Protein AF-A0A9J6FFM5-F1 (afdb_monomer_lite)

Sequence (428 aa):
MLPLVSTHPLPSAEQLFGNKISQKQHVCSNLVGYGDLDLEPSVFLKSATNEAAPAGGNTRPYESDSAIRGPRAVSLYRHLKLDRCLWRFSATIALRDAVGVCGGILLEDFKEPLSHRRFVTIRLPLYVTLAFPAANIFVDQAAPRWTSVERRSQLELSFAYGPALWADRPLGTQSVPRANVSVTRVSLGSDGRLTVHLLSKAFFHGALVLSHAAKKHVRGRLHKAGAGEAGHYSLALVWAEPSFDAPSQLWKAVSVHSLQDYSGHHELELVPCVAAPAQEYRAPPEDFCSPLAPLRFDVSVSAPQPIVTPVATVYSMGTEFQLLSRSEDFLADPRDPSYTFRDLDERRIFFKGEKLFGRVFWNPLEELSARLRIDQVYLCTGKAGFTPSFDPTGRELARGPSFGCVQPSPDLEHRFLILADKSILEEL

Organism: Haemaphysalis longicornis (NCBI:txid44386)

Secondary structure (DSSP, 8-state):
-EEEEESS--S-HHHHHH-HHHHHH--SBSSSPTTSSS-GGG-SS--TTSS---TT----GGGS-HHHH-HHHHHHHTTEETTTTEE-------HHHHHHTS--EEEPPPBPTTT--EEEEEEEEEEEEEEEEPTT--STTPPPPEEEEEEEEEEEEEEEE-GGGS-S----S-----EEEEEEEEEE-TTS-EEEEEEEEESSBEEEESEETTEEEEE-EEEETT-GGGGEEEEEEEEE-S-SBS-EEEEEEEESS--S---EEEEEEEEEEEEPTTPPP-SSGGGSEEE-PPEEEEEEE-----------SS----EEEEEES-HHHHHS-TTSTT--GGGS-S-PPPPTT---EEEEEE-TTS---S-----EEEEEEEGGG----EETTS-SSSSS-EETTTS--TTEEEEEEEEE--------

InterPro domains:
  IPR051561 FRAS1-related extracellular matrix [PTHR45739] (1-278)

Foldseek 3Di:
DAKKKALDDDPFPQVCVVDPVNLVLRQQIQSDEQPNDPPRQRHQQDDPPPDDQPPDAPDPPVLCDCVNQNDSSNSQCSQARPVVRDGDTDGHDDPCCQVPRSVKAWDAWDQDPPPQKIKIKIKGKMKIKDKDFDPDPPDPDDDTDIGIDIDIDIDMDMDIDHPVVDPDDDPDDDPPWDKDKAWDDWDQDPVLKIKTKIKMWTSAQADWDQDAPVCPPGGKWKADPPPPPQGTWDKDWPDWDQGSNGIMTMMMTIRPHRDQDPFDKMKIKIWTWHADPPDHGDPPRRVRTHTDGIDIDIYGDPPPDPPPPVPPPDDPFPKDKDKDQDPVLVPDDCPPPVNDPVVRPPDDDDDPPGDIDMDMDTDVVPDDPDDDDDAWDKDWDFPPPDQFDQACQCPPVVNHGGHGLPDDDPRTPDMDTPDHPDDDDDDD

pLDDT: mean 72.4, std 14.31, range [25.5, 92.31]

Structure (mmCIF, N/CA/C/O backbone):
data_AF-A0A9J6FFM5-F1
#
_entry.id   AF-A0A9J6FFM5-F1
#
loop_
_atom_site.group_PDB
_atom_site.id
_atom_site.type_symbol
_atom_site.label_atom_id
_atom_site.label_alt_id
_atom_site.label_comp_id
_atom_site.label_asym_id
_atom_site.label_entity_id
_atom_site.label_seq_id
_atom_site.pdbx_PDB_ins_code
_atom_site.Cartn_x
_atom_site.Cartn_y
_atom_site.Cartn_z
_atom_site.occupancy
_atom_site.B_iso_or_equiv
_atom_site.auth_seq_id
_atom_site.auth_comp_id
_atom_site.auth_asym_id
_atom_site.auth_atom_id
_atom_site.pdbx_PDB_model_num
ATOM 1 N N . MET A 1 1 ? -1.971 23.321 -20.578 1.00 74.62 1 MET A N 1
ATOM 2 C CA . MET A 1 1 ? -1.782 21.878 -20.317 1.00 74.62 1 MET A CA 1
ATOM 3 C C . MET A 1 1 ? -0.485 21.715 -19.550 1.00 74.62 1 MET A C 1
ATOM 5 O O . MET A 1 1 ? 0.502 22.336 -19.926 1.00 74.62 1 MET A O 1
ATOM 9 N N . LEU A 1 2 ? -0.509 20.947 -18.470 1.00 83.50 2 LEU A N 1
ATOM 10 C CA . LEU A 1 2 ? 0.593 20.738 -17.544 1.00 83.50 2 LEU A CA 1
ATOM 11 C C . LEU A 1 2 ? 1.016 19.260 -17.606 1.00 83.50 2 LEU A C 1
ATOM 13 O O . LEU A 1 2 ? 0.219 18.405 -17.222 1.00 83.50 2 LEU A O 1
ATOM 17 N N . PRO A 1 3 ? 2.223 18.934 -18.101 1.00 87.50 3 PRO A N 1
ATOM 18 C CA . PRO A 1 3 ? 2.706 17.561 -18.096 1.00 87.50 3 PRO A CA 1
ATOM 19 C C . PRO A 1 3 ? 3.244 17.178 -16.718 1.00 87.50 3 PRO A C 1
ATOM 21 O O . PRO A 1 3 ? 4.171 17.796 -16.197 1.00 87.50 3 PRO A O 1
ATOM 24 N N . LEU A 1 4 ? 2.682 16.119 -16.160 1.00 87.94 4 LEU A N 1
ATOM 25 C CA . LEU A 1 4 ? 3.132 15.457 -14.949 1.00 87.94 4 LEU A CA 1
ATOM 26 C C . LEU A 1 4 ? 3.821 14.159 -15.355 1.00 87.94 4 LEU A C 1
ATOM 28 O O . LEU A 1 4 ? 3.283 13.387 -16.144 1.00 87.94 4 LEU A O 1
ATOM 32 N N . VAL A 1 5 ? 5.020 13.931 -14.844 1.00 88.44 5 VAL A N 1
ATOM 33 C CA . VAL A 1 5 ? 5.830 12.754 -15.142 1.00 88.44 5 VAL A CA 1
ATOM 34 C C . VAL A 1 5 ? 6.200 12.105 -13.820 1.00 88.44 5 VAL A C 1
ATOM 36 O O . VAL A 1 5 ? 6.794 12.761 -12.968 1.00 88.44 5 VAL A O 1
ATOM 39 N N . SER A 1 6 ? 5.857 10.830 -13.647 1.00 89.19 6 SER A N 1
ATOM 40 C CA . SER A 1 6 ? 6.183 10.055 -12.448 1.00 89.19 6 SER A CA 1
ATOM 41 C C . SER A 1 6 ? 6.499 8.607 -12.800 1.00 89.19 6 SER A C 1
ATOM 43 O O . SER A 1 6 ? 6.008 8.087 -13.797 1.00 89.19 6 SER A O 1
ATOM 45 N N . THR A 1 7 ? 7.292 7.928 -11.974 1.00 88.12 7 THR A N 1
ATOM 46 C CA . THR A 1 7 ? 7.466 6.472 -12.086 1.00 88.12 7 THR A CA 1
ATOM 47 C C . THR A 1 7 ? 6.331 5.666 -11.445 1.00 88.12 7 THR A C 1
ATOM 49 O O . THR A 1 7 ? 6.269 4.448 -11.600 1.00 88.12 7 THR A O 1
ATOM 52 N N . HIS A 1 8 ? 5.386 6.340 -10.784 1.00 86.19 8 HIS A N 1
ATOM 53 C CA . HIS A 1 8 ? 4.171 5.749 -10.228 1.00 86.19 8 HIS A CA 1
ATOM 54 C C . HIS A 1 8 ? 2.918 6.258 -10.955 1.00 86.19 8 HIS A C 1
ATOM 56 O O . HIS A 1 8 ? 2.908 7.412 -11.391 1.00 86.19 8 HIS A O 1
ATOM 62 N N . PRO A 1 9 ? 1.869 5.423 -11.075 1.00 84.38 9 PRO A N 1
ATOM 63 C CA . PRO A 1 9 ? 0.615 5.823 -11.708 1.00 84.38 9 PRO A CA 1
ATOM 64 C C . PRO A 1 9 ? -0.069 6.930 -10.905 1.00 84.38 9 PRO A C 1
ATOM 66 O O . PRO A 1 9 ? -0.025 6.925 -9.672 1.00 84.38 9 PRO A O 1
ATOM 69 N N . LEU A 1 10 ? -0.704 7.871 -11.604 1.00 78.75 10 LEU A N 1
ATOM 70 C CA . LEU A 1 10 ? -1.377 9.015 -10.987 1.00 78.75 10 LEU A CA 1
ATOM 71 C C . LEU A 1 10 ? -2.900 8.799 -11.018 1.00 78.75 10 LEU A C 1
ATOM 73 O O . LEU A 1 10 ? -3.487 8.855 -12.092 1.00 78.75 10 LEU A O 1
ATOM 77 N N . PRO A 1 11 ? -3.571 8.584 -9.869 1.00 70.75 11 PRO A N 1
ATOM 78 C CA . PRO A 1 11 ? -4.991 8.222 -9.854 1.00 70.75 11 PRO A CA 1
ATOM 79 C C . PRO A 1 11 ? -5.921 9.354 -10.323 1.00 70.75 11 PRO A C 1
ATOM 81 O O . PRO A 1 11 ? -6.912 9.096 -10.998 1.00 70.75 11 PRO A O 1
ATOM 84 N N . SER A 1 12 ? -5.622 10.611 -9.972 1.00 78.12 12 SER A N 1
ATOM 85 C CA . SER A 1 12 ? -6.346 11.797 -10.451 1.00 78.12 12 SER A CA 1
ATOM 86 C C . SER A 1 12 ? -5.513 13.061 -10.241 1.00 78.12 12 SER A C 1
ATOM 88 O O . SER A 1 12 ? -4.961 13.268 -9.158 1.00 78.12 12 SER A O 1
ATOM 90 N N . ALA A 1 13 ? -5.459 13.939 -11.250 1.00 75.56 13 ALA A N 1
ATOM 91 C CA . ALA A 1 13 ? -4.816 15.248 -11.125 1.00 75.56 13 ALA A CA 1
ATOM 92 C C . ALA A 1 13 ? -5.499 16.131 -10.062 1.00 75.56 13 ALA A C 1
ATOM 94 O O . ALA A 1 13 ? -4.821 16.838 -9.321 1.00 75.56 13 ALA A O 1
ATOM 95 N N . GLU A 1 14 ? -6.826 16.049 -9.932 1.00 76.69 14 GLU A N 1
ATOM 96 C CA . GLU A 1 14 ? -7.596 16.815 -8.943 1.00 76.69 14 GLU A CA 1
ATOM 97 C C . GLU A 1 14 ? -7.241 16.402 -7.507 1.00 76.69 14 GLU A C 1
ATOM 99 O O . GLU A 1 14 ? -6.918 17.246 -6.668 1.00 76.69 14 GLU A O 1
ATOM 104 N N . GLN A 1 15 ? -7.201 15.094 -7.245 1.00 75.12 15 GLN A N 1
ATOM 105 C CA . GLN A 1 15 ? -6.824 14.556 -5.936 1.00 75.12 15 GLN A CA 1
ATOM 106 C C . GLN A 1 15 ? -5.370 14.891 -5.586 1.00 75.12 15 GLN A C 1
ATOM 108 O O . GLN A 1 15 ? -5.054 15.228 -4.443 1.00 75.12 15 GLN A O 1
ATOM 113 N N . LEU A 1 16 ? -4.486 14.826 -6.580 1.00 77.12 16 LEU A N 1
ATOM 114 C CA . LEU A 1 16 ? -3.073 15.114 -6.413 1.00 77.12 16 LEU A CA 1
ATOM 115 C C . LEU A 1 16 ? -2.825 16.587 -6.062 1.00 77.12 16 LEU A C 1
ATOM 117 O O . LEU A 1 16 ? -2.032 16.870 -5.167 1.00 77.12 16 LEU A O 1
ATOM 121 N N . PHE A 1 17 ? -3.498 17.534 -6.723 1.00 77.00 17 PHE A N 1
ATOM 122 C CA . PHE A 1 17 ? -3.328 18.959 -6.422 1.00 77.00 17 PHE A CA 1
ATOM 123 C C . PHE A 1 17 ? -3.937 19.359 -5.071 1.00 77.00 17 PHE A C 1
ATOM 125 O O . PHE A 1 17 ? -3.406 20.259 -4.421 1.00 77.00 17 PHE A O 1
ATOM 132 N N . GLY A 1 18 ? -4.985 18.663 -4.615 1.00 72.94 18 GLY A N 1
ATOM 133 C CA . GLY A 1 18 ? -5.593 18.883 -3.299 1.00 72.94 18 GLY A CA 1
ATOM 134 C C . GLY A 1 18 ? -4.830 18.261 -2.122 1.00 72.94 18 GLY A C 1
ATOM 135 O O . GLY A 1 18 ? -4.945 18.751 -0.999 1.00 72.94 18 GLY A O 1
ATOM 136 N N . ASN A 1 19 ? -4.032 17.208 -2.347 1.00 78.00 19 ASN A N 1
ATOM 137 C CA . ASN A 1 19 ? -3.398 16.437 -1.273 1.00 78.00 19 ASN A CA 1
ATOM 138 C C . ASN A 1 19 ? -1.858 16.469 -1.318 1.00 78.00 19 ASN A C 1
ATOM 140 O O . ASN A 1 19 ? -1.208 15.732 -2.063 1.00 78.00 19 ASN A O 1
ATOM 144 N N . LYS A 1 20 ? -1.255 17.264 -0.422 1.00 74.38 20 LYS A N 1
ATOM 145 C CA . LYS A 1 20 ? 0.210 17.369 -0.271 1.00 74.38 20 LYS A CA 1
ATOM 146 C C . LYS A 1 20 ? 0.888 16.058 0.149 1.00 74.38 20 LYS A C 1
ATOM 148 O O . LYS A 1 20 ? 2.063 15.870 -0.150 1.00 74.38 20 LYS A O 1
ATOM 153 N N . ILE A 1 21 ? 0.185 15.156 0.839 1.00 74.75 21 ILE A N 1
ATOM 154 C CA . ILE A 1 21 ? 0.744 13.861 1.264 1.00 74.75 21 ILE A CA 1
ATOM 155 C C . ILE A 1 21 ? 0.899 12.945 0.051 1.00 74.75 21 ILE A C 1
ATOM 157 O O . ILE A 1 21 ? 1.951 12.334 -0.123 1.00 74.75 21 ILE A O 1
ATOM 161 N N . SER A 1 22 ? -0.105 12.914 -0.829 1.00 74.31 22 SER A N 1
ATOM 162 C CA . SER A 1 22 ? -0.041 12.159 -2.082 1.00 74.31 22 SER A CA 1
ATOM 163 C C . SER A 1 22 ? 1.101 12.652 -2.968 1.00 74.31 22 SER A C 1
ATOM 165 O O . SER A 1 22 ? 1.853 11.836 -3.484 1.00 74.31 22 SER A O 1
ATOM 167 N N . GLN A 1 23 ? 1.322 13.969 -3.066 1.00 76.38 23 GLN A N 1
ATOM 168 C CA . GLN A 1 23 ? 2.460 14.523 -3.818 1.00 76.38 23 GLN A CA 1
ATOM 169 C C . GLN A 1 23 ? 3.812 13.985 -3.320 1.00 76.38 23 GLN A C 1
ATOM 171 O O . GLN A 1 23 ? 4.658 13.622 -4.133 1.00 76.38 23 GLN A O 1
ATOM 176 N N . LYS A 1 24 ? 3.998 13.857 -1.998 1.00 77.19 24 LYS A N 1
ATOM 177 C CA . LYS A 1 24 ? 5.244 13.344 -1.398 1.00 77.19 24 LYS A CA 1
ATOM 178 C C . LYS A 1 24 ? 5.507 11.859 -1.666 1.00 77.19 24 LYS A C 1
ATOM 180 O O . LYS A 1 24 ? 6.652 11.433 -1.565 1.00 77.19 24 LYS A O 1
ATOM 185 N N . GLN A 1 25 ? 4.487 11.076 -2.019 1.00 78.69 25 GLN A N 1
ATOM 186 C CA . GLN A 1 25 ? 4.658 9.664 -2.386 1.00 78.69 25 GLN A CA 1
ATOM 187 C C . GLN A 1 25 ? 5.278 9.500 -3.783 1.00 78.69 25 GLN A C 1
ATOM 189 O O . GLN A 1 25 ? 5.897 8.479 -4.071 1.00 78.69 25 GLN A O 1
ATOM 194 N N . HIS A 1 26 ? 5.185 10.521 -4.638 1.00 83.00 26 HIS A N 1
ATOM 195 C CA . HIS A 1 26 ? 5.771 10.522 -5.977 1.00 83.00 26 HIS A CA 1
ATOM 196 C C . HIS A 1 26 ? 7.200 11.085 -5.966 1.00 83.00 26 HIS A C 1
ATOM 198 O O . HIS A 1 26 ? 7.481 12.100 -6.600 1.00 83.00 26 HIS A O 1
ATOM 204 N N . VAL A 1 27 ? 8.122 10.421 -5.263 1.00 82.69 27 VAL A N 1
ATOM 205 C CA . VAL A 1 27 ? 9.521 10.879 -5.111 1.00 82.69 27 VAL A CA 1
ATOM 206 C C . VAL A 1 27 ? 10.229 11.019 -6.465 1.00 82.69 27 VAL A C 1
ATOM 208 O O . VAL A 1 27 ? 10.860 12.037 -6.736 1.00 82.69 27 VAL A O 1
ATOM 211 N N . CYS A 1 28 ? 10.074 10.029 -7.349 1.00 86.69 28 CYS A N 1
ATOM 212 C CA . CYS A 1 28 ? 10.652 10.043 -8.693 1.00 86.69 28 CYS A CA 1
ATOM 213 C C . CYS A 1 28 ? 9.665 10.677 -9.683 1.00 86.69 28 CYS A C 1
ATOM 215 O O . CYS A 1 28 ? 9.021 9.992 -10.485 1.00 86.69 28 CYS A O 1
ATOM 217 N N . SER A 1 29 ? 9.456 11.989 -9.549 1.00 87.56 29 SER A N 1
ATOM 218 C CA . SER A 1 29 ? 8.523 12.753 -10.383 1.00 87.56 29 SER A CA 1
ATOM 219 C C . SER A 1 29 ? 8.907 14.226 -10.529 1.00 87.56 29 SER A C 1
ATOM 221 O O . SER A 1 29 ? 9.834 14.717 -9.883 1.00 87.56 29 SER A O 1
ATOM 223 N N . ASN A 1 30 ? 8.162 14.947 -11.372 1.00 86.38 30 ASN A N 1
ATOM 224 C CA . ASN A 1 30 ? 8.213 16.408 -11.475 1.00 86.38 30 ASN A CA 1
ATOM 225 C C . ASN A 1 30 ? 7.145 17.123 -10.614 1.00 86.38 30 ASN A C 1
ATOM 227 O O . ASN A 1 30 ? 6.832 18.283 -10.871 1.00 86.38 30 ASN A O 1
ATOM 231 N N . LEU A 1 31 ? 6.561 16.429 -9.631 1.00 81.06 31 LEU A N 1
ATOM 232 C CA . LEU A 1 31 ? 5.556 16.976 -8.708 1.00 81.06 31 LEU A CA 1
ATOM 233 C C . LEU A 1 31 ? 6.173 17.552 -7.442 1.00 81.06 31 LEU A C 1
ATOM 235 O O . LEU A 1 31 ? 5.647 18.501 -6.864 1.00 81.06 31 LEU A O 1
ATOM 239 N N . VAL A 1 32 ? 7.277 16.952 -7.013 1.00 77.12 32 VAL A N 1
ATOM 240 C CA . VAL A 1 32 ? 8.029 17.384 -5.844 1.00 77.12 32 VAL A CA 1
ATOM 241 C C . VAL A 1 32 ? 9.095 18.375 -6.300 1.00 77.12 32 VAL A C 1
ATOM 243 O O . VAL A 1 32 ? 9.745 18.165 -7.323 1.00 77.12 32 VAL A O 1
ATOM 246 N N . GLY A 1 33 ? 9.232 19.488 -5.580 1.00 67.44 33 GLY A N 1
ATOM 247 C CA . GLY A 1 33 ? 10.256 20.491 -5.850 1.00 67.44 33 GLY A CA 1
ATOM 248 C C . GLY A 1 33 ? 11.593 20.159 -5.190 1.00 67.44 33 GLY A C 1
ATOM 249 O O . GLY A 1 33 ? 11.667 19.408 -4.218 1.00 67.44 33 GLY A O 1
ATOM 250 N N . TYR A 1 34 ? 12.654 20.779 -5.700 1.00 59.25 34 TYR A N 1
ATOM 251 C CA . TYR A 1 34 ? 13.958 20.826 -5.041 1.00 59.25 34 TYR A CA 1
ATOM 252 C C . TYR A 1 34 ? 13.825 21.409 -3.618 1.00 59.25 34 TYR A C 1
ATOM 254 O O . TYR A 1 34 ? 13.220 22.472 -3.459 1.00 59.25 34 TYR A O 1
ATOM 262 N N . GLY A 1 35 ? 14.355 20.723 -2.597 1.00 58.84 35 GLY A N 1
ATOM 263 C CA . GLY A 1 35 ? 14.252 21.122 -1.185 1.00 58.84 35 GLY A CA 1
ATOM 264 C C . GLY A 1 35 ? 12.963 20.732 -0.436 1.00 58.84 35 GLY A C 1
ATOM 265 O O . GLY A 1 35 ? 12.855 21.036 0.749 1.00 58.84 35 GLY A O 1
ATOM 266 N N . ASP A 1 36 ? 11.989 20.058 -1.068 1.00 61.66 36 ASP A N 1
ATOM 267 C CA . ASP A 1 36 ? 10.779 19.555 -0.376 1.00 61.66 36 ASP A CA 1
ATOM 268 C C . ASP A 1 36 ? 10.992 18.166 0.291 1.00 61.66 36 ASP A C 1
ATOM 270 O O . ASP A 1 36 ? 10.139 17.714 1.066 1.00 61.66 36 ASP A O 1
ATOM 274 N N . LEU A 1 37 ? 12.109 17.480 -0.000 1.00 59.88 37 LEU A N 1
ATOM 275 C CA . LEU A 1 37 ? 12.504 16.167 0.540 1.00 59.88 37 LEU A CA 1
ATOM 276 C C . LEU A 1 37 ? 14.028 16.104 0.762 1.00 59.88 37 LEU A C 1
ATOM 278 O O . LEU A 1 37 ? 14.775 16.629 -0.055 1.00 59.88 37 LEU A O 1
ATOM 282 N N . ASP A 1 38 ? 14.489 15.349 1.769 1.00 56.16 38 ASP A N 1
ATOM 283 C CA . ASP A 1 38 ? 15.923 15.063 2.017 1.00 56.16 38 ASP A CA 1
ATOM 284 C C . ASP A 1 38 ? 16.589 14.207 0.906 1.00 56.16 38 ASP A C 1
ATOM 286 O O . ASP A 1 38 ? 17.792 13.944 0.931 1.00 56.16 38 ASP A O 1
ATOM 290 N N . LEU A 1 39 ? 15.812 13.751 -0.086 1.00 54.84 39 LEU A N 1
ATOM 291 C CA . LEU A 1 39 ? 16.247 12.923 -1.217 1.00 54.84 39 LEU A CA 1
ATOM 292 C C . LEU A 1 39 ? 16.439 13.774 -2.483 1.00 54.84 39 LEU A C 1
ATOM 294 O O . LEU A 1 39 ? 15.718 13.644 -3.471 1.00 54.84 39 LEU A O 1
ATOM 298 N N . GLU A 1 40 ? 17.468 14.614 -2.457 1.00 56.44 40 GLU A N 1
ATOM 299 C CA . GLU A 1 40 ? 17.865 15.534 -3.534 1.00 56.44 40 GLU A CA 1
ATOM 300 C C . GLU A 1 40 ? 18.088 14.916 -4.946 1.00 56.44 40 GLU A C 1
ATOM 302 O O . GLU A 1 40 ? 17.774 15.591 -5.928 1.00 56.44 40 GLU A O 1
ATOM 307 N N . PRO A 1 41 ? 18.592 13.672 -5.141 1.00 56.88 41 PRO A N 1
ATOM 308 C CA . PRO A 1 41 ? 18.968 13.209 -6.488 1.00 56.88 41 PRO A CA 1
ATOM 309 C C . PRO A 1 41 ? 17.811 12.663 -7.348 1.00 56.88 41 PRO A C 1
ATOM 311 O O . PRO A 1 41 ? 17.936 12.584 -8.570 1.00 56.88 41 PRO A O 1
ATOM 314 N N . SER A 1 42 ? 16.669 12.299 -6.755 1.00 61.09 42 SER A N 1
ATOM 315 C CA . SER A 1 42 ? 15.606 11.568 -7.479 1.00 61.09 42 SER A CA 1
ATOM 316 C C . SER A 1 42 ? 14.502 12.454 -8.072 1.00 61.09 42 SER A C 1
ATOM 318 O O . SER A 1 42 ? 13.598 11.950 -8.737 1.00 61.09 42 SER A O 1
ATOM 320 N N . VAL A 1 43 ? 14.582 13.769 -7.862 1.00 71.56 43 VAL A N 1
ATOM 321 C CA . VAL A 1 43 ? 13.565 14.746 -8.272 1.00 71.56 43 VAL A CA 1
ATOM 322 C C . VAL A 1 43 ? 13.794 15.207 -9.716 1.00 71.56 43 VAL A C 1
ATOM 324 O O . VAL A 1 43 ? 14.923 15.461 -10.134 1.00 71.56 43 VAL A O 1
ATOM 327 N N . PHE A 1 44 ? 12.720 15.321 -10.506 1.00 75.88 44 PHE A N 1
ATOM 328 C CA . PHE A 1 44 ? 12.816 15.643 -11.942 1.00 75.88 44 PHE A CA 1
ATOM 329 C C . PHE A 1 44 ? 12.860 17.155 -12.215 1.00 75.88 44 PHE A C 1
ATOM 331 O O . PHE A 1 44 ? 13.093 17.577 -13.352 1.00 75.88 44 PHE A O 1
ATOM 338 N N . LEU A 1 45 ? 12.626 17.961 -11.176 1.00 72.75 45 LEU A N 1
ATOM 339 C CA . LEU A 1 45 ? 12.777 19.412 -11.161 1.00 72.75 45 LEU A CA 1
ATOM 340 C C . LEU A 1 45 ? 14.086 19.779 -10.455 1.00 72.75 45 LEU A C 1
ATOM 342 O O . LEU A 1 45 ? 14.208 19.633 -9.240 1.00 72.75 45 LEU A O 1
ATOM 346 N N . LYS A 1 46 ? 15.068 20.276 -11.209 1.00 66.06 46 LYS A N 1
ATOM 347 C CA . LYS A 1 46 ? 16.352 20.719 -10.646 1.00 66.06 46 LYS A CA 1
ATOM 348 C C . LYS A 1 46 ? 16.284 22.159 -10.127 1.00 66.06 46 LYS A C 1
ATOM 350 O O . LYS A 1 46 ? 15.536 22.990 -10.644 1.00 66.06 46 LYS A O 1
ATOM 355 N N . SER A 1 47 ? 17.119 22.451 -9.126 1.00 57.97 47 SER A N 1
ATOM 356 C CA . SER A 1 47 ? 17.389 23.807 -8.633 1.00 57.97 47 SER A CA 1
ATOM 357 C C . SER A 1 47 ? 17.893 24.739 -9.738 1.00 57.97 47 SER A C 1
ATOM 359 O O . SER A 1 47 ? 18.669 24.348 -10.611 1.00 57.97 47 SER A O 1
ATOM 361 N N . ALA A 1 48 ? 17.504 26.010 -9.625 1.00 52.72 48 ALA A N 1
ATOM 362 C CA . ALA A 1 48 ? 17.868 27.121 -10.498 1.00 52.72 48 ALA A CA 1
ATOM 363 C C . ALA A 1 48 ? 19.377 27.410 -10.620 1.00 52.72 48 ALA A C 1
ATOM 365 O O . ALA A 1 48 ? 19.753 28.225 -11.457 1.00 52.72 48 ALA A O 1
ATOM 366 N N . THR A 1 49 ? 20.232 26.810 -9.792 1.00 50.69 49 THR A N 1
ATOM 367 C CA . THR A 1 49 ? 21.666 27.135 -9.746 1.00 50.69 49 THR A CA 1
ATOM 368 C C . THR A 1 49 ? 22.512 26.386 -10.776 1.00 50.69 49 THR A C 1
ATOM 370 O O . THR A 1 49 ? 23.608 26.842 -11.084 1.00 50.69 49 THR A O 1
ATOM 373 N N . ASN A 1 50 ? 22.032 25.260 -11.321 1.00 46.22 50 ASN A N 1
ATOM 374 C CA . ASN A 1 50 ? 22.909 24.298 -12.011 1.00 46.22 50 ASN A CA 1
ATOM 375 C C . ASN A 1 50 ? 22.764 24.245 -13.539 1.00 46.22 50 ASN A C 1
ATOM 377 O O . ASN A 1 50 ? 23.574 23.594 -14.194 1.00 46.22 50 ASN A O 1
ATOM 381 N N . GLU A 1 51 ? 21.789 24.936 -14.128 1.00 48.03 51 GLU A N 1
ATOM 382 C CA . GLU A 1 51 ? 21.732 25.125 -15.580 1.00 48.03 51 GLU A CA 1
ATOM 383 C C . GLU A 1 51 ? 21.659 26.622 -15.873 1.00 48.03 51 GLU A C 1
ATOM 385 O O . GLU A 1 51 ? 20.670 27.287 -15.560 1.00 48.03 51 GLU A O 1
ATOM 390 N N . ALA A 1 52 ? 22.740 27.157 -16.449 1.00 42.91 52 ALA A N 1
ATOM 391 C CA . ALA A 1 52 ? 22.746 28.497 -17.016 1.00 42.91 52 ALA A CA 1
ATOM 392 C C . ALA A 1 52 ? 21.526 28.643 -17.933 1.00 42.91 52 ALA A C 1
ATOM 394 O O . ALA A 1 52 ? 21.258 27.758 -18.752 1.00 42.91 52 ALA A O 1
ATOM 395 N N . ALA A 1 53 ? 20.781 29.743 -17.774 1.00 44.97 53 ALA A N 1
ATOM 396 C CA . ALA A 1 53 ? 19.657 30.064 -18.644 1.00 44.97 53 ALA A CA 1
ATOM 397 C C . ALA A 1 53 ? 20.091 29.859 -20.106 1.00 44.97 53 ALA A C 1
ATOM 399 O O . ALA A 1 53 ? 21.175 30.325 -20.469 1.00 44.97 53 ALA A O 1
ATOM 400 N N . PRO A 1 54 ? 19.317 29.132 -20.932 1.00 44.81 54 PRO A N 1
ATOM 401 C CA . PRO A 1 54 ? 19.732 28.837 -22.291 1.00 44.81 54 PRO A CA 1
ATOM 402 C C . PRO A 1 54 ? 19.901 30.158 -23.041 1.00 44.81 54 PRO A C 1
ATOM 404 O O . PRO A 1 54 ? 18.924 30.823 -23.383 1.00 44.81 54 PRO A O 1
ATOM 407 N N . ALA A 1 55 ? 21.155 30.538 -23.275 1.00 42.00 55 ALA A N 1
ATOM 408 C CA . ALA A 1 55 ? 21.522 31.644 -24.137 1.00 42.00 55 ALA A CA 1
ATOM 409 C C . ALA A 1 55 ? 21.038 31.304 -25.555 1.00 42.00 55 ALA A C 1
ATOM 411 O O . ALA A 1 55 ? 21.697 30.559 -26.276 1.00 42.00 55 ALA A O 1
ATOM 412 N N . GLY A 1 56 ? 19.840 31.767 -25.924 1.00 47.00 56 GLY A N 1
ATOM 413 C CA . GLY A 1 56 ? 19.311 31.626 -27.285 1.00 47.00 56 GLY A CA 1
ATOM 414 C C . GLY A 1 56 ? 17.856 31.171 -27.433 1.00 47.00 56 GLY A C 1
ATOM 415 O O . GLY A 1 56 ? 17.431 30.937 -28.559 1.00 47.00 56 GLY A O 1
ATOM 416 N N . GLY A 1 57 ? 17.075 31.032 -26.357 1.00 49.66 57 GLY A N 1
ATOM 417 C CA . GLY A 1 57 ? 15.628 30.800 -26.468 1.00 49.66 57 GLY A CA 1
ATOM 418 C C . GLY A 1 57 ? 14.840 32.109 -26.418 1.00 49.66 57 GLY A C 1
ATOM 419 O O . GLY A 1 57 ? 15.114 32.937 -25.558 1.00 49.66 57 GLY A O 1
ATOM 420 N N . ASN A 1 58 ? 13.836 32.283 -27.284 1.00 51.31 58 ASN A N 1
ATOM 421 C CA . ASN A 1 58 ? 12.869 33.394 -27.251 1.00 51.31 58 ASN A CA 1
ATOM 422 C C . ASN A 1 58 ? 11.951 33.328 -26.004 1.00 51.31 58 ASN A C 1
ATOM 424 O O . ASN A 1 58 ? 10.731 33.252 -26.128 1.00 51.31 58 ASN A O 1
ATOM 428 N N . THR A 1 59 ? 12.513 33.303 -24.795 1.00 56.31 59 THR A N 1
ATOM 429 C CA . THR A 1 59 ? 11.762 33.409 -23.539 1.00 56.31 59 THR A CA 1
ATOM 430 C C . THR A 1 59 ? 11.306 34.845 -23.371 1.00 56.31 59 THR A C 1
ATOM 432 O O . THR A 1 59 ? 12.133 35.762 -23.349 1.00 56.31 59 THR A O 1
ATOM 435 N N . ARG A 1 60 ? 9.993 35.066 -23.282 1.00 64.25 60 ARG A N 1
ATOM 436 C CA . ARG A 1 60 ? 9.483 36.428 -23.104 1.00 64.25 60 ARG A CA 1
ATOM 437 C C . ARG A 1 60 ? 9.751 36.877 -21.655 1.00 64.25 60 ARG A C 1
ATOM 439 O O . ARG A 1 60 ? 9.630 36.054 -20.749 1.00 64.25 60 ARG A O 1
ATOM 446 N N . PRO A 1 61 ? 10.065 38.161 -21.391 1.00 61.31 61 PRO A N 1
ATOM 447 C CA . PRO A 1 61 ? 10.499 38.630 -20.064 1.00 61.31 61 PRO A CA 1
ATOM 448 C C . PRO A 1 61 ? 9.536 38.279 -18.917 1.00 61.31 61 PRO A C 1
ATOM 450 O O . PRO A 1 61 ? 9.963 37.954 -17.813 1.00 61.31 61 PRO A O 1
ATOM 453 N N . TYR A 1 62 ? 8.231 38.274 -19.205 1.00 67.06 62 TYR A N 1
ATOM 454 C CA . TYR A 1 62 ? 7.161 37.983 -18.246 1.00 67.06 62 TYR A CA 1
ATOM 455 C C . TYR A 1 62 ? 7.026 36.490 -17.874 1.00 67.06 62 TYR A C 1
ATOM 457 O O . TYR A 1 62 ? 6.242 36.138 -16.994 1.00 67.06 62 TYR A O 1
ATOM 465 N N . GLU A 1 63 ? 7.717 35.578 -18.564 1.00 64.25 63 GLU A N 1
ATOM 466 C CA . GLU A 1 63 ? 7.627 34.127 -18.321 1.00 64.25 63 GLU A CA 1
ATOM 467 C C . GLU A 1 63 ? 8.556 33.679 -17.192 1.00 64.25 63 GLU A C 1
ATOM 469 O O . GLU A 1 63 ? 8.237 32.749 -16.452 1.00 64.25 63 GLU A O 1
ATOM 474 N N . SER A 1 64 ? 9.673 34.386 -17.031 1.00 67.62 64 SER A N 1
ATOM 475 C CA . SER A 1 64 ? 10.626 34.231 -15.932 1.00 67.62 64 SER A CA 1
ATOM 476 C C . SER A 1 64 ? 10.357 35.167 -14.752 1.00 67.62 64 SER A C 1
ATOM 478 O O . SER A 1 64 ? 11.070 35.089 -13.751 1.00 67.62 64 SER A O 1
ATOM 480 N N . ASP A 1 65 ? 9.356 36.042 -14.863 1.00 74.00 65 ASP A N 1
ATOM 481 C CA . ASP A 1 65 ? 9.017 37.010 -13.826 1.00 74.00 65 ASP A CA 1
ATOM 482 C C . ASP A 1 65 ? 8.251 36.342 -12.672 1.00 74.00 65 ASP A C 1
ATOM 484 O O . ASP A 1 65 ? 7.092 35.922 -12.791 1.00 74.00 65 ASP A O 1
ATOM 488 N N . SER A 1 66 ? 8.919 36.250 -11.522 1.00 77.44 66 SER A N 1
ATOM 489 C CA . SER A 1 66 ? 8.348 35.703 -10.294 1.00 77.44 66 SER A CA 1
ATOM 490 C C . SER A 1 66 ? 7.217 36.553 -9.719 1.00 77.44 66 SER A C 1
ATOM 492 O O . SER A 1 66 ? 6.391 35.997 -8.996 1.00 77.44 66 SER A O 1
ATOM 494 N N . ALA A 1 67 ? 7.148 37.850 -10.042 1.00 77.62 67 ALA A N 1
ATOM 495 C CA . ALA A 1 67 ? 6.082 38.735 -9.579 1.00 77.62 67 ALA A CA 1
ATOM 496 C C . ALA A 1 67 ? 4.728 38.406 -10.230 1.00 77.62 67 ALA A C 1
ATOM 498 O O . ALA A 1 67 ? 3.688 38.610 -9.612 1.00 77.62 67 ALA A O 1
ATOM 499 N N . ILE A 1 68 ? 4.734 37.847 -11.447 1.00 77.12 68 ILE A N 1
ATOM 500 C CA . ILE A 1 68 ? 3.510 37.532 -12.201 1.00 77.12 68 ILE A CA 1
ATOM 501 C C . ILE A 1 68 ? 3.063 36.078 -11.983 1.00 77.12 68 ILE A C 1
ATOM 503 O O . ILE A 1 68 ? 1.870 35.809 -11.866 1.00 77.12 68 ILE A O 1
ATOM 507 N N . ARG A 1 69 ? 3.997 35.114 -11.957 1.00 72.25 69 ARG A N 1
ATOM 508 C CA . ARG A 1 69 ? 3.673 33.667 -11.980 1.00 72.25 69 ARG A CA 1
ATOM 509 C C . ARG A 1 69 ? 3.963 32.929 -10.670 1.00 72.25 69 ARG A C 1
ATOM 511 O O . ARG A 1 69 ? 3.544 31.785 -10.513 1.00 72.25 69 ARG A O 1
ATOM 518 N N . GLY A 1 70 ? 4.644 33.564 -9.720 1.00 76.25 70 GLY A N 1
ATOM 519 C CA . GLY A 1 70 ? 5.108 32.926 -8.491 1.00 76.25 70 GLY A CA 1
ATOM 520 C C . GLY A 1 70 ? 6.331 32.014 -8.707 1.00 76.25 70 GLY A C 1
ATOM 521 O O . GLY A 1 70 ? 6.538 31.463 -9.793 1.00 76.25 70 GLY A O 1
ATOM 522 N N . PRO A 1 71 ? 7.166 31.812 -7.673 1.00 76.44 71 PRO A N 1
ATOM 523 C CA . PRO A 1 71 ? 8.494 31.204 -7.817 1.00 76.44 71 PRO A CA 1
ATOM 524 C C . PRO A 1 71 ? 8.460 29.736 -8.277 1.00 76.44 71 PRO A C 1
ATOM 526 O O . PRO A 1 71 ? 9.280 29.321 -9.096 1.00 76.44 71 PRO A O 1
ATOM 529 N N . ARG A 1 72 ? 7.481 28.948 -7.809 1.00 75.69 72 ARG A N 1
ATOM 530 C CA . ARG A 1 72 ? 7.324 27.533 -8.197 1.00 75.69 72 ARG A CA 1
ATOM 531 C C . ARG A 1 72 ? 6.893 27.366 -9.653 1.00 75.69 72 ARG A C 1
ATOM 533 O O . ARG A 1 72 ? 7.411 26.494 -10.344 1.00 75.69 72 ARG A O 1
ATOM 540 N N . ALA A 1 73 ? 5.994 28.220 -10.144 1.00 78.06 73 ALA A N 1
ATOM 541 C CA . ALA A 1 73 ? 5.584 28.168 -11.543 1.00 78.06 73 ALA A CA 1
ATOM 542 C C . ALA A 1 73 ? 6.742 28.572 -12.462 1.00 78.06 73 ALA A C 1
ATOM 544 O O . ALA A 1 73 ? 6.981 27.902 -13.462 1.00 78.06 73 ALA A O 1
ATOM 545 N N . VAL A 1 74 ? 7.504 29.611 -12.100 1.00 79.19 74 VAL A N 1
ATOM 546 C CA . VAL A 1 74 ? 8.704 30.013 -12.852 1.00 79.19 74 VAL A CA 1
ATOM 547 C C . VAL A 1 74 ? 9.726 28.872 -12.917 1.00 79.19 74 VAL A C 1
ATOM 549 O O . VAL A 1 74 ? 10.260 28.597 -13.988 1.00 79.19 74 VAL A O 1
ATOM 552 N N . SER A 1 75 ? 9.968 28.159 -11.811 1.00 78.00 75 SER A N 1
ATOM 553 C CA . SER A 1 75 ? 10.857 26.983 -11.788 1.00 78.00 75 SER A CA 1
ATOM 554 C C . SER A 1 75 ? 10.391 25.874 -12.742 1.00 78.00 75 SER A C 1
ATOM 556 O O . SER A 1 75 ? 11.194 25.318 -13.493 1.00 78.00 75 SER A O 1
ATOM 558 N N . LEU A 1 76 ? 9.087 25.601 -12.781 1.00 79.56 76 LEU A N 1
ATOM 559 C CA . LEU A 1 76 ? 8.504 24.612 -13.680 1.00 79.56 76 LEU A CA 1
ATOM 560 C C . LEU A 1 76 ? 8.628 25.029 -15.153 1.00 79.56 76 LEU A C 1
ATOM 562 O O . LEU A 1 76 ? 9.179 24.277 -15.954 1.00 79.56 76 LEU A O 1
ATOM 566 N N . TYR A 1 77 ? 8.177 26.237 -15.509 1.00 79.62 77 TYR A N 1
ATOM 567 C CA . TYR A 1 77 ? 8.145 26.719 -16.896 1.00 79.62 77 TYR A CA 1
ATOM 568 C C . TYR A 1 77 ? 9.531 26.908 -17.527 1.00 79.62 77 TYR A C 1
ATOM 570 O O . TYR A 1 77 ? 9.632 26.910 -18.749 1.00 79.62 77 TYR A O 1
ATOM 578 N N . ARG A 1 78 ? 10.617 26.963 -16.746 1.00 78.88 78 ARG A N 1
ATOM 579 C CA . ARG A 1 78 ? 11.992 26.918 -17.288 1.00 78.88 78 ARG A CA 1
ATOM 580 C C . ARG A 1 78 ? 12.307 25.638 -18.061 1.00 78.88 78 ARG A C 1
ATOM 582 O O . ARG A 1 78 ? 13.175 25.644 -18.926 1.00 78.88 78 ARG A O 1
ATOM 589 N N . HIS A 1 79 ? 11.590 24.556 -17.774 1.00 80.06 79 HIS A N 1
ATOM 590 C CA . HIS A 1 79 ? 11.740 23.282 -18.469 1.00 80.06 79 HIS A CA 1
ATOM 591 C C . HIS A 1 79 ? 10.948 23.234 -19.792 1.00 80.06 79 HIS A C 1
ATOM 593 O O . HIS A 1 79 ? 11.041 22.242 -20.517 1.00 80.06 79 HIS A O 1
ATOM 599 N N . LEU A 1 80 ? 10.184 24.284 -20.131 1.00 83.31 80 LEU A N 1
ATOM 600 C CA . LEU A 1 80 ? 9.443 24.411 -21.386 1.00 83.31 80 LEU A CA 1
ATOM 601 C C . LEU A 1 80 ? 10.250 25.203 -22.420 1.00 83.31 80 LEU A C 1
ATOM 603 O O . LEU A 1 80 ? 10.551 26.381 -22.243 1.00 83.31 80 LEU A O 1
ATOM 607 N N . LYS A 1 81 ? 10.533 24.565 -23.554 1.00 80.00 81 LYS A N 1
ATOM 608 C CA . LYS A 1 81 ? 11.090 25.201 -24.748 1.00 80.00 81 LYS A CA 1
ATOM 609 C C . LYS A 1 81 ? 9.962 25.592 -25.698 1.00 80.00 81 LYS A C 1
ATOM 611 O O . LYS A 1 81 ? 9.397 24.734 -26.376 1.00 80.00 81 LYS A O 1
ATOM 616 N N . LEU A 1 82 ? 9.617 26.880 -25.715 1.00 76.19 82 LEU A N 1
ATOM 617 C CA . LEU A 1 82 ? 8.495 27.421 -26.496 1.00 76.19 82 LEU A CA 1
ATOM 618 C C . LEU A 1 82 ? 8.734 27.410 -28.008 1.00 76.19 82 LEU A C 1
ATOM 620 O O . LEU A 1 82 ? 7.783 27.259 -28.764 1.00 76.19 82 LEU A O 1
ATOM 624 N N . ASP A 1 83 ? 9.987 27.516 -28.448 1.00 78.62 83 ASP A N 1
ATOM 625 C CA . ASP A 1 83 ? 10.379 27.435 -29.861 1.00 78.62 83 ASP A CA 1
ATOM 626 C C . ASP A 1 83 ? 10.020 26.082 -30.492 1.00 78.62 83 ASP A C 1
ATOM 628 O O . ASP A 1 83 ? 9.751 26.002 -31.688 1.00 78.62 83 ASP A O 1
ATOM 632 N N . ARG A 1 84 ? 9.999 25.017 -29.681 1.00 80.00 84 ARG A N 1
ATOM 633 C CA . ARG A 1 84 ? 9.716 23.643 -30.124 1.00 80.00 84 ARG A CA 1
ATOM 634 C C . ARG A 1 84 ? 8.477 23.031 -29.477 1.00 80.00 84 ARG A C 1
ATOM 636 O O . ARG A 1 84 ? 8.169 21.880 -29.764 1.00 80.00 84 ARG A O 1
ATOM 643 N N . CYS A 1 85 ? 7.792 23.758 -28.595 1.00 81.56 85 CYS A N 1
ATOM 644 C CA . CYS A 1 85 ? 6.696 23.246 -27.764 1.00 81.56 85 CYS A CA 1
ATOM 645 C C . CYS A 1 85 ? 7.063 21.958 -26.994 1.00 81.56 85 CYS A C 1
ATOM 647 O O . CYS A 1 85 ? 6.236 21.058 -26.842 1.00 81.56 85 CYS A O 1
ATOM 649 N N . LEU A 1 86 ? 8.308 21.854 -26.512 1.00 83.69 86 LEU A N 1
ATOM 650 C CA . LEU A 1 86 ? 8.830 20.653 -25.849 1.00 83.69 86 LEU A CA 1
ATOM 651 C C . LEU A 1 86 ? 9.143 20.909 -24.377 1.00 83.69 86 LEU A C 1
ATOM 653 O O . LEU A 1 86 ? 9.827 21.871 -24.033 1.00 83.69 86 LEU A O 1
ATOM 657 N N . TRP A 1 87 ? 8.711 19.987 -23.519 1.00 84.94 87 TRP A N 1
ATOM 658 C CA . TRP A 1 87 ? 9.120 19.936 -22.118 1.00 84.94 87 TRP A CA 1
ATOM 659 C C . TRP A 1 87 ? 10.348 19.040 -21.957 1.00 84.94 87 TRP A C 1
ATOM 661 O O . TRP A 1 87 ? 10.381 17.927 -22.484 1.00 84.94 87 TRP A O 1
ATOM 671 N N . ARG A 1 88 ? 11.357 19.508 -21.217 1.00 84.56 88 ARG A N 1
ATOM 672 C CA . ARG A 1 88 ? 12.577 18.753 -20.914 1.00 84.56 88 ARG A CA 1
ATOM 673 C C . ARG A 1 88 ? 12.759 18.649 -19.407 1.00 84.56 88 ARG A C 1
ATOM 675 O O . ARG A 1 88 ? 13.180 19.607 -18.776 1.00 84.56 88 ARG A O 1
ATOM 682 N N . PHE A 1 89 ? 12.511 17.467 -18.860 1.00 84.06 89 PHE A N 1
ATOM 683 C CA . PHE A 1 89 ? 12.821 17.139 -17.469 1.00 84.06 89 PHE A CA 1
ATOM 684 C C . PHE A 1 89 ? 14.132 16.354 -17.405 1.00 84.06 89 PHE A C 1
ATOM 686 O O . PHE A 1 89 ? 14.414 15.554 -18.299 1.00 84.06 89 PHE A O 1
ATOM 693 N N . SER A 1 90 ? 14.947 16.590 -16.378 1.00 78.12 90 SER A N 1
ATOM 694 C CA . SER A 1 90 ? 16.195 15.847 -16.184 1.00 78.12 90 SER A CA 1
ATOM 695 C C . SER A 1 90 ? 16.390 15.503 -14.712 1.00 78.12 90 SER A C 1
ATOM 697 O O . SER A 1 90 ? 16.224 16.358 -13.849 1.00 78.12 90 SER A O 1
ATOM 699 N N . ALA A 1 91 ? 16.765 14.257 -14.437 1.00 78.88 91 ALA A N 1
ATOM 700 C CA . ALA A 1 91 ? 16.998 13.737 -13.093 1.00 78.88 91 ALA A CA 1
ATOM 701 C C . ALA A 1 91 ? 18.267 12.880 -13.084 1.00 78.88 91 ALA A C 1
ATOM 703 O O . ALA A 1 91 ? 18.622 12.294 -14.111 1.00 78.88 91 ALA A O 1
ATOM 704 N N . THR A 1 92 ? 18.934 12.799 -11.933 1.00 79.56 92 THR A N 1
ATOM 705 C CA . THR A 1 92 ? 20.141 11.983 -11.753 1.00 79.56 92 THR A CA 1
ATOM 706 C C . THR A 1 92 ? 19.868 10.930 -10.691 1.00 79.56 92 THR A C 1
ATOM 708 O O . THR A 1 92 ? 20.132 11.137 -9.515 1.00 79.56 92 THR A O 1
ATOM 711 N N . ILE A 1 93 ? 19.338 9.784 -11.106 1.00 78.25 93 ILE A N 1
ATOM 712 C CA . ILE A 1 93 ? 18.909 8.735 -10.179 1.00 78.25 93 ILE A CA 1
ATOM 713 C C . ILE A 1 93 ? 20.032 7.705 -10.019 1.00 78.25 93 ILE A C 1
ATOM 715 O O . ILE A 1 93 ? 20.554 7.187 -11.008 1.00 78.25 93 ILE A O 1
ATOM 719 N N . ALA A 1 94 ? 20.396 7.381 -8.776 1.00 80.75 94 ALA A N 1
ATOM 720 C CA . ALA A 1 94 ? 21.329 6.292 -8.504 1.00 80.75 94 ALA A CA 1
ATOM 721 C C . ALA A 1 94 ? 20.681 4.937 -8.825 1.00 80.75 94 ALA A C 1
ATOM 723 O O . ALA A 1 94 ? 19.499 4.729 -8.561 1.00 80.75 94 ALA A O 1
ATOM 724 N N . LEU A 1 95 ? 21.464 3.976 -9.324 1.00 77.81 95 LEU A N 1
ATOM 725 C CA . LEU A 1 95 ? 20.961 2.655 -9.736 1.00 77.81 95 LEU A CA 1
ATOM 726 C C . LEU A 1 95 ? 20.158 1.941 -8.635 1.00 77.81 95 LEU A C 1
ATOM 728 O O . LEU A 1 95 ? 19.113 1.347 -8.887 1.00 77.81 95 LEU A O 1
ATOM 732 N N . ARG A 1 96 ? 20.646 2.041 -7.395 1.00 79.19 96 ARG A N 1
ATOM 733 C CA . ARG A 1 96 ? 19.990 1.500 -6.200 1.00 79.19 96 ARG A CA 1
ATOM 734 C C . ARG A 1 96 ? 18.607 2.113 -5.991 1.00 79.19 96 ARG A C 1
ATOM 736 O O . ARG A 1 96 ? 17.660 1.389 -5.702 1.00 79.19 96 ARG A O 1
ATOM 743 N N . ASP A 1 97 ? 18.499 3.426 -6.147 1.00 80.69 97 ASP A N 1
ATOM 744 C CA . ASP A 1 97 ? 17.278 4.176 -5.866 1.00 80.69 97 ASP A CA 1
ATOM 745 C C . ASP A 1 97 ? 16.274 4.014 -7.024 1.00 80.69 97 ASP A C 1
ATOM 747 O O . ASP A 1 97 ? 15.069 3.921 -6.795 1.00 80.69 97 ASP A O 1
ATOM 751 N N . ALA A 1 98 ? 16.767 3.834 -8.256 1.00 80.75 98 ALA A N 1
ATOM 752 C CA . ALA A 1 98 ? 15.951 3.479 -9.415 1.00 80.75 98 ALA A CA 1
ATOM 753 C C . ALA A 1 98 ? 15.169 2.173 -9.193 1.00 80.75 98 ALA A C 1
ATOM 755 O O . ALA A 1 98 ? 13.982 2.112 -9.509 1.00 80.75 98 ALA A O 1
ATOM 756 N N . VAL A 1 99 ? 15.808 1.150 -8.615 1.00 81.50 99 VAL A N 1
ATOM 757 C CA . VAL A 1 99 ? 15.167 -0.143 -8.321 1.00 81.50 99 VAL A CA 1
ATOM 758 C C . VAL A 1 99 ? 14.379 -0.097 -7.008 1.00 81.50 99 VAL A C 1
ATOM 760 O O . VAL A 1 99 ? 13.225 -0.515 -6.962 1.00 81.50 99 VAL A O 1
ATOM 763 N N . GLY A 1 100 ? 14.983 0.417 -5.934 1.00 77.38 100 GLY A N 1
ATOM 764 C CA . GLY A 1 100 ? 14.410 0.358 -4.587 1.00 77.38 100 GLY A CA 1
ATOM 765 C C . GLY A 1 100 ? 13.295 1.368 -4.310 1.00 77.38 100 GLY A C 1
ATOM 766 O O . GLY A 1 100 ? 12.395 1.065 -3.533 1.00 77.38 100 GLY A O 1
ATOM 767 N N . VAL A 1 101 ? 13.342 2.551 -4.933 1.00 80.25 101 VAL A N 1
ATOM 768 C CA . VAL A 1 101 ? 12.421 3.668 -4.652 1.00 80.25 101 VAL A CA 1
ATOM 769 C C . VAL A 1 101 ? 11.535 3.969 -5.856 1.00 80.25 101 VAL A C 1
ATOM 771 O O . VAL A 1 101 ? 10.326 4.090 -5.707 1.00 80.25 101 VAL A O 1
ATOM 774 N N . CYS A 1 102 ? 12.109 4.045 -7.060 1.00 83.12 102 CYS A N 1
ATOM 775 C CA . CYS A 1 102 ? 11.362 4.435 -8.258 1.00 83.12 102 CYS A CA 1
ATOM 776 C C . CYS A 1 102 ? 10.607 3.279 -8.942 1.00 83.12 102 CYS A C 1
ATOM 778 O O . CYS A 1 102 ? 9.924 3.513 -9.939 1.00 83.12 102 CYS A O 1
ATOM 780 N N . GLY A 1 103 ? 10.725 2.042 -8.446 1.00 81.88 103 GLY A N 1
ATOM 781 C CA . GLY A 1 103 ? 10.015 0.878 -8.987 1.00 81.88 103 GLY A CA 1
ATOM 782 C C . GLY A 1 103 ? 10.579 0.326 -10.301 1.00 81.88 103 GLY A C 1
ATOM 783 O O . GLY A 1 103 ? 9.847 -0.323 -11.049 1.00 81.88 103 GLY A O 1
ATOM 784 N N . GLY A 1 104 ? 11.852 0.597 -10.601 1.00 83.75 104 GLY A N 1
ATOM 785 C CA . GLY A 1 104 ? 12.561 0.038 -11.747 1.00 83.75 104 GLY A CA 1
ATOM 786 C C . GLY A 1 104 ? 12.855 -1.456 -11.592 1.00 83.75 104 GLY A C 1
ATOM 787 O O . GLY A 1 104 ? 13.104 -1.950 -10.494 1.00 83.75 104 GLY A O 1
ATOM 788 N N . ILE A 1 105 ? 12.844 -2.170 -12.713 1.00 78.75 105 ILE A N 1
ATOM 789 C CA . ILE A 1 105 ? 13.110 -3.608 -12.793 1.00 78.75 105 ILE A CA 1
ATOM 790 C C . ILE A 1 105 ? 14.479 -3.809 -13.439 1.00 78.75 105 ILE A C 1
ATOM 792 O O . ILE A 1 105 ? 14.777 -3.205 -14.470 1.00 78.75 105 ILE A O 1
ATOM 796 N N . LEU A 1 106 ? 15.311 -4.653 -12.832 1.00 80.00 106 LEU A N 1
ATOM 797 C CA . LEU A 1 106 ? 16.594 -5.064 -13.394 1.00 80.00 106 LEU A CA 1
ATOM 798 C C . LEU A 1 106 ? 16.362 -6.227 -14.369 1.00 80.00 106 LEU A C 1
ATOM 800 O O . LEU A 1 106 ? 15.821 -7.256 -13.972 1.00 80.00 106 LEU A O 1
ATOM 804 N N . LEU A 1 107 ? 16.758 -6.060 -15.627 1.00 72.06 107 LEU A N 1
ATOM 805 C CA . LEU A 1 107 ? 16.742 -7.097 -16.657 1.00 72.06 107 LEU A CA 1
ATOM 806 C C . LEU A 1 107 ? 18.172 -7.642 -16.817 1.00 72.06 107 LEU A C 1
ATOM 808 O O . LEU A 1 107 ? 19.122 -6.860 -16.886 1.00 72.06 107 LEU A O 1
ATOM 812 N N . GLU A 1 108 ? 18.323 -8.970 -16.812 1.00 64.88 108 GLU A N 1
ATOM 813 C CA . GLU A 1 108 ? 19.630 -9.640 -16.727 1.00 64.88 108 GLU A CA 1
ATOM 814 C C . GLU A 1 108 ? 20.560 -9.413 -17.934 1.00 64.88 108 GLU A C 1
ATOM 816 O O . GLU A 1 108 ? 20.146 -9.121 -19.059 1.00 64.88 108 GLU A O 1
ATOM 821 N N . ASP A 1 109 ? 21.850 -9.577 -17.626 1.00 56.75 109 ASP A N 1
ATOM 822 C CA . ASP A 1 109 ? 23.021 -9.222 -18.413 1.00 56.75 109 ASP A CA 1
ATOM 823 C C . ASP A 1 109 ? 23.253 -10.125 -19.635 1.00 56.75 109 ASP A C 1
ATOM 825 O O . ASP A 1 109 ? 23.404 -11.341 -19.501 1.00 56.75 109 ASP A O 1
ATOM 829 N N . PHE A 1 110 ? 23.436 -9.539 -20.824 1.00 57.12 110 PHE A N 1
ATOM 830 C CA . PHE A 1 110 ? 24.068 -10.253 -21.937 1.00 57.12 110 PHE A CA 1
ATOM 831 C C . PHE A 1 110 ? 25.562 -9.925 -22.000 1.00 57.12 110 PHE A C 1
ATOM 833 O O . PHE A 1 110 ? 26.001 -8.791 -21.788 1.00 57.12 110 PHE A O 1
ATOM 840 N N . LYS A 1 111 ? 26.370 -10.950 -22.281 1.00 52.81 111 LYS A N 1
ATOM 841 C CA . LYS A 1 111 ? 27.806 -10.811 -22.517 1.00 52.81 111 LYS A CA 1
ATOM 842 C C . LYS A 1 111 ? 28.029 -10.703 -24.016 1.00 52.81 111 LYS A C 1
ATOM 844 O O . LYS A 1 111 ? 27.756 -11.651 -24.748 1.00 52.81 111 LYS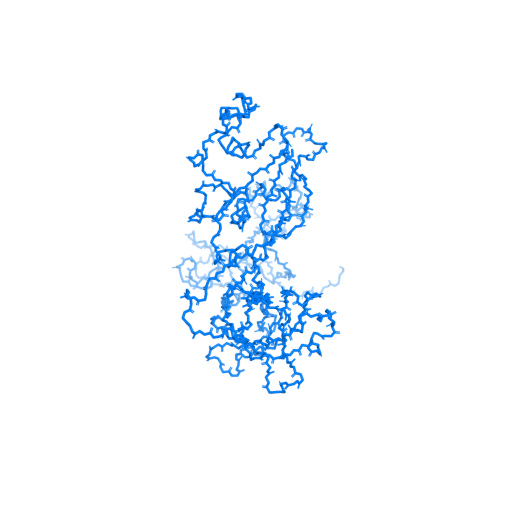 A O 1
ATOM 849 N N . GLU A 1 112 ? 28.551 -9.570 -24.468 1.00 58.62 112 GLU A N 1
ATOM 850 C CA . GLU A 1 112 ? 28.942 -9.431 -25.866 1.00 58.62 112 GLU A CA 1
ATOM 851 C C . GLU A 1 112 ? 30.194 -10.296 -26.129 1.00 58.62 112 GLU A C 1
ATOM 853 O O . GLU A 1 112 ? 31.205 -10.120 -25.435 1.00 58.62 112 GLU A O 1
ATOM 858 N N . PRO A 1 113 ? 30.159 -11.238 -27.094 1.00 53.34 113 PRO A N 1
ATOM 859 C CA . PRO A 1 113 ? 31.208 -12.248 -27.271 1.00 53.34 113 PRO A CA 1
ATOM 860 C C . PRO A 1 113 ? 32.607 -11.672 -27.516 1.00 53.34 113 PRO A C 1
ATOM 862 O O . PRO A 1 113 ? 33.599 -12.292 -27.148 1.00 53.34 113 PRO A O 1
ATOM 865 N N . LEU A 1 114 ? 32.682 -10.485 -28.122 1.00 56.03 114 LEU A N 1
ATOM 866 C CA . LEU A 1 114 ? 33.922 -9.881 -28.617 1.00 56.03 114 LEU A CA 1
ATOM 867 C C . LEU A 1 114 ? 34.549 -8.864 -27.649 1.00 56.03 114 LEU A C 1
ATOM 869 O O . LEU A 1 114 ? 35.726 -8.549 -27.774 1.00 56.03 114 LEU A O 1
ATOM 873 N N . SER A 1 115 ? 33.781 -8.339 -26.690 1.00 57.16 115 SER A N 1
ATOM 874 C CA . SER A 1 115 ? 34.151 -7.115 -25.960 1.00 57.16 115 SER A CA 1
ATOM 875 C C . SER A 1 115 ? 34.536 -7.356 -24.494 1.00 57.16 115 SER A C 1
ATOM 877 O O . SER A 1 115 ? 35.030 -6.451 -23.827 1.00 57.16 115 SER A O 1
ATOM 879 N N . HIS A 1 116 ? 34.310 -8.561 -23.945 1.00 61.94 116 HIS A N 1
ATOM 880 C CA . HIS A 1 116 ? 34.436 -8.867 -22.502 1.00 61.94 116 HIS A CA 1
ATOM 881 C C . HIS A 1 116 ? 33.654 -7.915 -21.565 1.00 61.94 116 HIS A C 1
ATOM 883 O O . HIS A 1 116 ? 33.759 -8.034 -20.343 1.00 61.94 116 HIS A O 1
ATOM 889 N N . ARG A 1 117 ? 32.846 -6.998 -22.110 1.00 61.47 117 ARG A N 1
ATOM 890 C CA . ARG A 1 117 ? 31.969 -6.085 -21.380 1.00 61.47 117 ARG A CA 1
ATOM 891 C C . ARG A 1 117 ? 30.674 -6.802 -21.025 1.00 61.47 117 ARG A C 1
ATOM 893 O O . ARG A 1 117 ? 30.144 -7.586 -21.814 1.00 61.47 117 ARG A O 1
ATOM 900 N N . ARG A 1 118 ? 30.185 -6.537 -19.820 1.00 66.62 118 ARG A N 1
ATOM 901 C CA . ARG A 1 118 ? 28.862 -6.965 -19.363 1.00 66.62 118 ARG A CA 1
ATOM 902 C C . ARG A 1 118 ? 27.913 -5.780 -19.447 1.00 66.62 118 ARG A C 1
ATOM 904 O O . ARG A 1 118 ? 28.348 -4.647 -19.256 1.00 66.62 118 ARG A O 1
ATOM 911 N N . PHE A 1 119 ? 26.647 -6.040 -19.737 1.00 72.75 119 PHE A N 1
ATOM 912 C CA . PHE A 1 119 ? 25.620 -5.009 -19.830 1.00 72.75 119 PHE A CA 1
ATOM 913 C C . PHE A 1 119 ? 24.576 -5.238 -18.754 1.00 72.75 119 PHE A C 1
ATOM 915 O O . PHE A 1 119 ? 24.075 -6.343 -18.677 1.00 72.75 119 PHE A O 1
ATOM 922 N N . VAL A 1 120 ? 24.228 -4.216 -17.977 1.00 76.88 120 VAL A N 1
ATOM 923 C CA . VAL A 1 120 ? 23.061 -4.234 -17.083 1.00 76.88 120 VAL A CA 1
ATOM 924 C C . VAL A 1 120 ? 21.953 -3.433 -17.737 1.00 76.88 120 VAL A C 1
ATOM 926 O O . VAL A 1 120 ? 22.188 -2.273 -18.075 1.00 76.88 120 VAL A O 1
ATOM 929 N N . THR A 1 121 ? 20.752 -3.995 -17.868 1.00 79.62 121 THR A N 1
ATOM 930 C CA . THR A 1 121 ? 19.593 -3.254 -18.383 1.00 79.62 121 THR A CA 1
ATOM 931 C C . THR A 1 121 ? 18.588 -2.994 -17.267 1.00 79.62 121 THR A C 1
ATOM 933 O O . THR A 1 121 ? 18.285 -3.871 -16.466 1.00 79.62 121 THR A O 1
ATOM 936 N N . ILE A 1 122 ? 18.059 -1.776 -17.190 1.00 83.69 122 ILE A N 1
ATOM 937 C CA . ILE A 1 122 ? 17.012 -1.392 -16.242 1.00 83.69 122 ILE A CA 1
ATOM 938 C C . ILE A 1 122 ? 15.811 -0.879 -17.004 1.00 83.69 122 ILE A C 1
ATOM 940 O O . ILE A 1 122 ? 15.934 -0.001 -17.854 1.00 83.69 122 ILE A O 1
ATOM 944 N N . ARG A 1 123 ? 14.638 -1.382 -16.628 1.00 85.44 123 ARG A N 1
ATOM 945 C CA . ARG A 1 123 ? 13.344 -0.936 -17.126 1.00 85.44 123 ARG A CA 1
ATOM 946 C C . ARG A 1 123 ? 12.621 -0.141 -16.044 1.00 85.44 123 ARG A C 1
ATOM 948 O O . ARG A 1 123 ? 12.163 -0.695 -15.049 1.00 85.44 123 ARG A O 1
ATOM 955 N N . LEU A 1 124 ? 12.517 1.168 -16.242 1.00 87.81 124 LEU A N 1
ATOM 956 C CA . LEU A 1 124 ? 11.816 2.100 -15.362 1.00 87.81 124 LEU A CA 1
ATOM 957 C C . LEU A 1 124 ? 10.417 2.404 -15.919 1.00 87.81 124 LEU A C 1
ATOM 959 O O . LEU A 1 124 ? 10.306 2.857 -17.061 1.00 87.81 124 LEU A O 1
ATOM 963 N N . PRO A 1 125 ? 9.335 2.186 -15.153 1.00 89.38 125 PRO A N 1
ATOM 964 C CA . PRO A 1 125 ? 8.012 2.637 -15.563 1.00 89.38 125 PRO A CA 1
ATOM 965 C C . PRO A 1 125 ? 7.967 4.169 -15.570 1.00 89.38 125 PRO A C 1
ATOM 967 O O . PRO A 1 125 ? 8.490 4.813 -14.665 1.00 89.38 125 PRO A O 1
ATOM 970 N N . LEU A 1 126 ? 7.338 4.753 -16.588 1.00 87.94 126 LEU A N 1
ATOM 971 C CA . LEU A 1 126 ? 7.163 6.197 -16.705 1.00 87.94 126 LEU A CA 1
ATOM 972 C C . LEU A 1 126 ? 5.718 6.514 -17.092 1.00 87.94 126 LEU A C 1
ATOM 974 O O . LEU A 1 126 ? 5.268 6.184 -18.187 1.00 87.94 126 LEU A O 1
ATOM 978 N N . TYR A 1 127 ? 5.001 7.176 -16.198 1.00 88.69 127 TYR A N 1
ATOM 979 C CA . TYR A 1 127 ? 3.634 7.641 -16.387 1.00 88.69 127 TYR A CA 1
ATOM 980 C C . TYR A 1 127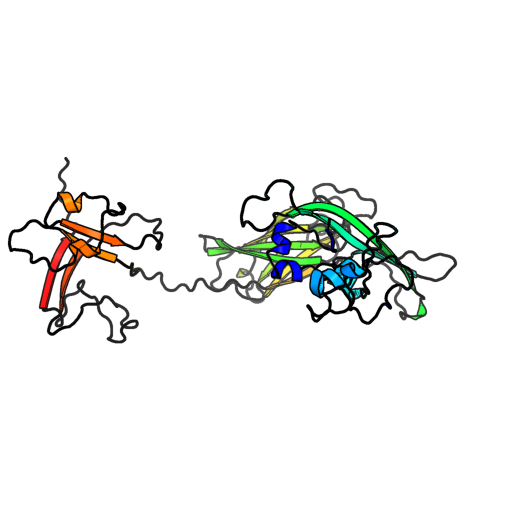 ? 3.664 9.126 -16.723 1.00 88.69 127 TYR A C 1
ATOM 982 O O . TYR A 1 127 ? 4.182 9.940 -15.957 1.00 88.69 127 TYR A O 1
ATOM 990 N N . VAL A 1 128 ? 3.129 9.474 -17.891 1.00 88.88 128 VAL A N 1
ATOM 991 C CA . VAL A 1 128 ? 3.006 10.852 -18.365 1.00 88.88 128 VAL A CA 1
ATOM 992 C C . VAL A 1 128 ? 1.536 11.235 -18.325 1.00 88.88 128 VAL A C 1
ATOM 994 O O . VAL A 1 128 ? 0.743 10.758 -19.131 1.00 88.88 128 VAL A O 1
ATOM 997 N N . THR A 1 129 ? 1.175 12.102 -17.388 1.00 88.06 129 THR A N 1
ATOM 998 C CA . THR A 1 129 ? -0.184 12.605 -17.196 1.00 88.06 129 THR A CA 1
ATOM 999 C C . THR A 1 129 ? -0.265 14.056 -17.648 1.00 88.06 129 THR A C 1
ATOM 1001 O O . THR A 1 129 ? 0.370 14.936 -17.078 1.00 88.06 129 THR A O 1
ATOM 1004 N N . LEU A 1 130 ? -1.048 14.334 -18.684 1.00 87.12 130 LEU A N 1
ATOM 1005 C CA . LEU A 1 130 ? -1.308 15.686 -19.167 1.00 87.12 130 LEU A CA 1
ATOM 1006 C C . LEU A 1 130 ? -2.528 16.246 -18.441 1.00 87.12 130 LEU A C 1
ATOM 1008 O O . LEU A 1 130 ? -3.652 15.873 -18.764 1.00 87.12 130 LEU A O 1
ATOM 1012 N N . ALA A 1 131 ? -2.311 17.142 -17.479 1.00 87.44 131 ALA A N 1
ATOM 1013 C CA . ALA A 1 131 ? -3.370 17.813 -16.736 1.00 87.44 131 ALA A CA 1
ATOM 1014 C C . ALA A 1 131 ? -3.807 19.114 -17.430 1.00 87.44 131 ALA A C 1
ATOM 1016 O O . ALA A 1 131 ? -2.989 19.906 -17.911 1.00 87.44 131 ALA A O 1
ATOM 1017 N N . PHE A 1 132 ? -5.105 19.373 -17.483 1.00 83.88 132 PHE A N 1
ATOM 1018 C CA . PHE A 1 132 ? -5.665 20.615 -18.006 1.00 83.88 132 PHE A CA 1
ATOM 1019 C C . PHE A 1 132 ? -6.948 20.978 -17.254 1.00 83.88 132 PHE A C 1
ATOM 1021 O O . PHE A 1 132 ? -7.595 20.098 -16.688 1.00 83.88 132 PHE A O 1
ATOM 1028 N N . PRO A 1 133 ? -7.305 22.271 -17.184 1.00 79.00 133 PRO A N 1
ATOM 1029 C CA . PRO A 1 133 ? -8.564 22.669 -16.572 1.00 79.00 133 PRO A CA 1
ATOM 1030 C C . PRO A 1 133 ? -9.724 22.074 -17.374 1.00 79.00 133 PRO A C 1
ATOM 1032 O O . PRO A 1 133 ? -9.724 22.135 -18.607 1.00 79.00 133 PRO A O 1
ATOM 1035 N N . ALA A 1 134 ? -10.698 21.486 -16.683 1.00 72.69 134 ALA A N 1
ATOM 1036 C CA . ALA A 1 134 ? -11.918 21.020 -17.321 1.00 72.69 134 ALA A CA 1
ATOM 1037 C C . ALA A 1 134 ? -12.675 22.238 -17.871 1.00 72.69 134 ALA A C 1
ATOM 1039 O O . ALA A 1 134 ? -12.970 23.182 -17.135 1.00 72.69 134 ALA A O 1
ATOM 1040 N N . ALA A 1 135 ? -12.956 22.247 -19.173 1.00 61.38 135 ALA A N 1
ATOM 1041 C CA . ALA A 1 135 ? -13.779 23.293 -19.759 1.00 61.38 135 ALA A CA 1
ATOM 1042 C C . ALA A 1 135 ? -15.203 23.193 -19.182 1.00 61.38 135 ALA A C 1
ATOM 1044 O O . ALA A 1 135 ? -15.742 22.090 -19.092 1.00 61.38 135 ALA A O 1
ATOM 1045 N N . ASN A 1 136 ? -15.788 24.350 -18.838 1.00 52.38 136 ASN A N 1
ATOM 1046 C CA . ASN A 1 136 ? -17.212 24.590 -18.518 1.00 52.38 136 ASN A CA 1
ATOM 1047 C C . ASN A 1 136 ? -17.608 24.825 -17.048 1.00 52.38 136 ASN A C 1
ATOM 1049 O O . ASN A 1 136 ? -18.781 24.673 -16.724 1.00 52.38 136 ASN A O 1
ATOM 1053 N N . ILE A 1 137 ? -16.713 25.272 -16.161 1.00 51.12 137 ILE A N 1
ATOM 1054 C CA . ILE A 1 137 ? -17.141 25.841 -14.865 1.00 51.12 137 ILE A CA 1
ATOM 1055 C C . ILE A 1 137 ? -16.313 27.094 -14.554 1.00 51.12 137 ILE A C 1
ATOM 1057 O O . ILE A 1 137 ? -15.475 27.110 -13.662 1.00 51.12 137 ILE A O 1
ATOM 1061 N N . PHE A 1 138 ? -16.547 28.160 -15.320 1.00 48.75 138 PHE A N 1
ATOM 1062 C CA . PHE A 1 138 ? -16.372 29.526 -14.815 1.00 48.75 138 PHE A CA 1
ATOM 1063 C C . PHE A 1 138 ? -17.727 29.978 -14.259 1.00 48.75 138 PHE A C 1
ATOM 1065 O O . PHE A 1 138 ? -18.364 30.876 -14.796 1.00 48.75 138 PHE A O 1
ATOM 1072 N N . VAL A 1 139 ? -18.216 29.268 -13.243 1.00 46.03 139 VAL A N 1
ATOM 1073 C CA . VAL A 1 139 ? -19.334 29.722 -12.414 1.00 46.03 139 VAL A CA 1
ATOM 1074 C C . VAL A 1 139 ? -18.746 29.953 -11.031 1.00 46.03 139 VAL A C 1
ATOM 1076 O O . VAL A 1 139 ? -17.989 29.118 -10.540 1.00 46.03 139 VAL A O 1
ATOM 1079 N N . ASP A 1 140 ? -19.025 31.139 -10.506 1.00 48.41 140 ASP A N 1
ATOM 1080 C CA . ASP A 1 140 ? -18.540 31.750 -9.272 1.00 48.41 140 ASP A CA 1
ATOM 1081 C C . ASP A 1 140 ? -17.841 30.842 -8.242 1.00 48.41 140 ASP A C 1
ATOM 1083 O O . ASP A 1 140 ? -18.381 29.857 -7.745 1.00 48.41 140 ASP A O 1
ATOM 1087 N N . GLN A 1 141 ? -16.638 31.273 -7.852 1.00 51.38 141 GLN A N 1
ATOM 1088 C CA . GLN A 1 141 ? -15.948 30.954 -6.591 1.00 51.38 141 GLN A CA 1
ATOM 1089 C C . GLN A 1 141 ? -15.557 29.488 -6.298 1.00 51.38 141 GLN A C 1
ATOM 1091 O O . GLN A 1 141 ? -14.897 29.244 -5.287 1.00 51.38 141 GLN A O 1
ATOM 1096 N N . ALA A 1 142 ? -15.848 28.516 -7.165 1.00 53.62 142 ALA A N 1
ATOM 1097 C CA . ALA A 1 142 ? -15.343 27.148 -7.010 1.00 53.62 142 ALA A CA 1
ATOM 1098 C C . ALA A 1 142 ? -13.927 26.988 -7.601 1.00 53.62 142 ALA A C 1
ATOM 1100 O O . ALA A 1 142 ? -13.645 27.439 -8.712 1.00 53.62 142 ALA A O 1
ATOM 1101 N N . ALA A 1 143 ? -13.026 26.327 -6.864 1.00 57.31 143 ALA A N 1
ATOM 1102 C CA . ALA A 1 143 ? -11.672 26.019 -7.327 1.00 57.31 143 ALA A CA 1
ATOM 1103 C C . ALA A 1 143 ? -11.695 25.307 -8.702 1.00 57.31 143 ALA A C 1
ATOM 1105 O O . ALA A 1 143 ? -12.566 24.463 -8.936 1.00 57.31 143 ALA A O 1
ATOM 1106 N N . PRO A 1 144 ? -10.753 25.617 -9.615 1.00 60.00 144 PRO A N 1
ATOM 1107 C CA . PRO A 1 144 ? -10.745 25.047 -10.958 1.00 60.00 144 PRO A CA 1
ATOM 1108 C C . PRO A 1 144 ? -10.639 23.520 -10.895 1.00 60.00 144 PRO A C 1
ATOM 1110 O O . PRO A 1 144 ? -9.671 22.983 -10.351 1.00 60.00 144 PRO A O 1
ATOM 1113 N N . ARG A 1 145 ? -11.625 22.821 -11.471 1.00 71.12 145 ARG A N 1
ATOM 1114 C CA . ARG A 1 145 ? -11.597 21.358 -11.599 1.00 71.12 145 ARG A CA 1
ATOM 1115 C C . ARG A 1 145 ? -10.581 20.947 -12.657 1.00 71.12 145 ARG A C 1
ATOM 1117 O O . ARG A 1 145 ? -10.556 21.491 -13.764 1.00 71.12 145 ARG A O 1
ATOM 1124 N N . TRP A 1 146 ? -9.749 19.972 -12.315 1.00 77.56 146 TRP A N 1
ATOM 1125 C CA . TRP A 1 146 ? -8.704 19.458 -13.191 1.00 77.56 146 TRP A CA 1
ATOM 1126 C C . TRP A 1 146 ? -9.155 18.165 -13.849 1.00 77.56 146 TRP A C 1
ATOM 1128 O O . TRP A 1 146 ? -9.715 17.286 -13.205 1.00 77.56 146 TRP A O 1
ATOM 1138 N N . THR A 1 147 ? -8.863 18.031 -15.134 1.00 80.50 147 THR A N 1
ATOM 1139 C CA . THR A 1 147 ? -8.972 16.768 -15.858 1.00 80.50 147 THR A CA 1
ATOM 1140 C C . THR A 1 147 ? -7.597 16.379 -16.392 1.00 80.50 147 THR A C 1
ATOM 1142 O O . THR A 1 147 ? -6.691 17.216 -16.480 1.00 80.50 147 THR A O 1
ATOM 1145 N N . SER A 1 148 ? -7.401 15.102 -16.701 1.00 83.75 148 SER A N 1
ATOM 1146 C CA . SER A 1 148 ? -6.107 14.614 -17.152 1.00 83.75 148 SER A CA 1
ATOM 1147 C C . SER A 1 148 ? -6.197 13.421 -18.086 1.00 83.75 148 SER A C 1
ATOM 1149 O O . SER A 1 148 ? -7.080 12.581 -17.951 1.00 83.75 148 SER A O 1
ATOM 1151 N N . VAL A 1 149 ? -5.227 13.326 -18.994 1.00 84.12 149 VAL A N 1
ATOM 1152 C CA . VAL A 1 149 ? -5.009 12.156 -19.853 1.00 84.12 149 VAL A CA 1
ATOM 1153 C C . VAL A 1 149 ? -3.683 11.516 -19.466 1.00 84.12 149 VAL A C 1
ATOM 1155 O O . VAL A 1 149 ? -2.651 12.184 -19.497 1.00 84.12 149 VAL A O 1
ATOM 1158 N N . GLU A 1 150 ? -3.703 10.235 -19.109 1.00 82.19 150 GLU A N 1
ATOM 1159 C CA . GLU A 1 150 ? -2.512 9.477 -18.720 1.00 82.19 150 GLU A CA 1
ATOM 1160 C C . GLU A 1 150 ? -2.014 8.592 -19.868 1.00 82.19 150 GLU A C 1
ATOM 1162 O O . GLU A 1 150 ? -2.786 7.949 -20.579 1.00 82.19 150 GLU A O 1
ATOM 1167 N N . ARG A 1 151 ? -0.692 8.536 -20.032 1.00 82.81 151 ARG A N 1
ATOM 1168 C CA . ARG A 1 151 ? -0.001 7.611 -20.925 1.00 82.81 151 ARG A CA 1
ATOM 1169 C C . ARG A 1 151 ? 1.087 6.875 -20.156 1.00 82.81 151 ARG A C 1
ATOM 1171 O O . ARG A 1 151 ? 1.999 7.495 -19.612 1.00 82.81 151 ARG A O 1
ATOM 1178 N N . ARG A 1 152 ? 1.030 5.545 -20.181 1.00 84.31 152 ARG A N 1
ATOM 1179 C CA . ARG A 1 152 ? 2.086 4.676 -19.653 1.00 84.31 152 ARG A CA 1
ATOM 1180 C C . ARG A 1 152 ? 3.169 4.461 -20.709 1.00 84.31 152 ARG A C 1
ATOM 1182 O O . ARG A 1 152 ? 2.873 4.167 -21.864 1.00 84.31 152 ARG A O 1
ATOM 1189 N N . SER A 1 153 ? 4.419 4.595 -20.293 1.00 82.56 153 SER A N 1
ATOM 1190 C CA . SER A 1 153 ? 5.616 4.287 -21.069 1.00 82.56 153 SER A CA 1
ATOM 1191 C C . SER A 1 153 ? 6.611 3.511 -20.202 1.00 82.56 153 SER A C 1
ATOM 1193 O O . SER A 1 153 ? 6.461 3.419 -18.981 1.00 82.56 153 SER A O 1
ATOM 1195 N N . GLN A 1 154 ? 7.626 2.935 -20.833 1.00 82.06 154 GLN A N 1
ATOM 1196 C CA . GLN A 1 154 ? 8.737 2.267 -20.164 1.00 82.06 154 GLN A CA 1
ATOM 1197 C C . GLN A 1 154 ? 10.044 2.860 -20.686 1.00 82.06 154 GLN A C 1
ATOM 1199 O O . GLN A 1 154 ? 10.243 2.965 -21.895 1.00 82.06 154 GLN A O 1
ATOM 1204 N N . LEU A 1 155 ? 10.910 3.284 -19.770 1.00 83.69 155 LEU A N 1
ATOM 1205 C CA . LEU A 1 155 ? 12.250 3.761 -20.073 1.00 83.69 155 LEU A CA 1
ATOM 1206 C C . LEU A 1 155 ? 13.236 2.618 -19.842 1.00 83.69 155 LEU A C 1
ATOM 1208 O O . LEU A 1 155 ? 13.396 2.163 -18.711 1.00 83.69 155 LEU A O 1
ATOM 1212 N N . GLU A 1 156 ? 13.891 2.168 -20.906 1.00 84.06 156 GLU A N 1
ATOM 1213 C CA . GLU A 1 156 ? 14.914 1.128 -20.844 1.00 84.06 156 GLU A CA 1
ATOM 1214 C C . GLU A 1 156 ? 16.307 1.761 -20.946 1.00 84.06 156 GLU A C 1
ATOM 1216 O O . GLU A 1 156 ? 16.574 2.555 -21.850 1.00 84.06 156 GLU A O 1
ATOM 1221 N N . LEU A 1 157 ? 17.176 1.461 -19.981 1.00 80.81 157 LEU A N 1
ATOM 1222 C CA . LEU A 1 157 ? 18.534 1.995 -19.876 1.00 80.81 157 LEU A CA 1
ATOM 1223 C C . LEU A 1 157 ? 19.521 0.833 -19.759 1.00 80.81 157 LEU A C 1
ATOM 1225 O O . LEU A 1 157 ? 19.401 0.039 -18.830 1.00 80.81 157 LEU A O 1
ATOM 1229 N N . SER A 1 158 ? 20.513 0.762 -20.649 1.00 80.44 158 SER A N 1
ATOM 1230 C CA . SER A 1 158 ? 21.540 -0.289 -20.640 1.00 80.44 158 SER A CA 1
ATOM 1231 C C . SER A 1 158 ? 22.924 0.297 -20.357 1.00 80.44 158 SER A C 1
ATOM 1233 O O . SER A 1 158 ? 23.354 1.243 -21.018 1.00 80.44 158 SER A O 1
ATOM 1235 N N . PHE A 1 159 ? 23.643 -0.279 -19.393 1.00 77.31 159 PHE A N 1
ATOM 1236 C CA . PHE A 1 159 ? 24.949 0.187 -18.925 1.00 77.31 159 PHE A CA 1
ATOM 1237 C C . PHE A 1 159 ? 26.021 -0.877 -19.153 1.00 77.31 159 PHE A C 1
ATOM 1239 O O . PHE A 1 159 ? 25.874 -1.998 -18.675 1.00 77.31 159 PHE A O 1
ATOM 1246 N N . ALA A 1 160 ? 27.119 -0.528 -19.827 1.00 76.12 160 ALA A N 1
ATOM 1247 C CA . ALA A 1 160 ? 28.257 -1.428 -20.017 1.00 76.12 160 ALA A CA 1
ATOM 1248 C C . ALA A 1 160 ? 29.280 -1.292 -18.873 1.00 76.12 160 ALA A C 1
ATOM 1250 O O . ALA A 1 160 ? 29.696 -0.177 -18.556 1.00 76.12 160 ALA A O 1
ATOM 1251 N N . TYR A 1 161 ? 29.739 -2.406 -18.297 1.00 69.06 161 TYR A N 1
ATOM 1252 C CA . TYR A 1 161 ? 30.767 -2.436 -17.251 1.00 69.06 161 TYR A CA 1
ATOM 1253 C C . TYR A 1 161 ? 31.850 -3.498 -17.512 1.00 69.06 161 TYR A C 1
ATOM 1255 O O . TYR A 1 161 ? 31.635 -4.494 -18.210 1.00 69.06 161 TYR A O 1
ATOM 1263 N N . GLY A 1 162 ? 33.056 -3.246 -16.988 1.00 61.91 162 GLY A N 1
ATOM 1264 C CA . GLY A 1 162 ? 34.220 -4.124 -17.129 1.00 61.91 162 GLY A CA 1
ATOM 1265 C C . GLY A 1 162 ? 34.287 -5.206 -16.039 1.00 61.91 162 GLY A C 1
ATOM 1266 O O . GLY A 1 162 ? 33.856 -4.963 -14.911 1.00 61.91 162 GLY A O 1
ATOM 1267 N N . PRO A 1 163 ? 34.871 -6.382 -16.330 1.00 54.25 163 PRO A N 1
ATOM 1268 C CA . PRO A 1 163 ? 34.877 -7.531 -15.420 1.00 54.25 163 PRO A CA 1
ATOM 1269 C C . PRO A 1 163 ? 35.753 -7.345 -14.168 1.00 54.25 163 PRO A C 1
ATOM 1271 O O . PRO A 1 163 ? 35.553 -8.054 -13.193 1.00 54.25 163 PRO A O 1
ATOM 1274 N N . ALA A 1 164 ? 36.690 -6.390 -14.163 1.00 54.84 164 ALA A N 1
ATOM 1275 C CA . ALA A 1 164 ? 37.626 -6.169 -13.054 1.00 54.84 164 ALA A CA 1
ATOM 1276 C C . ALA A 1 164 ? 37.033 -5.396 -11.857 1.00 54.84 164 ALA A C 1
ATOM 1278 O O . ALA A 1 164 ? 37.642 -5.364 -10.793 1.00 54.84 164 ALA A O 1
ATOM 1279 N N . LEU A 1 165 ? 35.863 -4.763 -12.012 1.00 52.91 165 LEU A N 1
ATOM 1280 C CA . LEU A 1 165 ? 35.233 -4.003 -10.925 1.00 52.91 165 LEU A CA 1
ATOM 1281 C C . LEU A 1 165 ? 34.553 -4.905 -9.885 1.00 52.91 165 LEU A C 1
ATOM 1283 O O . LEU A 1 165 ? 34.318 -4.450 -8.769 1.00 52.91 165 LEU A O 1
ATOM 1287 N N . TRP A 1 166 ? 34.291 -6.175 -10.214 1.00 48.00 166 TRP A N 1
ATOM 1288 C CA . TRP A 1 166 ? 33.736 -7.181 -9.309 1.00 48.00 166 TRP A CA 1
ATOM 1289 C C . TRP A 1 166 ? 34.641 -8.412 -9.305 1.00 48.00 166 TRP A C 1
ATOM 1291 O O . TRP A 1 166 ? 34.635 -9.196 -10.250 1.00 48.00 166 TRP A O 1
ATOM 1301 N N . ALA A 1 167 ? 35.427 -8.572 -8.242 1.00 39.59 167 ALA A N 1
ATOM 1302 C CA . ALA A 1 167 ? 36.282 -9.736 -8.064 1.00 39.59 167 ALA A CA 1
ATOM 1303 C C . ALA A 1 167 ? 35.443 -11.031 -8.035 1.00 39.59 167 ALA A C 1
ATOM 1305 O O . ALA A 1 167 ? 34.576 -11.209 -7.179 1.00 39.59 167 ALA A O 1
ATOM 1306 N N . ASP A 1 168 ? 35.705 -11.897 -9.013 1.00 38.66 168 ASP A N 1
ATOM 1307 C CA . ASP A 1 168 ? 35.517 -13.349 -9.022 1.00 38.66 168 ASP A CA 1
ATOM 1308 C C . ASP A 1 168 ? 34.296 -13.919 -8.287 1.00 38.66 168 ASP A C 1
ATOM 1310 O O . ASP A 1 168 ? 34.397 -14.746 -7.378 1.00 38.66 168 ASP A O 1
ATOM 1314 N N . ARG A 1 169 ? 33.103 -13.599 -8.801 1.00 36.81 169 ARG A N 1
ATOM 1315 C CA . ARG A 1 169 ? 32.037 -14.607 -8.886 1.00 36.81 169 ARG A CA 1
ATOM 1316 C C . ARG A 1 169 ? 31.492 -14.701 -10.309 1.00 36.81 169 ARG A C 1
ATOM 1318 O O . ARG A 1 169 ? 31.071 -13.687 -10.875 1.00 36.81 169 ARG A O 1
ATOM 1325 N N . PRO A 1 170 ? 31.450 -15.902 -10.907 1.00 36.09 170 PRO A N 1
ATOM 1326 C CA . PRO A 1 170 ? 30.640 -16.114 -12.095 1.00 36.09 170 PRO A CA 1
ATOM 1327 C C . PRO A 1 170 ? 29.171 -15.854 -11.724 1.00 36.09 170 PRO A C 1
ATOM 1329 O O . PRO A 1 170 ? 28.655 -16.479 -10.800 1.00 36.09 170 PRO A O 1
ATOM 1332 N N . LEU A 1 171 ? 28.489 -14.939 -12.430 1.00 47.28 171 LEU A N 1
ATOM 1333 C CA . LEU A 1 171 ? 27.022 -14.848 -12.400 1.00 47.28 171 LEU A CA 1
ATOM 1334 C C . LEU A 1 171 ? 26.456 -16.042 -13.187 1.00 47.28 171 LEU A C 1
ATOM 1336 O O . LEU A 1 171 ? 25.960 -15.912 -14.298 1.00 47.28 171 LEU A O 1
ATOM 1340 N N . GLY A 1 172 ? 26.612 -17.236 -12.621 1.00 38.34 172 GLY A N 1
ATOM 1341 C CA . GLY A 1 172 ? 25.750 -18.371 -12.887 1.00 38.34 172 GLY A CA 1
ATOM 1342 C C . GLY A 1 172 ? 24.633 -18.345 -11.853 1.00 38.34 172 GLY A C 1
ATOM 1343 O O . GLY A 1 172 ? 24.855 -18.688 -10.696 1.00 38.34 172 GLY A O 1
ATOM 1344 N N . THR A 1 173 ? 23.456 -17.881 -12.274 1.00 41.78 173 THR A N 1
ATOM 1345 C CA . THR A 1 173 ? 22.160 -18.495 -11.944 1.00 41.78 173 THR A CA 1
ATOM 1346 C C . THR A 1 173 ? 21.973 -18.990 -10.508 1.00 41.78 173 THR A C 1
ATOM 1348 O O . THR A 1 173 ? 21.840 -20.188 -10.290 1.00 41.78 173 THR A O 1
ATOM 1351 N N . GLN A 1 174 ? 21.899 -18.079 -9.544 1.00 42.50 174 GLN A N 1
ATOM 1352 C CA . GLN A 1 174 ? 20.869 -18.102 -8.497 1.00 42.50 174 GLN A CA 1
ATOM 1353 C C . GLN A 1 174 ? 20.647 -16.647 -8.086 1.00 42.50 174 GLN A C 1
ATOM 1355 O O . GLN A 1 174 ? 21.070 -16.210 -7.014 1.00 42.50 174 GLN A O 1
ATOM 1360 N N . SER A 1 175 ? 20.029 -15.858 -8.971 1.00 51.84 175 SER A N 1
ATOM 1361 C CA . SER A 1 175 ? 19.339 -14.656 -8.519 1.00 51.84 175 SER A CA 1
ATOM 1362 C C . SER A 1 175 ? 18.301 -15.145 -7.512 1.00 51.84 175 SER A C 1
ATOM 1364 O O . SER A 1 175 ? 17.316 -15.787 -7.867 1.00 51.84 175 SER A O 1
ATOM 1366 N N . VAL A 1 176 ? 18.600 -14.980 -6.219 1.00 63.16 176 VAL A N 1
ATOM 1367 C CA . VAL A 1 176 ? 17.665 -15.349 -5.156 1.00 63.16 176 VAL A CA 1
ATOM 1368 C C . VAL A 1 176 ? 16.388 -14.566 -5.452 1.00 63.16 176 VAL A C 1
ATOM 1370 O O . VAL A 1 176 ? 16.456 -13.332 -5.466 1.00 63.16 176 VAL A O 1
ATOM 1373 N N . PRO A 1 177 ? 15.263 -15.236 -5.760 1.00 72.75 177 PRO A N 1
ATOM 1374 C CA . PRO A 1 177 ? 14.029 -14.555 -6.119 1.00 72.75 177 PRO A CA 1
ATOM 1375 C C . PRO A 1 177 ? 13.672 -13.602 -4.983 1.00 72.75 177 PRO A C 1
ATOM 1377 O O . PRO A 1 177 ? 13.655 -13.992 -3.817 1.00 72.75 177 PRO A O 1
ATOM 1380 N N . ARG A 1 178 ? 13.454 -12.327 -5.303 1.00 81.06 178 ARG A N 1
ATOM 1381 C CA . ARG A 1 178 ? 13.077 -11.316 -4.313 1.00 81.06 178 ARG A CA 1
ATOM 1382 C C . ARG A 1 178 ? 11.599 -11.010 -4.444 1.00 81.06 178 ARG A C 1
ATOM 1384 O O . ARG A 1 178 ? 11.070 -10.926 -5.548 1.00 81.06 178 ARG A O 1
ATOM 1391 N N . ALA A 1 179 ? 10.950 -10.793 -3.316 1.00 81.88 179 ALA A N 1
ATOM 1392 C CA . ALA A 1 179 ? 9.602 -10.261 -3.260 1.00 81.88 179 ALA A CA 1
ATOM 1393 C C . ALA A 1 179 ? 9.491 -9.324 -2.059 1.00 81.88 179 ALA A C 1
ATOM 1395 O O . ALA A 1 179 ? 10.299 -9.402 -1.133 1.00 81.88 179 ALA A O 1
ATOM 1396 N N . ASN A 1 180 ? 8.512 -8.430 -2.079 1.00 82.75 180 ASN A N 1
ATOM 1397 C CA . ASN A 1 180 ? 8.089 -7.721 -0.880 1.00 82.75 180 ASN A CA 1
ATOM 1398 C C . ASN A 1 180 ? 6.718 -8.233 -0.442 1.00 82.75 180 ASN A C 1
ATOM 1400 O O . ASN A 1 180 ? 5.955 -8.765 -1.249 1.00 82.75 180 ASN A O 1
ATOM 1404 N N . VAL A 1 181 ? 6.422 -8.074 0.843 1.00 87.06 181 VAL A N 1
ATOM 1405 C CA . VAL A 1 181 ? 5.104 -8.344 1.406 1.00 87.06 181 VAL A CA 1
ATOM 1406 C C . VAL A 1 181 ? 4.759 -7.200 2.343 1.00 87.06 181 VAL A C 1
ATOM 1408 O O . VAL A 1 181 ? 5.585 -6.796 3.159 1.00 87.06 181 VAL A O 1
ATOM 1411 N N . SER A 1 182 ? 3.549 -6.669 2.221 1.00 82.88 182 SER A N 1
ATOM 1412 C CA . SER A 1 182 ? 3.015 -5.642 3.106 1.00 82.88 182 SER A CA 1
ATOM 1413 C C . SER A 1 182 ? 1.643 -6.041 3.635 1.00 82.88 182 SER A C 1
ATOM 1415 O O . SER A 1 182 ? 0.846 -6.695 2.959 1.00 82.88 182 SER A O 1
ATOM 1417 N N . VAL A 1 183 ? 1.356 -5.647 4.874 1.00 81.12 183 VAL A N 1
ATOM 1418 C CA . VAL A 1 183 ? 0.032 -5.820 5.474 1.00 81.12 183 VAL A CA 1
ATOM 1419 C C . VAL A 1 183 ? -0.884 -4.727 4.936 1.00 81.12 183 VAL A C 1
ATOM 1421 O O . VAL A 1 183 ? -0.579 -3.545 5.064 1.00 81.12 183 VAL A O 1
ATOM 1424 N N . THR A 1 184 ? -2.008 -5.114 4.338 1.00 73.50 184 THR A N 1
ATOM 1425 C CA . THR A 1 184 ? -2.998 -4.164 3.799 1.00 73.50 184 THR A CA 1
ATOM 1426 C C . THR A 1 184 ? -4.184 -3.973 4.729 1.00 73.50 184 THR A C 1
ATOM 1428 O O . THR A 1 184 ? -4.713 -2.871 4.836 1.00 73.50 184 THR A O 1
ATOM 1431 N N . ARG A 1 185 ? -4.611 -5.037 5.416 1.00 77.56 185 ARG A N 1
ATOM 1432 C CA . ARG A 1 185 ? -5.748 -4.991 6.338 1.00 77.56 185 ARG A CA 1
ATOM 1433 C C . ARG A 1 185 ? -5.596 -6.029 7.434 1.00 77.56 185 ARG A C 1
ATOM 1435 O O . ARG A 1 185 ? -5.317 -7.189 7.152 1.00 77.56 185 ARG A O 1
ATOM 1442 N N . VAL A 1 186 ? -5.877 -5.628 8.665 1.00 80.00 186 VAL A N 1
ATOM 1443 C CA . VAL A 1 186 ? -6.006 -6.523 9.816 1.00 80.00 186 VAL A CA 1
ATOM 1444 C C . VAL A 1 186 ? -7.416 -6.361 10.365 1.00 80.00 186 VAL A C 1
ATOM 1446 O O . VAL A 1 186 ? -7.916 -5.244 10.472 1.00 80.00 186 VAL A O 1
ATOM 1449 N N . SER A 1 187 ? -8.087 -7.465 10.661 1.00 78.12 187 SER A N 1
ATOM 1450 C CA . SER A 1 187 ? -9.435 -7.456 11.228 1.00 78.12 187 SER A CA 1
ATOM 1451 C C . SER A 1 187 ? -9.620 -8.643 12.156 1.00 78.12 187 SER A C 1
ATOM 1453 O O . SER A 1 187 ? -9.203 -9.749 11.816 1.00 78.12 187 SER A O 1
ATOM 1455 N N . LEU A 1 188 ? -10.283 -8.430 13.287 1.00 78.81 188 LEU A N 1
ATOM 1456 C CA . LEU A 1 188 ? -10.693 -9.498 14.189 1.00 78.81 188 LEU A CA 1
ATOM 1457 C C . LEU A 1 188 ? -12.116 -9.939 13.824 1.00 78.81 188 LEU A C 1
ATOM 1459 O O . LEU A 1 188 ? -13.008 -9.100 13.703 1.00 78.81 188 LEU A O 1
ATOM 1463 N N . GLY A 1 189 ? -12.310 -11.234 13.589 1.00 65.19 189 GLY A N 1
ATOM 1464 C CA . GLY A 1 189 ? -13.633 -11.815 13.381 1.00 65.19 189 GLY A CA 1
ATOM 1465 C C . GLY A 1 189 ? -14.434 -11.868 14.683 1.00 65.19 189 GLY A C 1
ATOM 1466 O O . GLY A 1 189 ? -13.872 -11.841 15.777 1.00 65.19 189 GLY A O 1
ATOM 1467 N N . SER A 1 190 ? -15.760 -11.973 14.575 1.00 69.12 190 SER A N 1
ATOM 1468 C CA . SER A 1 190 ? -16.658 -12.149 15.729 1.00 69.12 190 SER A CA 1
ATOM 1469 C C . SER A 1 190 ? -16.411 -13.456 16.497 1.00 69.12 190 SER A C 1
ATOM 1471 O O . SER A 1 190 ? -16.827 -13.592 17.639 1.00 69.12 190 SER A O 1
ATOM 1473 N N . ASP A 1 191 ? -15.726 -14.411 15.871 1.00 72.00 191 ASP A N 1
ATOM 1474 C CA . ASP A 1 191 ? -15.241 -15.671 16.438 1.00 72.00 191 ASP A CA 1
ATOM 1475 C C . ASP A 1 191 ? -13.910 -15.524 17.204 1.00 72.00 191 ASP A C 1
ATOM 1477 O O . ASP A 1 191 ? -13.344 -16.515 17.666 1.00 72.00 191 ASP A O 1
ATOM 1481 N N . GLY A 1 192 ? -13.386 -14.299 17.329 1.00 72.75 192 GLY A N 1
ATOM 1482 C CA . GLY A 1 192 ? -12.127 -14.016 18.015 1.00 72.75 192 GLY A CA 1
ATOM 1483 C C . GLY A 1 192 ? -10.886 -14.465 17.241 1.00 72.75 192 GLY A C 1
ATOM 1484 O O . GLY A 1 192 ? -9.807 -14.540 17.832 1.00 72.75 192 GLY A O 1
ATOM 1485 N N . ARG A 1 193 ? -11.020 -14.777 15.941 1.00 82.88 193 ARG A N 1
ATOM 1486 C CA . ARG A 1 193 ? -9.904 -15.131 15.054 1.00 82.88 193 ARG A CA 1
ATOM 1487 C C . ARG A 1 193 ? -9.415 -13.918 14.278 1.00 82.88 193 ARG A C 1
ATOM 1489 O O . ARG A 1 193 ? -10.195 -13.145 13.720 1.00 82.88 193 ARG A O 1
ATOM 1496 N N . LEU A 1 194 ? -8.101 -13.765 14.191 1.00 85.31 194 LEU A N 1
ATOM 1497 C CA . LEU A 1 194 ? -7.482 -12.693 13.429 1.00 85.31 194 LEU A CA 1
ATOM 1498 C C . LEU A 1 194 ? -7.446 -13.035 11.940 1.00 85.31 194 LEU A C 1
ATOM 1500 O O . LEU A 1 194 ? -6.941 -14.081 11.538 1.00 85.31 194 LEU A O 1
ATOM 1504 N N . THR A 1 195 ? -7.923 -12.112 11.113 1.00 84.69 195 THR A N 1
ATOM 1505 C CA . THR A 1 195 ? -7.762 -12.138 9.661 1.00 84.69 195 THR A CA 1
ATOM 1506 C C . THR A 1 195 ? -6.792 -11.043 9.230 1.00 84.69 195 THR A C 1
ATOM 1508 O O . THR A 1 195 ? -7.015 -9.862 9.496 1.00 84.69 195 THR A O 1
ATOM 1511 N N . VAL A 1 196 ? -5.739 -11.427 8.514 1.00 86.06 196 VAL A N 1
ATOM 1512 C CA . VAL A 1 196 ? -4.714 -10.535 7.966 1.00 86.06 196 VAL A CA 1
ATOM 1513 C C . VAL A 1 196 ? -4.722 -10.648 6.445 1.00 86.06 196 VAL A C 1
ATOM 1515 O O . VAL A 1 196 ? -4.640 -11.746 5.897 1.00 86.06 196 VAL A O 1
ATOM 1518 N N . HIS A 1 197 ? -4.819 -9.516 5.756 1.00 84.94 197 HIS A N 1
ATOM 1519 C CA . HIS A 1 197 ? -4.657 -9.423 4.310 1.00 84.94 197 HIS A CA 1
ATOM 1520 C C . HIS A 1 197 ? -3.260 -8.904 3.991 1.00 84.94 197 HIS A C 1
ATOM 1522 O O . HIS A 1 197 ? -2.826 -7.876 4.522 1.00 84.94 197 HIS A O 1
ATOM 1528 N N . LEU A 1 198 ? -2.566 -9.614 3.110 1.00 87.81 198 LEU A N 1
ATOM 1529 C CA . LEU A 1 198 ? -1.182 -9.346 2.738 1.00 87.81 198 LEU A CA 1
ATOM 1530 C C . LEU A 1 198 ? -1.122 -9.101 1.235 1.00 87.81 198 LEU A C 1
ATOM 1532 O O . LEU A 1 198 ? -1.666 -9.888 0.463 1.00 87.81 198 LEU A O 1
ATOM 1536 N N . LEU A 1 199 ? -0.459 -8.029 0.820 1.00 87.12 199 LEU A N 1
ATOM 1537 C CA . LEU A 1 199 ? -0.144 -7.771 -0.578 1.00 87.12 199 LEU A CA 1
ATOM 1538 C C . 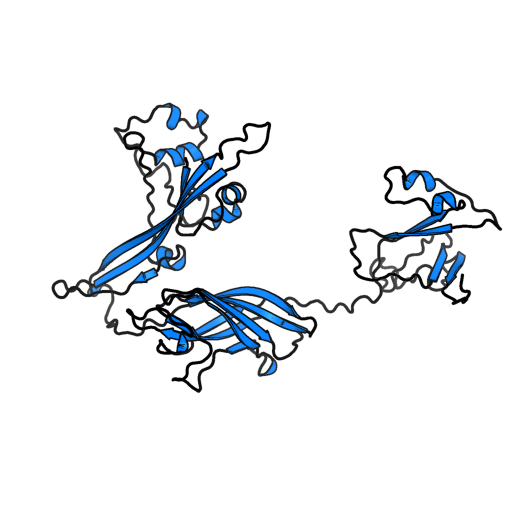LEU A 1 199 ? 1.327 -8.099 -0.803 1.00 87.12 199 LEU A C 1
ATOM 1540 O O . LEU A 1 199 ? 2.191 -7.540 -0.132 1.00 87.12 199 LEU A O 1
ATOM 1544 N N . SER A 1 200 ? 1.614 -8.993 -1.742 1.00 87.50 200 SER A N 1
ATOM 1545 C CA . SER A 1 200 ? 2.982 -9.306 -2.142 1.00 87.50 200 SER A CA 1
ATOM 1546 C C . SER A 1 200 ? 3.264 -8.842 -3.561 1.00 87.50 200 SER A C 1
ATOM 1548 O O . SER A 1 200 ? 2.422 -9.048 -4.437 1.00 87.50 200 SER A O 1
ATOM 1550 N N . LYS A 1 201 ? 4.462 -8.309 -3.811 1.00 84.38 201 LYS A N 1
ATOM 1551 C CA . LYS A 1 201 ? 4.964 -8.023 -5.160 1.00 84.38 201 LYS A CA 1
ATOM 1552 C C . LYS A 1 201 ? 6.219 -8.838 -5.437 1.00 84.38 201 LYS A C 1
ATOM 1554 O O . LYS A 1 201 ? 7.211 -8.717 -4.715 1.00 84.38 201 LYS A O 1
ATOM 1559 N N . ALA A 1 202 ? 6.175 -9.659 -6.482 1.00 85.81 202 ALA A N 1
ATOM 1560 C CA . ALA A 1 202 ? 7.343 -10.392 -6.954 1.00 85.81 202 ALA A CA 1
ATOM 1561 C C . ALA A 1 202 ? 8.269 -9.467 -7.760 1.00 85.81 202 ALA A C 1
ATOM 1563 O O . ALA A 1 202 ? 7.806 -8.637 -8.534 1.00 85.81 202 ALA A O 1
ATOM 1564 N N . PHE A 1 203 ? 9.582 -9.628 -7.602 1.00 82.81 203 PHE A N 1
ATOM 1565 C CA . PHE A 1 203 ? 10.610 -8.965 -8.416 1.00 82.81 203 PHE A CA 1
ATOM 1566 C C . PHE A 1 203 ? 11.364 -9.985 -9.279 1.00 82.81 203 PHE A C 1
ATOM 1568 O O . PHE A 1 203 ? 12.577 -9.897 -9.454 1.00 82.81 203 PHE A O 1
ATOM 1575 N N . PHE A 1 204 ? 10.651 -11.001 -9.758 1.00 81.38 204 PHE A N 1
ATOM 1576 C CA . PHE A 1 204 ? 11.166 -12.043 -10.638 1.00 81.38 204 PHE A CA 1
ATOM 1577 C C . PHE A 1 204 ? 10.086 -12.449 -11.641 1.00 81.38 204 PHE A C 1
ATOM 1579 O O . PHE A 1 204 ? 8.901 -12.185 -11.426 1.00 81.38 204 PHE A O 1
ATOM 1586 N N . HIS A 1 205 ? 10.506 -13.102 -12.723 1.00 84.00 205 HIS A N 1
ATOM 1587 C CA . HIS A 1 205 ? 9.589 -13.646 -13.713 1.00 84.00 205 HIS A CA 1
ATOM 1588 C C . HIS A 1 205 ? 8.971 -14.959 -13.204 1.00 84.00 205 HIS A C 1
ATOM 1590 O O . HIS A 1 205 ? 9.632 -15.998 -13.159 1.00 84.00 205 HIS A O 1
ATOM 1596 N N . GLY A 1 206 ? 7.727 -14.913 -12.738 1.00 88.25 206 GLY A N 1
ATOM 1597 C CA . GLY A 1 206 ? 7.063 -16.030 -12.075 1.00 88.25 206 GLY A CA 1
ATOM 1598 C C . GLY A 1 206 ? 5.972 -15.573 -11.111 1.00 88.25 206 GLY A C 1
ATOM 1599 O O . GLY A 1 206 ? 5.427 -14.485 -11.255 1.00 88.25 206 GLY A O 1
ATOM 1600 N N . ALA A 1 207 ? 5.648 -16.405 -10.122 1.00 90.62 207 ALA A N 1
ATOM 1601 C CA . ALA A 1 207 ? 4.669 -16.096 -9.080 1.00 90.62 207 ALA A CA 1
ATOM 1602 C C . ALA A 1 207 ? 5.065 -16.726 -7.735 1.00 90.62 207 ALA A C 1
ATOM 1604 O O . ALA A 1 207 ? 5.839 -17.684 -7.687 1.00 90.62 207 ALA A O 1
ATOM 1605 N N . LEU A 1 208 ? 4.529 -16.207 -6.629 1.00 91.12 208 LEU A N 1
ATOM 1606 C CA . LEU A 1 208 ? 4.602 -16.874 -5.328 1.00 91.12 208 LEU A CA 1
ATOM 1607 C C . LEU A 1 208 ? 3.427 -17.849 -5.204 1.00 91.12 208 LEU A C 1
ATOM 1609 O O . LEU A 1 208 ? 2.290 -17.512 -5.534 1.00 91.12 208 LEU A O 1
ATOM 1613 N N . VAL A 1 209 ? 3.699 -19.058 -4.720 1.00 91.62 209 VAL A N 1
ATOM 1614 C CA . VAL A 1 209 ? 2.709 -20.132 -4.567 1.00 91.62 209 VAL A CA 1
ATOM 1615 C C . VAL A 1 209 ? 2.743 -20.710 -3.152 1.00 91.62 209 VAL A C 1
ATOM 1617 O O . VAL A 1 209 ? 3.753 -20.628 -2.446 1.00 91.62 209 VAL A O 1
ATOM 1620 N N . LEU A 1 210 ? 1.621 -21.301 -2.725 1.00 89.06 210 LEU A N 1
ATOM 1621 C CA . LEU A 1 210 ? 1.520 -21.963 -1.418 1.00 89.06 210 LEU A CA 1
ATOM 1622 C C . LEU A 1 210 ? 2.150 -23.343 -1.436 1.00 89.06 210 LEU A C 1
ATOM 1624 O O . LEU A 1 210 ? 2.802 -23.728 -0.478 1.00 89.06 210 LEU A O 1
ATOM 1628 N N . SER A 1 211 ? 1.950 -24.106 -2.497 1.00 87.62 211 SER A N 1
ATOM 1629 C CA . SER A 1 211 ? 2.512 -25.442 -2.637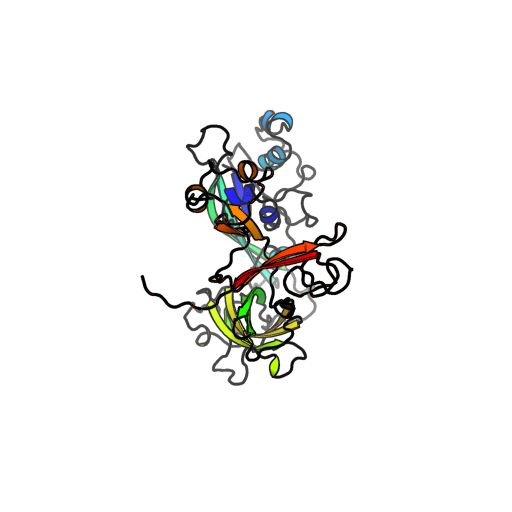 1.00 87.62 211 SER A CA 1
ATOM 1630 C C . SER A 1 211 ? 2.734 -25.734 -4.104 1.00 87.62 211 SER A C 1
ATOM 1632 O O . SER A 1 211 ? 2.047 -25.180 -4.950 1.00 87.62 211 SER A O 1
ATOM 1634 N N . HIS A 1 212 ? 3.679 -26.616 -4.399 1.00 86.00 212 HIS A N 1
ATOM 1635 C CA . HIS A 1 212 ? 3.978 -27.016 -5.765 1.00 86.00 212 HIS A CA 1
ATOM 1636 C C . HIS A 1 212 ? 4.131 -28.535 -5.832 1.00 86.00 212 HIS A C 1
ATOM 1638 O O . HIS A 1 212 ? 4.779 -29.125 -4.963 1.00 86.00 212 HIS A O 1
ATOM 1644 N N . ALA A 1 213 ? 3.594 -29.176 -6.874 1.00 82.88 213 ALA A N 1
ATOM 1645 C CA . ALA A 1 213 ? 3.591 -30.638 -7.010 1.00 82.88 213 ALA A CA 1
ATOM 1646 C C . ALA A 1 213 ? 5.003 -31.253 -6.930 1.00 82.88 213 ALA A C 1
ATOM 1648 O O . ALA A 1 213 ? 5.213 -32.271 -6.269 1.00 82.88 213 ALA A O 1
ATOM 1649 N N . ALA A 1 214 ? 5.990 -30.584 -7.537 1.00 77.62 214 ALA A N 1
ATOM 1650 C CA . ALA A 1 214 ? 7.401 -30.982 -7.496 1.00 77.62 214 ALA A CA 1
ATOM 1651 C C . ALA A 1 214 ? 8.062 -30.913 -6.097 1.00 77.62 214 ALA A C 1
ATOM 1653 O O . ALA A 1 214 ? 9.095 -31.543 -5.888 1.00 77.62 214 ALA A O 1
ATOM 1654 N N . LYS A 1 215 ? 7.491 -30.184 -5.124 1.00 76.69 215 LYS A N 1
ATOM 1655 C CA . LYS A 1 215 ? 8.004 -30.088 -3.743 1.00 76.69 215 LYS A CA 1
ATOM 1656 C C . LYS A 1 215 ? 6.898 -30.377 -2.724 1.00 76.69 215 LYS A C 1
ATOM 1658 O O . LYS A 1 215 ? 6.425 -29.485 -2.027 1.00 76.69 215 LYS A O 1
ATOM 1663 N N . LYS A 1 216 ? 6.535 -31.656 -2.585 1.00 67.12 216 LYS A N 1
ATOM 1664 C CA . LYS A 1 216 ? 5.448 -32.125 -1.697 1.00 67.12 216 LYS A CA 1
ATOM 1665 C C . LYS A 1 216 ? 5.600 -31.741 -0.215 1.00 67.12 216 LYS A C 1
ATOM 1667 O O . LYS A 1 216 ? 4.598 -31.655 0.484 1.00 67.12 216 LYS A O 1
ATOM 1672 N N . HIS A 1 217 ? 6.824 -31.504 0.263 1.00 68.00 217 HIS A N 1
ATOM 1673 C CA . HIS A 1 217 ? 7.110 -31.190 1.673 1.00 68.00 217 HIS A CA 1
ATOM 1674 C C . HIS A 1 217 ? 7.238 -29.694 1.981 1.00 68.00 217 HIS A C 1
ATOM 1676 O O . HIS A 1 217 ? 7.450 -29.326 3.133 1.00 68.00 217 HIS A O 1
ATOM 1682 N N . VAL A 1 218 ? 7.130 -28.827 0.974 1.00 73.00 218 VAL A N 1
ATOM 1683 C CA . VAL A 1 218 ? 7.343 -27.390 1.137 1.00 73.00 218 VAL A CA 1
ATOM 1684 C C . VAL A 1 218 ? 6.022 -26.671 0.898 1.00 73.00 218 VAL A C 1
ATOM 1686 O O . VAL A 1 218 ? 5.526 -26.637 -0.228 1.00 73.00 218 VAL A O 1
ATOM 1689 N N . ARG A 1 219 ? 5.450 -26.108 1.967 1.00 79.12 219 ARG A N 1
ATOM 1690 C CA . ARG A 1 219 ? 4.209 -25.333 1.917 1.00 79.12 219 ARG A CA 1
ATOM 1691 C C . ARG A 1 219 ? 4.406 -23.966 2.562 1.00 79.12 219 ARG A C 1
ATOM 1693 O O . ARG A 1 219 ? 5.024 -23.868 3.620 1.00 79.12 219 ARG A O 1
ATOM 1700 N N . GLY A 1 220 ? 3.858 -22.935 1.931 1.00 82.56 220 GLY A N 1
ATOM 1701 C CA . GLY A 1 220 ? 3.807 -21.594 2.479 1.00 82.56 220 GLY A CA 1
ATOM 1702 C C . GLY A 1 220 ? 2.991 -21.565 3.767 1.00 82.56 220 GLY A C 1
ATOM 1703 O O . GLY A 1 220 ? 1.916 -22.163 3.856 1.00 82.56 220 GLY A O 1
ATOM 1704 N N . ARG A 1 221 ? 3.529 -20.900 4.783 1.00 88.69 221 ARG A N 1
ATOM 1705 C CA . ARG A 1 221 ? 2.948 -20.844 6.125 1.00 88.69 221 ARG A CA 1
ATOM 1706 C C . ARG A 1 221 ? 3.180 -19.474 6.727 1.00 88.69 221 ARG A C 1
ATOM 1708 O O . ARG A 1 221 ? 4.229 -18.878 6.525 1.00 88.69 221 ARG A O 1
ATOM 1715 N N . LEU A 1 222 ? 2.207 -19.003 7.490 1.00 87.75 222 LEU A N 1
ATOM 1716 C CA . LEU A 1 222 ? 2.349 -17.829 8.339 1.00 87.75 222 LEU A CA 1
ATOM 1717 C C . LEU A 1 222 ? 2.207 -18.288 9.785 1.00 87.75 222 LEU A C 1
ATOM 1719 O O . LEU A 1 222 ? 1.259 -19.009 10.113 1.00 87.75 222 LEU A O 1
ATOM 1723 N N . HIS A 1 223 ? 3.143 -17.874 10.633 1.00 89.25 223 HIS A N 1
ATOM 1724 C CA . HIS A 1 223 ? 3.087 -18.175 12.055 1.00 89.25 223 HIS A CA 1
ATOM 1725 C C . HIS A 1 223 ? 3.621 -17.024 12.908 1.00 89.25 223 HIS A C 1
ATOM 1727 O O . HIS A 1 223 ? 4.478 -16.257 12.471 1.00 89.25 223 HIS A O 1
ATOM 1733 N N . LYS A 1 224 ? 3.099 -16.889 14.130 1.00 85.19 224 LYS A N 1
ATOM 1734 C CA . LYS A 1 224 ? 3.620 -15.937 15.121 1.00 85.19 224 LYS A CA 1
ATOM 1735 C C . LYS A 1 224 ? 4.889 -16.501 15.768 1.00 85.19 224 LYS A C 1
ATOM 1737 O O . LYS A 1 224 ? 4.867 -17.612 16.305 1.00 85.19 224 LYS A O 1
ATOM 1742 N N . ALA A 1 225 ? 5.975 -15.728 15.757 1.00 80.62 225 ALA A N 1
ATOM 1743 C CA . ALA A 1 225 ? 7.229 -16.128 16.388 1.00 80.62 225 ALA A CA 1
ATOM 1744 C C . ALA A 1 225 ? 7.027 -16.310 17.906 1.00 80.62 225 ALA A C 1
ATOM 1746 O O . ALA A 1 225 ? 6.477 -15.439 18.578 1.00 80.62 225 ALA A O 1
ATOM 1747 N N . GLY A 1 226 ? 7.437 -17.463 18.446 1.00 74.44 226 GLY A N 1
ATOM 1748 C CA . GLY A 1 226 ? 7.333 -17.780 19.878 1.00 74.44 226 GLY A CA 1
ATOM 1749 C C . GLY A 1 226 ? 5.974 -18.310 20.366 1.00 74.44 226 GLY A C 1
ATOM 1750 O O . GLY A 1 226 ? 5.868 -18.664 21.535 1.00 74.44 226 GLY A O 1
ATOM 1751 N N . ALA A 1 227 ? 4.952 -18.421 19.506 1.00 69.50 227 ALA A N 1
ATOM 1752 C CA . ALA A 1 227 ? 3.605 -18.879 19.891 1.00 69.50 227 ALA A CA 1
ATOM 1753 C C . ALA A 1 227 ? 3.328 -20.383 19.642 1.00 69.50 227 ALA A C 1
ATOM 1755 O O . ALA A 1 227 ? 2.204 -20.845 19.850 1.00 69.50 227 ALA A O 1
ATOM 1756 N N . GLY A 1 228 ? 4.327 -21.154 19.193 1.00 74.62 228 GLY A N 1
ATOM 1757 C CA . GLY A 1 228 ? 4.193 -22.593 18.914 1.00 74.62 228 GLY A CA 1
ATOM 1758 C C . GLY A 1 228 ? 3.067 -22.923 17.921 1.00 74.62 228 GLY A C 1
ATOM 1759 O O . GLY A 1 228 ? 2.755 -22.126 17.035 1.00 74.62 228 GLY A O 1
ATOM 1760 N N . GLU A 1 229 ? 2.418 -24.083 18.091 1.00 69.81 229 GLU A N 1
ATOM 1761 C CA . GLU A 1 229 ? 1.322 -24.537 17.212 1.00 69.81 229 GLU A CA 1
ATOM 1762 C C . GLU A 1 229 ? 0.050 -23.664 17.292 1.00 69.81 229 GLU A C 1
ATOM 1764 O O . GLU A 1 229 ? -0.744 -23.600 16.350 1.00 69.81 229 GLU A O 1
ATOM 1769 N N . ALA A 1 230 ? -0.129 -22.914 18.383 1.00 67.75 230 ALA A N 1
ATOM 1770 C CA . ALA A 1 230 ? -1.262 -22.004 18.551 1.00 67.75 230 ALA A CA 1
ATOM 1771 C C . ALA A 1 230 ? -1.149 -20.744 17.668 1.00 67.75 230 ALA A C 1
ATOM 1773 O O . ALA A 1 230 ? -2.155 -20.101 17.371 1.00 67.75 230 ALA A O 1
ATOM 1774 N N . GLY A 1 231 ? 0.062 -20.417 17.203 1.00 78.19 231 GLY A N 1
ATOM 1775 C CA . GLY A 1 231 ? 0.359 -19.259 16.360 1.00 78.19 231 GLY A CA 1
ATOM 1776 C C . GLY A 1 231 ? 0.167 -19.466 14.858 1.00 78.19 231 GLY A C 1
ATOM 1777 O O . GLY A 1 231 ? 0.611 -18.610 14.097 1.00 78.19 231 GLY A O 1
ATOM 1778 N N . HIS A 1 232 ? -0.422 -20.581 14.414 1.00 88.38 232 HIS A N 1
ATOM 1779 C CA . HIS A 1 232 ? -0.574 -20.897 12.992 1.00 88.38 232 HIS A CA 1
ATOM 1780 C C . HIS A 1 232 ? -1.751 -20.169 12.338 1.00 88.38 232 HIS A C 1
ATOM 1782 O O . HIS A 1 232 ? -2.839 -20.038 12.907 1.00 88.38 232 HIS A O 1
ATOM 1788 N N . TYR A 1 233 ? -1.546 -19.776 11.082 1.00 89.62 233 TYR A N 1
ATOM 1789 C CA . TYR A 1 233 ? -2.568 -19.171 10.239 1.00 89.62 233 TYR A CA 1
ATOM 1790 C C . TYR A 1 233 ? -2.862 -20.052 9.021 1.00 89.62 233 TYR A C 1
ATOM 1792 O O . TYR A 1 233 ? -1.958 -20.578 8.372 1.00 89.62 233 TYR A O 1
ATOM 1800 N N . SER A 1 234 ? -4.142 -20.165 8.678 1.00 90.12 234 SER A N 1
ATOM 1801 C CA . SER A 1 234 ? -4.612 -20.706 7.408 1.00 90.12 234 SER A CA 1
ATOM 1802 C C . SER A 1 234 ? -4.446 -19.648 6.319 1.00 90.12 234 SER A C 1
ATOM 1804 O O . SER A 1 234 ? -5.147 -18.635 6.332 1.00 90.12 234 SER A O 1
ATOM 1806 N N . LEU A 1 235 ? -3.518 -19.878 5.391 1.00 92.12 235 LEU A N 1
ATOM 1807 C CA . LEU A 1 235 ? -3.154 -18.950 4.322 1.00 92.12 235 LEU A CA 1
ATOM 1808 C C . LEU A 1 235 ? -3.801 -19.360 2.989 1.00 92.12 235 LEU A C 1
ATOM 1810 O O . LEU A 1 235 ? -3.708 -20.518 2.589 1.00 92.12 235 LEU A O 1
ATOM 1814 N N . ALA A 1 236 ? -4.429 -18.409 2.297 1.00 90.12 236 ALA A N 1
ATOM 1815 C CA . ALA A 1 236 ? -5.074 -18.610 1.000 1.00 90.12 236 ALA A CA 1
ATOM 1816 C C . ALA A 1 236 ? -4.761 -17.459 0.030 1.00 90.12 236 ALA A C 1
ATOM 1818 O O . ALA A 1 236 ? -4.716 -16.294 0.434 1.00 90.12 236 ALA A O 1
ATOM 1819 N N . LEU A 1 237 ? -4.575 -17.780 -1.254 1.00 87.56 237 LEU A N 1
ATOM 1820 C CA . LEU A 1 237 ? -4.473 -16.793 -2.331 1.00 87.56 237 LEU A CA 1
ATOM 1821 C C . LEU A 1 237 ? -5.880 -16.304 -2.695 1.00 87.56 237 LEU A C 1
ATOM 1823 O O . LEU A 1 237 ? -6.726 -17.104 -3.080 1.00 87.56 237 LEU A O 1
ATOM 1827 N N . VAL A 1 238 ? -6.134 -15.003 -2.561 1.00 85.38 238 VAL A N 1
ATOM 1828 C CA . VAL A 1 238 ? -7.432 -14.384 -2.886 1.00 85.38 238 VAL A CA 1
ATOM 1829 C C . VAL A 1 238 ? -7.459 -13.918 -4.335 1.00 85.38 238 VAL A C 1
ATOM 1831 O O . VAL A 1 238 ? -8.459 -14.087 -5.025 1.00 85.38 238 VAL A O 1
ATOM 1834 N N . TRP A 1 239 ? -6.365 -13.308 -4.788 1.00 87.19 239 TRP A N 1
ATOM 1835 C CA . TRP A 1 239 ? -6.255 -12.752 -6.130 1.00 87.19 239 TRP A CA 1
ATOM 1836 C C . TRP A 1 239 ? -4.791 -12.683 -6.566 1.00 87.19 239 TRP A C 1
ATOM 1838 O O . TRP A 1 239 ? -3.904 -12.454 -5.743 1.00 87.19 239 TRP A O 1
ATOM 1848 N N . ALA A 1 240 ? -4.546 -12.846 -7.861 1.00 82.75 240 ALA A N 1
ATOM 1849 C CA . ALA A 1 240 ? -3.245 -12.656 -8.481 1.00 82.75 240 ALA A CA 1
ATOM 1850 C C . ALA A 1 240 ? -3.409 -11.927 -9.815 1.00 82.75 240 ALA A C 1
ATOM 1852 O O . ALA A 1 240 ? -4.369 -12.168 -10.550 1.00 82.75 240 ALA A O 1
ATOM 1853 N N . GLU A 1 241 ? -2.453 -11.063 -10.131 1.00 79.38 241 GLU A N 1
ATOM 1854 C CA . GLU A 1 241 ? -2.360 -10.439 -11.444 1.00 79.38 241 GLU A CA 1
ATOM 1855 C C . GLU A 1 241 ? -2.089 -11.504 -12.525 1.00 79.38 241 GLU A C 1
ATOM 1857 O O . GLU A 1 241 ? -1.245 -12.381 -12.309 1.00 79.38 241 GLU A O 1
ATOM 1862 N N . PRO A 1 242 ? -2.776 -11.465 -13.684 1.00 84.31 242 PRO A N 1
ATOM 1863 C CA . PRO A 1 242 ? -2.631 -12.474 -14.729 1.00 84.31 242 PRO A CA 1
ATOM 1864 C C . PRO A 1 242 ? -1.362 -12.264 -15.578 1.00 84.31 242 PRO A C 1
ATOM 1866 O O . PRO A 1 242 ? -1.430 -12.067 -16.789 1.00 84.31 242 PRO A O 1
ATOM 1869 N N . SER A 1 243 ? -0.195 -12.252 -14.932 1.00 80.88 243 SER A N 1
ATOM 1870 C CA . SER A 1 243 ? 1.115 -12.040 -15.553 1.00 80.88 243 SER A CA 1
ATOM 1871 C C . SER A 1 243 ? 2.207 -12.788 -14.785 1.00 80.88 243 SER A C 1
ATOM 1873 O O . SER A 1 243 ? 2.116 -12.948 -13.571 1.00 80.88 243 SER A O 1
ATOM 1875 N N . PHE A 1 244 ? 3.261 -13.224 -15.479 1.00 82.38 244 PHE A N 1
ATOM 1876 C CA . PHE A 1 244 ? 4.505 -13.674 -14.838 1.00 82.38 244 PHE A CA 1
ATOM 1877 C C . PHE A 1 244 ? 5.531 -12.545 -14.690 1.00 82.38 244 PHE A C 1
ATOM 1879 O O . PHE A 1 244 ? 6.534 -12.720 -14.010 1.00 82.38 244 PHE A O 1
ATOM 1886 N N . ASP A 1 245 ? 5.306 -11.377 -15.291 1.00 78.50 245 ASP A N 1
ATOM 1887 C CA . ASP A 1 245 ? 6.214 -10.236 -15.174 1.00 78.50 245 ASP A CA 1
ATOM 1888 C C . ASP A 1 245 ? 5.942 -9.452 -13.882 1.00 78.50 245 ASP A C 1
ATOM 1890 O O . ASP A 1 245 ? 5.087 -8.567 -13.852 1.00 78.50 245 ASP A O 1
ATOM 1894 N N . ALA A 1 246 ? 6.650 -9.816 -12.806 1.00 77.00 246 ALA A N 1
ATOM 1895 C CA . ALA A 1 246 ? 6.600 -9.148 -11.504 1.00 77.00 246 ALA A CA 1
ATOM 1896 C C . ALA A 1 246 ? 5.169 -8.939 -10.938 1.00 77.00 246 ALA A C 1
ATOM 1898 O O . ALA A 1 246 ? 4.818 -7.812 -10.555 1.00 77.00 246 ALA A O 1
ATOM 1899 N N . PRO A 1 247 ? 4.329 -9.996 -10.869 1.00 84.00 247 PRO A N 1
ATOM 1900 C CA . PRO A 1 247 ? 2.926 -9.855 -10.498 1.00 84.00 247 PRO A CA 1
ATOM 1901 C C . PRO A 1 247 ? 2.728 -9.445 -9.042 1.00 84.00 247 PRO A C 1
ATOM 1903 O O . PRO A 1 247 ? 3.506 -9.787 -8.140 1.00 84.00 247 PRO A O 1
ATOM 1906 N N . SER A 1 248 ? 1.608 -8.762 -8.813 1.00 82.50 248 SER A N 1
ATOM 1907 C CA . SER A 1 248 ? 1.079 -8.499 -7.475 1.00 82.50 248 SER A CA 1
ATOM 1908 C C . SER A 1 248 ? 0.051 -9.569 -7.070 1.00 82.50 248 SER A C 1
ATOM 1910 O O . SER A 1 248 ? -0.774 -9.990 -7.882 1.00 82.50 248 SER A O 1
ATOM 1912 N N . GLN A 1 249 ? 0.089 -10.023 -5.812 1.00 89.44 249 GLN A N 1
ATOM 1913 C CA . GLN A 1 249 ? -0.788 -11.081 -5.284 1.00 89.44 249 GLN A CA 1
ATOM 1914 C C . GLN A 1 249 ? -1.357 -10.693 -3.916 1.00 89.44 249 GLN A C 1
ATOM 1916 O O . GLN A 1 249 ? -0.633 -10.200 -3.049 1.00 89.44 249 GLN A O 1
ATOM 1921 N N . LEU A 1 250 ? -2.656 -10.925 -3.728 1.00 86.56 250 LEU A N 1
ATOM 1922 C CA . LEU A 1 250 ? -3.377 -10.676 -2.485 1.00 86.56 250 LEU A CA 1
ATOM 1923 C C . LEU A 1 250 ? -3.626 -11.994 -1.755 1.00 86.56 250 LEU A C 1
ATOM 1925 O O . LEU A 1 250 ? -4.261 -12.906 -2.287 1.00 86.56 250 LEU A O 1
ATOM 1929 N N . TRP A 1 251 ? -3.191 -12.055 -0.505 1.00 91.44 251 TRP A N 1
ATOM 1930 C CA . TRP A 1 251 ? -3.307 -13.221 0.358 1.00 91.44 251 TRP A CA 1
ATOM 1931 C C . TRP A 1 251 ? -4.196 -12.915 1.552 1.00 91.44 251 TRP A C 1
ATOM 1933 O O . TRP A 1 251 ? -4.185 -11.804 2.082 1.00 91.44 251 TRP A O 1
ATOM 1943 N N . LYS A 1 252 ?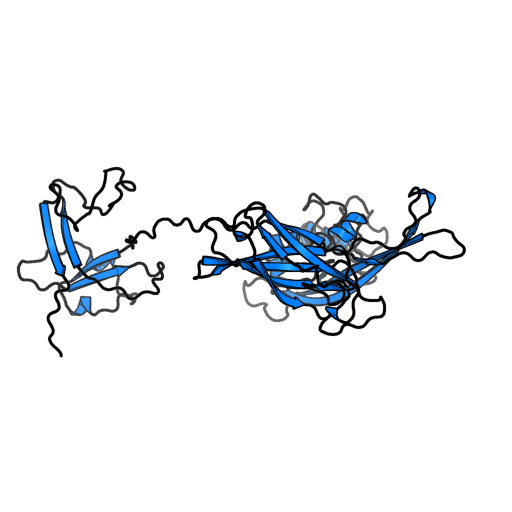 -4.927 -13.927 2.010 1.00 90.62 252 LYS A N 1
ATOM 1944 C CA . LYS A 1 252 ? -5.713 -13.892 3.240 1.00 90.62 252 LYS A CA 1
ATOM 1945 C C . LYS A 1 252 ? -5.182 -14.952 4.190 1.00 90.62 252 LYS A C 1
ATOM 1947 O O . LYS A 1 252 ? -5.168 -16.133 3.855 1.00 90.62 252 LYS A O 1
ATOM 1952 N N . ALA A 1 253 ? -4.768 -14.521 5.373 1.00 91.19 253 ALA A N 1
ATOM 1953 C CA . ALA A 1 253 ? -4.332 -15.382 6.457 1.00 91.19 253 ALA A CA 1
ATOM 1954 C C . ALA A 1 253 ? -5.333 -15.294 7.612 1.00 91.19 253 ALA A C 1
ATOM 1956 O O . ALA A 1 253 ? -5.623 -14.198 8.086 1.00 91.19 253 ALA A O 1
ATOM 1957 N N . VAL A 1 254 ? -5.867 -16.427 8.064 1.00 89.62 254 VAL A N 1
ATOM 1958 C CA . VAL A 1 254 ? -6.815 -16.496 9.190 1.00 89.62 254 VAL A CA 1
ATOM 1959 C C . VAL A 1 254 ? -6.208 -17.336 10.303 1.00 89.62 254 VAL A C 1
ATOM 1961 O O . VAL A 1 254 ? -5.812 -18.471 10.052 1.00 89.62 254 VAL A O 1
ATOM 1964 N N . SER A 1 255 ? -6.120 -16.812 11.524 1.00 88.94 255 SER A N 1
ATOM 1965 C CA . SER A 1 255 ? -5.575 -17.561 12.661 1.00 88.94 255 SER A CA 1
ATOM 1966 C C . SER A 1 255 ? -6.427 -18.798 12.945 1.00 88.94 255 SER A C 1
ATOM 1968 O O . SER A 1 255 ? -7.648 -18.689 13.064 1.00 88.94 255 SER A O 1
ATOM 1970 N N . VAL A 1 256 ? -5.799 -19.963 13.096 1.00 87.31 256 VAL A N 1
ATOM 1971 C CA . VAL A 1 256 ? -6.520 -21.216 13.390 1.00 87.31 256 VAL A CA 1
ATOM 1972 C C . VAL A 1 256 ? -7.134 -21.172 14.795 1.00 87.31 256 VAL A C 1
ATOM 1974 O O . VAL A 1 256 ? -8.282 -21.580 14.998 1.00 87.31 256 VAL A O 1
ATOM 1977 N N . HIS A 1 257 ? -6.392 -20.603 15.745 1.00 83.44 257 HIS A N 1
ATOM 1978 C CA . HIS A 1 257 ? -6.787 -20.451 17.141 1.00 83.44 257 HIS A CA 1
ATOM 1979 C C . HIS A 1 257 ? -6.990 -18.979 17.504 1.00 83.44 257 HIS A C 1
ATOM 1981 O O . HIS A 1 257 ? -6.355 -18.091 16.928 1.00 83.44 257 HIS A O 1
ATOM 1987 N N . SER A 1 258 ? -7.878 -18.745 18.471 1.00 79.44 258 SER A N 1
ATOM 1988 C CA . SER A 1 258 ? -8.033 -17.452 19.136 1.00 79.44 258 SER A CA 1
ATOM 1989 C C . SER A 1 258 ? -6.876 -17.257 20.122 1.00 79.44 258 SER A C 1
ATOM 1991 O O . SER A 1 258 ? -6.676 -18.094 21.003 1.00 79.44 258 SER A O 1
ATOM 1993 N N . LEU A 1 259 ? -6.093 -16.190 19.959 1.00 72.44 259 LEU A N 1
ATOM 1994 C CA . LEU A 1 259 ? -5.016 -15.807 20.874 1.00 72.44 259 LEU A CA 1
ATOM 1995 C C . LEU A 1 259 ? -5.404 -14.535 21.629 1.00 72.44 259 LEU A C 1
ATOM 1997 O O . LEU A 1 259 ? -6.047 -13.649 21.073 1.00 72.44 259 LEU A O 1
ATOM 2001 N N . GLN A 1 260 ? -4.964 -14.428 22.885 1.00 71.06 260 GLN A N 1
ATOM 2002 C CA . GLN A 1 260 ? -5.178 -13.224 23.700 1.00 71.06 260 GLN A CA 1
ATOM 2003 C C . GLN A 1 260 ? -4.395 -12.011 23.180 1.00 71.06 260 GLN A C 1
ATOM 2005 O O . GLN A 1 260 ? -4.838 -10.879 23.341 1.00 71.06 260 GLN A O 1
ATOM 2010 N N . ASP A 1 261 ? -3.240 -12.246 22.552 1.00 74.00 261 ASP A N 1
ATOM 2011 C CA . ASP A 1 261 ? -2.444 -11.200 21.922 1.00 74.00 261 ASP A CA 1
ATOM 2012 C C . ASP A 1 261 ? -1.895 -11.673 20.575 1.00 74.00 261 ASP A C 1
ATOM 2014 O O . ASP A 1 261 ? -1.134 -12.644 20.479 1.00 74.00 261 ASP A O 1
ATOM 2018 N N . TYR A 1 262 ? -2.258 -10.938 19.531 1.00 75.38 262 TYR A N 1
ATOM 2019 C CA . TYR A 1 262 ? -1.769 -11.127 18.171 1.00 75.38 262 TYR A CA 1
ATOM 2020 C C . TYR A 1 262 ? -0.652 -10.149 17.804 1.00 75.38 262 TYR A C 1
ATOM 2022 O O . TYR A 1 262 ? -0.137 -10.216 16.695 1.00 75.38 262 TYR A O 1
ATOM 2030 N N . SER A 1 263 ? -0.247 -9.258 18.707 1.00 78.06 263 SER A N 1
ATOM 2031 C CA . SER A 1 263 ? 0.814 -8.290 18.448 1.00 78.06 263 SER A CA 1
ATOM 2032 C C . SER A 1 263 ? 2.171 -8.975 18.313 1.00 78.06 263 SER A C 1
ATOM 2034 O O . SER A 1 263 ? 2.465 -9.953 19.008 1.00 78.06 263 SER A O 1
ATOM 2036 N N . GLY A 1 264 ? 3.008 -8.453 17.418 1.00 76.56 264 GLY A N 1
ATOM 2037 C CA . GLY A 1 264 ? 4.418 -8.824 17.312 1.00 76.56 264 GLY A CA 1
ATOM 2038 C C . GLY A 1 264 ? 4.838 -9.355 15.944 1.00 76.56 264 GLY A C 1
ATOM 2039 O O . GLY A 1 264 ? 4.172 -9.153 14.923 1.00 76.56 264 GLY A O 1
ATOM 2040 N N . HIS A 1 265 ? 5.997 -10.011 15.937 1.00 83.75 265 HIS A N 1
ATOM 2041 C CA . HIS A 1 265 ? 6.653 -10.512 14.734 1.00 83.75 265 HIS A CA 1
ATOM 2042 C C . HIS A 1 265 ? 6.025 -11.829 14.264 1.00 83.75 265 HIS A C 1
ATOM 2044 O O . HIS A 1 265 ? 5.905 -12.790 15.029 1.00 83.75 265 HIS A O 1
ATOM 2050 N N . HIS A 1 266 ? 5.635 -11.867 12.993 1.00 86.50 266 HIS A N 1
ATOM 2051 C CA . HIS A 1 266 ? 5.145 -13.059 12.315 1.00 86.50 266 HIS A CA 1
ATOM 2052 C C . HIS A 1 266 ? 6.098 -13.415 11.182 1.00 86.50 266 HIS A C 1
ATOM 2054 O O . HIS A 1 266 ? 6.499 -12.542 10.418 1.00 86.50 266 HIS A O 1
ATOM 2060 N N . GLU A 1 267 ? 6.435 -14.693 11.056 1.00 89.69 267 GLU A N 1
ATOM 2061 C CA . GLU A 1 267 ? 7.281 -15.196 9.977 1.00 89.69 267 GLU A CA 1
ATOM 2062 C C . GLU A 1 267 ? 6.377 -15.831 8.911 1.00 89.69 267 GLU A C 1
ATOM 2064 O O . GLU A 1 267 ? 5.642 -16.799 9.161 1.00 89.69 267 GLU A O 1
ATOM 2069 N N . LEU A 1 268 ? 6.395 -15.230 7.722 1.00 91.50 268 LEU A N 1
ATOM 2070 C CA . LEU A 1 268 ? 5.698 -15.697 6.532 1.00 91.50 268 LEU A CA 1
ATOM 2071 C C . LEU A 1 268 ? 6.686 -16.408 5.614 1.00 91.50 268 LEU A C 1
ATOM 2073 O O . LEU A 1 268 ? 7.662 -15.814 5.168 1.00 91.50 268 LEU A O 1
ATOM 2077 N N . GLU A 1 269 ? 6.385 -17.647 5.255 1.00 92.00 269 GLU A N 1
ATOM 2078 C CA . GLU A 1 269 ? 7.104 -18.396 4.233 1.00 92.00 269 GLU A CA 1
ATOM 2079 C C . GLU A 1 269 ? 6.232 -18.530 2.982 1.00 92.00 269 GLU A C 1
ATOM 2081 O O . GLU A 1 269 ? 5.098 -19.001 3.067 1.00 92.00 269 GLU A O 1
ATOM 2086 N N . LEU A 1 270 ? 6.756 -18.145 1.816 1.00 92.31 270 LEU A N 1
ATOM 2087 C CA . LEU A 1 270 ? 6.116 -18.363 0.511 1.00 92.31 270 LEU A CA 1
ATOM 2088 C C . LEU A 1 270 ? 7.100 -19.013 -0.458 1.00 92.31 270 LEU A C 1
ATOM 2090 O O . LEU A 1 270 ? 8.305 -18.770 -0.385 1.00 92.31 270 LEU A O 1
ATOM 2094 N N . VAL A 1 271 ? 6.595 -19.830 -1.384 1.00 91.19 271 VAL A N 1
ATOM 2095 C CA . VAL A 1 271 ? 7.438 -20.530 -2.357 1.00 91.19 271 VAL A CA 1
ATOM 2096 C C . VAL A 1 271 ? 7.494 -19.724 -3.658 1.00 91.19 271 VAL A C 1
ATOM 2098 O O . VAL A 1 271 ? 6.473 -19.598 -4.330 1.00 91.19 271 VAL A O 1
ATOM 2101 N N . PRO A 1 272 ? 8.654 -19.178 -4.050 1.00 91.06 272 PRO A N 1
ATOM 2102 C CA . PRO A 1 272 ? 8.831 -18.580 -5.368 1.00 91.06 272 PRO A CA 1
ATOM 2103 C C . PRO A 1 272 ? 8.835 -19.655 -6.452 1.00 91.06 272 PRO A C 1
ATOM 2105 O O . PRO A 1 272 ? 9.559 -20.648 -6.355 1.00 91.06 272 PRO A O 1
ATOM 2108 N N . CYS A 1 273 ? 8.048 -19.437 -7.497 1.00 89.50 273 CYS A N 1
ATOM 2109 C CA . CYS A 1 273 ? 7.954 -20.314 -8.648 1.00 89.50 273 CYS A CA 1
ATOM 2110 C C . CYS A 1 273 ? 8.286 -19.535 -9.918 1.00 89.50 273 CYS A C 1
ATOM 2112 O O . CYS A 1 273 ? 7.556 -18.625 -10.306 1.00 89.50 273 CYS A O 1
ATOM 2114 N N . VAL A 1 274 ? 9.425 -19.856 -10.528 1.00 89.00 274 VAL A N 1
ATOM 2115 C CA . VAL A 1 274 ? 10.004 -19.098 -11.644 1.00 89.00 274 VAL A CA 1
ATOM 2116 C C . VAL A 1 274 ? 9.533 -19.699 -12.960 1.00 89.00 274 VAL A C 1
ATOM 2118 O O . VAL A 1 274 ? 9.669 -20.905 -13.171 1.00 89.00 274 VAL A O 1
ATOM 2121 N N . ALA A 1 275 ? 8.959 -18.874 -13.828 1.00 87.81 275 ALA A N 1
ATOM 2122 C CA . ALA A 1 275 ? 8.536 -19.290 -15.159 1.00 87.81 275 ALA A CA 1
ATOM 2123 C C . ALA A 1 275 ? 9.713 -19.207 -16.146 1.00 87.81 275 ALA A C 1
ATOM 2125 O O . ALA A 1 275 ? 10.677 -18.469 -15.927 1.00 87.81 275 ALA A O 1
ATOM 2126 N N . ALA A 1 276 ? 9.663 -19.975 -17.236 1.00 83.81 276 ALA A N 1
ATOM 2127 C CA . ALA A 1 276 ? 10.658 -19.842 -18.298 1.00 83.81 276 ALA A CA 1
ATOM 2128 C C . ALA A 1 276 ? 10.496 -18.480 -19.012 1.00 83.81 276 ALA A C 1
ATOM 2130 O O . ALA A 1 276 ? 9.366 -18.029 -19.162 1.00 83.81 276 ALA A O 1
ATOM 2131 N N . PRO A 1 277 ? 11.565 -17.842 -19.524 1.00 76.50 277 PRO A N 1
ATOM 2132 C CA . PRO A 1 277 ? 11.489 -16.482 -20.084 1.00 76.50 277 PRO A CA 1
ATOM 2133 C C . PRO A 1 277 ? 10.479 -16.273 -21.227 1.00 76.50 277 PRO A C 1
ATOM 2135 O O . PRO A 1 277 ? 10.023 -15.156 -21.444 1.00 76.50 277 PRO A O 1
ATOM 2138 N N . ALA A 1 278 ? 10.148 -17.330 -21.975 1.00 78.12 278 ALA A N 1
ATOM 2139 C CA . ALA A 1 278 ? 9.185 -17.298 -23.081 1.00 78.12 278 ALA A CA 1
ATOM 2140 C C . ALA A 1 278 ? 7.799 -17.861 -22.699 1.00 78.12 278 ALA A C 1
ATOM 2142 O O . ALA A 1 278 ? 6.954 -18.066 -23.567 1.00 78.12 278 ALA A O 1
ATOM 2143 N N . GLN A 1 279 ? 7.575 -18.174 -21.420 1.00 80.31 279 GLN A N 1
ATOM 2144 C CA . GLN A 1 279 ? 6.339 -18.784 -20.947 1.00 80.31 279 GLN A CA 1
ATOM 2145 C C . GLN A 1 279 ? 5.225 -17.735 -20.854 1.00 80.31 279 GLN A C 1
ATOM 2147 O O . GLN A 1 279 ? 5.300 -16.788 -20.073 1.00 80.31 279 GLN A O 1
ATOM 2152 N N . GLU A 1 280 ? 4.149 -17.934 -21.612 1.00 80.69 280 GLU A N 1
ATOM 2153 C CA . GLU A 1 280 ? 2.934 -17.133 -21.468 1.00 80.69 280 GLU A CA 1
ATOM 2154 C C . GLU A 1 280 ? 2.190 -17.487 -20.174 1.00 80.69 280 GLU A C 1
ATOM 2156 O O . GLU A 1 280 ? 2.184 -18.645 -19.735 1.00 80.69 280 GLU A O 1
ATOM 2161 N N . TYR A 1 281 ? 1.536 -16.485 -19.580 1.00 81.50 281 TYR A N 1
ATOM 2162 C CA . TYR A 1 281 ? 0.756 -16.664 -18.361 1.00 81.50 281 TYR A CA 1
ATOM 2163 C C . TYR A 1 281 ? -0.423 -17.619 -18.582 1.00 81.50 281 TYR A C 1
ATOM 2165 O O . TYR A 1 281 ? -1.241 -17.427 -19.483 1.00 81.50 281 TYR A O 1
ATOM 2173 N N . ARG A 1 282 ? -0.536 -18.628 -17.713 1.00 80.06 282 ARG A N 1
ATOM 2174 C CA . ARG A 1 282 ? -1.681 -19.541 -17.631 1.00 80.06 282 ARG A CA 1
ATOM 2175 C C . ARG A 1 282 ? -2.021 -19.803 -16.171 1.00 80.06 282 ARG A C 1
ATOM 2177 O O . ARG A 1 282 ? -1.128 -19.926 -15.336 1.00 80.06 282 ARG A O 1
ATOM 2184 N N . ALA A 1 283 ? -3.316 -19.884 -15.879 1.00 79.69 283 ALA A N 1
ATOM 2185 C CA . ALA A 1 283 ? -3.817 -20.217 -14.553 1.00 79.69 283 ALA A CA 1
ATOM 2186 C C . ALA A 1 283 ? -4.158 -21.721 -14.474 1.00 79.69 283 ALA A C 1
ATOM 2188 O O . ALA A 1 283 ? -4.807 -22.220 -15.397 1.00 79.69 283 ALA A O 1
ATOM 2189 N N . PRO A 1 284 ? -3.781 -22.425 -13.391 1.00 82.69 284 PRO A N 1
ATOM 2190 C CA . PRO A 1 284 ? -3.014 -21.938 -12.243 1.00 82.69 284 PRO A CA 1
ATOM 2191 C C . PRO A 1 284 ? -1.498 -21.843 -12.550 1.00 82.69 284 PRO A C 1
ATOM 2193 O O . PRO A 1 284 ? -0.962 -22.658 -13.299 1.00 82.69 284 PRO A O 1
ATOM 2196 N N . PRO A 1 285 ? -0.780 -20.854 -11.982 1.00 81.50 285 PRO A N 1
ATOM 2197 C CA . PRO A 1 285 ? 0.625 -20.600 -12.320 1.00 81.50 285 PRO A CA 1
ATOM 2198 C C . PRO A 1 285 ? 1.569 -21.736 -11.904 1.00 81.50 285 PRO A C 1
ATOM 2200 O O . PRO A 1 285 ? 2.617 -21.901 -12.518 1.00 81.50 285 PRO A O 1
ATOM 2203 N N . GLU A 1 286 ? 1.190 -22.519 -10.891 1.00 82.75 286 GLU A N 1
ATOM 2204 C CA . GLU A 1 286 ? 1.969 -23.622 -10.310 1.00 82.75 286 GLU A CA 1
ATOM 2205 C C . GLU A 1 286 ? 2.224 -24.804 -11.254 1.00 82.75 286 GLU A C 1
ATOM 2207 O O . GLU A 1 286 ? 3.122 -25.591 -10.985 1.00 82.75 286 GLU A O 1
ATOM 2212 N N . ASP A 1 287 ? 1.505 -24.915 -12.369 1.00 83.62 287 ASP A N 1
ATOM 2213 C CA . ASP A 1 287 ? 1.731 -25.987 -13.347 1.00 83.62 287 ASP A CA 1
ATOM 2214 C C . ASP A 1 287 ? 2.789 -25.623 -14.403 1.00 83.62 287 ASP A C 1
ATOM 2216 O O . ASP A 1 287 ? 3.341 -26.498 -15.071 1.00 83.62 287 ASP A O 1
ATOM 2220 N N . PHE A 1 288 ? 3.089 -24.330 -14.562 1.00 85.44 288 PHE A N 1
ATOM 2221 C CA . PHE A 1 288 ? 3.917 -23.797 -15.654 1.00 85.44 288 PHE A CA 1
ATOM 2222 C C . PHE A 1 288 ? 5.189 -23.094 -15.160 1.00 85.44 288 PHE A C 1
ATOM 2224 O O . PHE A 1 288 ? 5.801 -22.308 -15.885 1.00 85.44 288 PHE A O 1
ATOM 2231 N N . CYS A 1 289 ? 5.599 -23.360 -13.921 1.00 86.00 289 CYS A N 1
ATOM 2232 C CA . CYS A 1 289 ? 6.769 -22.749 -13.303 1.00 86.00 289 CYS A CA 1
ATOM 2233 C C . CYS A 1 289 ? 7.620 -23.786 -12.553 1.00 86.00 289 CYS A C 1
ATOM 2235 O O . CYS A 1 289 ? 7.223 -24.926 -12.339 1.00 86.00 289 CYS A O 1
ATOM 2237 N N . SER A 1 290 ? 8.845 -23.403 -12.193 1.00 87.69 290 SER A N 1
ATOM 2238 C CA . SER A 1 290 ? 9.780 -24.232 -11.429 1.00 87.69 290 SER A CA 1
ATOM 2239 C C . SER A 1 290 ? 9.958 -23.674 -10.012 1.00 87.69 290 SER A C 1
ATOM 2241 O O . SER A 1 290 ? 10.354 -22.514 -9.862 1.00 87.69 290 SER A O 1
ATOM 2243 N N . PRO A 1 291 ? 9.698 -24.461 -8.949 1.00 88.88 291 PRO A N 1
ATOM 2244 C CA . PRO A 1 291 ? 9.714 -23.962 -7.580 1.00 88.88 291 PRO A CA 1
ATOM 2245 C C . PRO A 1 291 ? 11.138 -23.875 -7.020 1.00 88.88 291 PRO A C 1
ATOM 2247 O O . PRO A 1 291 ? 11.898 -24.849 -7.010 1.00 88.88 291 PRO A O 1
ATOM 2250 N N . LEU A 1 292 ? 11.477 -22.730 -6.439 1.00 87.44 292 LEU A N 1
ATOM 2251 C CA . LEU A 1 292 ? 12.739 -22.494 -5.739 1.00 87.44 292 LEU A CA 1
ATOM 2252 C C . LEU A 1 292 ? 12.583 -22.712 -4.221 1.00 87.44 292 LEU A C 1
ATOM 2254 O O . LEU A 1 292 ? 11.619 -23.335 -3.763 1.00 87.44 292 LEU A O 1
ATOM 2258 N N . ALA A 1 293 ? 13.608 -22.381 -3.433 1.00 85.81 293 ALA A N 1
ATOM 2259 C CA . ALA A 1 293 ? 13.547 -22.486 -1.973 1.00 85.81 293 ALA A CA 1
ATOM 2260 C C . ALA A 1 293 ? 12.584 -21.428 -1.392 1.00 85.81 293 ALA A C 1
ATOM 2262 O O . ALA A 1 293 ? 12.504 -20.339 -1.964 1.00 85.81 293 ALA A O 1
ATOM 2263 N N . PRO A 1 294 ? 11.860 -21.718 -0.291 1.00 87.81 294 PRO A N 1
ATOM 2264 C CA . PRO A 1 294 ? 10.968 -20.749 0.341 1.00 87.81 294 PRO A CA 1
ATOM 2265 C C . PRO A 1 294 ? 11.673 -19.452 0.711 1.00 87.81 294 PRO A C 1
ATOM 2267 O O . PRO A 1 294 ? 12.786 -19.467 1.236 1.00 87.81 294 PRO A O 1
ATOM 2270 N N . LEU A 1 295 ? 10.982 -18.343 0.481 1.00 88.50 295 LEU A N 1
ATOM 2271 C CA . LEU A 1 295 ? 11.372 -17.029 0.962 1.00 88.50 295 LEU A CA 1
ATOM 2272 C C . LEU A 1 295 ? 10.681 -16.761 2.289 1.00 88.50 295 LEU A C 1
ATOM 2274 O O . LEU A 1 295 ? 9.494 -17.051 2.433 1.00 88.50 295 LEU A O 1
ATOM 2278 N N . ARG A 1 296 ? 11.438 -16.195 3.226 1.00 89.81 296 ARG A N 1
ATOM 2279 C CA . ARG A 1 296 ? 10.966 -15.770 4.542 1.00 89.81 296 ARG A CA 1
ATOM 2280 C C . ARG A 1 296 ? 10.754 -14.267 4.545 1.00 89.81 296 ARG A C 1
ATOM 2282 O O . ARG A 1 296 ? 11.613 -13.524 4.073 1.00 89.81 296 ARG A O 1
ATOM 2289 N N . PHE A 1 297 ? 9.622 -13.841 5.083 1.00 88.38 297 PHE A N 1
ATOM 2290 C CA . PHE A 1 297 ? 9.257 -12.443 5.233 1.00 88.38 297 PHE A CA 1
ATOM 2291 C C . PHE A 1 297 ? 8.845 -12.183 6.673 1.00 88.38 297 PHE A C 1
ATOM 2293 O O . PHE A 1 297 ? 8.006 -12.899 7.224 1.00 88.38 297 PHE A O 1
ATOM 2300 N N . ASP A 1 298 ? 9.398 -11.121 7.245 1.00 85.94 298 ASP A N 1
ATOM 2301 C CA . ASP A 1 298 ? 8.988 -10.627 8.550 1.00 85.94 298 ASP A CA 1
ATOM 2302 C C . ASP A 1 298 ? 7.766 -9.725 8.389 1.00 85.94 298 ASP A C 1
ATOM 2304 O O . ASP A 1 298 ? 7.813 -8.670 7.754 1.00 85.94 298 ASP A O 1
ATOM 2308 N N . VAL A 1 299 ? 6.654 -10.153 8.972 1.00 85.94 299 VAL A N 1
ATOM 2309 C CA . VAL A 1 299 ? 5.384 -9.438 8.962 1.00 85.94 299 VAL A CA 1
ATOM 2310 C C . VAL A 1 299 ? 5.113 -8.939 10.376 1.00 85.94 299 VAL A C 1
ATOM 2312 O O . VAL A 1 299 ? 4.854 -9.716 11.295 1.00 85.94 299 VAL A O 1
ATOM 2315 N N . SER A 1 300 ? 5.167 -7.625 10.572 1.00 77.69 300 SER A N 1
ATOM 2316 C CA . SER A 1 300 ? 4.745 -7.005 11.825 1.00 77.69 300 SER A CA 1
ATOM 2317 C C . SER A 1 300 ? 3.234 -6.797 11.806 1.00 77.69 300 SER A C 1
ATOM 2319 O O . SER A 1 300 ? 2.692 -6.067 10.977 1.00 77.69 300 SER A O 1
ATOM 2321 N N . VAL A 1 301 ? 2.539 -7.450 12.736 1.00 75.38 301 VAL A N 1
ATOM 2322 C CA . VAL A 1 301 ? 1.108 -7.230 12.943 1.00 75.38 301 VAL A CA 1
ATOM 2323 C C . VAL A 1 301 ? 0.944 -6.447 14.232 1.00 75.38 301 VAL A C 1
ATOM 2325 O O . VAL A 1 301 ? 1.242 -6.931 15.323 1.00 75.38 301 VAL A O 1
ATOM 2328 N N . SER A 1 302 ? 0.473 -5.214 14.093 1.00 66.75 302 SER A N 1
ATOM 2329 C CA . SER A 1 302 ? 0.026 -4.385 15.205 1.00 66.75 302 SER A CA 1
ATOM 2330 C C . SER A 1 302 ? -1.484 -4.537 15.308 1.00 66.75 302 SER A C 1
ATOM 2332 O O . SER A 1 302 ? -2.238 -3.726 14.779 1.00 66.75 302 SER A O 1
ATOM 2334 N N . ALA A 1 303 ? -1.922 -5.627 15.932 1.00 57.81 303 ALA A N 1
ATOM 2335 C CA . ALA A 1 303 ? -3.296 -5.777 16.383 1.00 57.81 303 ALA A CA 1
ATOM 2336 C C . ALA A 1 303 ? -3.299 -5.460 17.883 1.00 57.81 303 ALA A C 1
ATOM 2338 O O . ALA A 1 303 ? -3.173 -6.390 18.681 1.00 57.81 303 ALA A O 1
ATOM 2339 N N . PRO A 1 304 ? -3.353 -4.169 18.284 1.00 47.06 304 PRO A N 1
ATOM 2340 C CA . PRO A 1 304 ? -3.529 -3.843 19.687 1.00 47.06 304 PRO A CA 1
ATOM 2341 C C . PRO A 1 304 ? -4.772 -4.571 20.185 1.00 47.06 304 PRO A C 1
ATOM 2343 O O . PRO A 1 304 ? -5.744 -4.730 19.439 1.00 47.06 304 PRO A O 1
ATOM 2346 N N . GLN A 1 305 ? -4.702 -5.028 21.433 1.00 48.00 305 GLN A N 1
ATOM 2347 C CA . GLN A 1 305 ? -5.850 -5.541 22.161 1.00 48.00 305 GLN A CA 1
ATOM 2348 C C . GLN A 1 305 ? -7.100 -4.725 21.769 1.00 48.00 305 GLN A C 1
ATOM 2350 O O . GLN A 1 305 ? -7.066 -3.496 21.900 1.00 48.00 305 GLN A O 1
ATOM 2355 N N . PRO A 1 306 ? -8.248 -5.334 21.406 1.00 42.78 306 PRO A N 1
ATOM 2356 C CA . PRO A 1 306 ? -9.424 -4.853 22.093 1.00 42.78 306 PRO A CA 1
ATOM 2357 C C . PRO A 1 306 ? -9.053 -5.071 23.549 1.00 42.78 306 PRO A C 1
ATOM 2359 O O . PRO A 1 306 ? -8.891 -6.213 23.987 1.00 42.78 306 PRO A O 1
ATOM 2362 N N . ILE A 1 307 ? -8.763 -3.986 24.266 1.00 37.31 307 ILE A N 1
ATOM 2363 C CA . ILE A 1 307 ? -8.799 -4.043 25.713 1.00 37.31 307 ILE A CA 1
ATOM 2364 C C . ILE A 1 307 ? -10.156 -4.696 25.937 1.00 37.31 307 ILE A C 1
ATOM 2366 O O . ILE A 1 307 ? -11.185 -4.100 25.619 1.00 37.31 307 ILE A O 1
ATOM 2370 N N . VAL A 1 308 ? -10.170 -5.955 26.376 1.00 40.56 308 VAL A N 1
ATOM 2371 C CA . VAL A 1 308 ? -11.336 -6.480 27.058 1.00 40.56 308 VAL A CA 1
ATOM 2372 C C . VAL A 1 308 ? -11.281 -5.725 28.373 1.00 40.56 308 VAL A C 1
ATOM 2374 O O . VAL A 1 308 ? -10.940 -6.255 29.425 1.00 40.56 308 VAL A O 1
ATOM 2377 N N . THR A 1 309 ? -11.579 -4.424 28.306 1.00 37.97 309 THR A N 1
ATOM 2378 C CA . THR A 1 309 ? -12.366 -3.838 29.349 1.00 37.97 309 THR A CA 1
ATOM 2379 C C . THR A 1 309 ? -13.535 -4.807 29.393 1.00 37.97 309 THR A C 1
ATOM 2381 O O . THR A 1 309 ? -14.103 -5.106 28.331 1.00 37.97 309 THR A O 1
ATOM 2384 N N . PRO A 1 310 ? -13.826 -5.436 30.546 1.00 35.09 310 PRO A N 1
ATOM 2385 C CA . PRO A 1 310 ? -15.130 -6.059 30.683 1.00 35.09 310 PRO A CA 1
ATOM 2386 C C . PRO A 1 310 ? -16.087 -5.024 30.117 1.00 35.09 310 PRO A C 1
ATOM 2388 O O . PRO A 1 310 ? -16.018 -3.871 30.557 1.00 35.09 310 PRO A O 1
ATOM 2391 N N . VAL A 1 311 ? -16.803 -5.382 29.037 1.00 35.53 311 VAL A N 1
ATOM 2392 C CA . VAL A 1 311 ? -17.823 -4.513 28.452 1.00 35.53 311 VAL A CA 1
ATOM 2393 C C . VAL A 1 311 ? -18.544 -4.005 29.668 1.00 35.53 311 VAL A C 1
ATOM 2395 O O . VAL A 1 311 ? -19.047 -4.827 30.440 1.00 35.53 311 VAL A O 1
ATOM 2398 N N . ALA A 1 312 ? -18.429 -2.702 29.934 1.00 37.34 312 ALA A N 1
ATOM 2399 C CA . ALA A 1 312 ? -19.127 -2.149 31.060 1.00 37.34 312 ALA A CA 1
ATOM 2400 C C . ALA A 1 312 ? -20.564 -2.537 30.757 1.00 37.34 312 ALA A C 1
ATOM 2402 O O . ALA A 1 312 ? -21.138 -2.101 29.762 1.00 37.34 312 ALA A O 1
ATOM 2403 N N . THR A 1 313 ? -21.124 -3.435 31.563 1.00 47.28 313 THR A N 1
ATOM 2404 C CA . THR A 1 313 ? -22.501 -3.910 31.429 1.00 47.28 313 THR A CA 1
ATOM 2405 C C . THR A 1 313 ? -23.491 -2.757 31.632 1.00 47.28 313 THR A C 1
ATOM 2407 O O . THR A 1 313 ? -24.698 -2.960 31.632 1.00 47.28 313 THR A O 1
ATOM 2410 N N . VAL A 1 314 ? -22.963 -1.541 31.797 1.00 50.78 314 VAL A N 1
ATOM 2411 C CA . VAL A 1 314 ? -23.619 -0.271 31.980 1.00 50.78 314 VAL A CA 1
ATOM 2412 C C . VAL A 1 314 ? -22.860 0.762 31.138 1.00 50.78 314 VAL A C 1
ATOM 2414 O O . VAL A 1 314 ? -21.764 1.188 31.497 1.00 50.78 314 VAL A O 1
ATOM 2417 N N . TYR A 1 315 ? -23.432 1.144 29.999 1.00 48.44 315 TYR A N 1
ATOM 2418 C CA . TYR A 1 315 ? -23.024 2.352 29.287 1.00 48.44 315 TYR A CA 1
ATOM 2419 C C . TYR A 1 315 ? -23.754 3.537 29.924 1.00 48.44 315 TYR A C 1
ATOM 2421 O O . TYR A 1 315 ? -24.979 3.523 30.036 1.00 48.44 315 TYR A O 1
ATOM 2429 N N . SER A 1 316 ? -23.010 4.557 30.349 1.00 52.41 316 SER A N 1
ATOM 2430 C CA . SER A 1 316 ? -23.578 5.862 30.690 1.00 52.41 316 SER A CA 1
ATOM 2431 C C . SER A 1 316 ? -23.883 6.590 29.384 1.00 52.41 316 SER A C 1
ATOM 2433 O O . SER A 1 316 ? -23.007 7.246 28.825 1.00 52.41 316 SER A O 1
ATOM 2435 N N . MET A 1 317 ? -25.104 6.451 28.876 1.00 60.16 317 MET A N 1
ATOM 2436 C CA . MET A 1 317 ? -25.576 7.323 27.806 1.00 60.16 317 MET A CA 1
ATOM 2437 C C . MET A 1 317 ? -25.884 8.706 28.364 1.00 60.16 317 MET A C 1
ATOM 2439 O O . MET A 1 317 ? -26.508 8.824 29.424 1.00 60.16 317 MET A O 1
ATOM 2443 N N . GLY A 1 318 ? -25.523 9.746 27.613 1.00 59.53 318 GLY A N 1
ATOM 2444 C CA . GLY A 1 318 ? -26.037 11.090 27.854 1.00 59.53 318 GLY A CA 1
ATOM 2445 C C . GLY A 1 318 ? -27.546 11.100 27.622 1.00 59.53 318 GLY A C 1
ATOM 2446 O O . GLY A 1 318 ? -27.996 11.233 26.483 1.00 59.53 318 GLY A O 1
ATOM 2447 N N . THR A 1 319 ? -28.315 10.901 28.691 1.00 66.12 319 THR A N 1
ATOM 2448 C CA . THR A 1 319 ? -29.777 10.907 28.661 1.00 66.12 319 THR A CA 1
ATOM 2449 C C . THR A 1 319 ? -30.313 12.145 29.348 1.00 66.12 319 THR A C 1
ATOM 2451 O O . THR A 1 319 ? -29.789 12.586 30.369 1.00 66.12 319 THR A O 1
ATOM 2454 N N . GLU A 1 320 ? -31.375 12.698 28.783 1.00 68.00 320 GLU A N 1
ATOM 2455 C CA . GLU A 1 320 ? -32.055 13.861 29.328 1.00 68.00 320 GLU A CA 1
ATOM 2456 C C . GLU A 1 320 ? -33.526 13.515 29.543 1.00 68.00 320 GLU A C 1
ATOM 2458 O O . GLU A 1 320 ? -34.202 13.024 28.637 1.00 68.00 320 GLU A O 1
ATOM 2463 N N . PHE A 1 321 ? -34.014 13.698 30.768 1.00 71.94 321 PHE A N 1
ATOM 2464 C CA . PHE A 1 321 ? -35.377 13.339 31.144 1.00 71.94 321 PHE A CA 1
ATOM 2465 C C . PHE A 1 321 ? -36.249 14.586 31.250 1.00 71.94 321 PHE A C 1
ATOM 2467 O O . PHE A 1 321 ? -35.955 15.491 32.025 1.00 71.94 321 PHE A O 1
ATOM 2474 N N . GLN A 1 322 ? -37.350 14.597 30.505 1.00 72.75 322 GLN A N 1
ATOM 2475 C CA . GLN A 1 322 ? -38.319 15.684 30.472 1.00 72.75 322 GLN A CA 1
ATOM 2476 C C . GLN A 1 322 ? -39.649 15.234 31.086 1.00 72.75 322 GLN A C 1
ATOM 2478 O O . GLN A 1 322 ? -40.162 14.164 30.755 1.00 72.75 322 GLN A O 1
ATOM 2483 N N . LEU A 1 323 ? -40.231 16.075 31.945 1.00 74.44 323 LEU A N 1
ATOM 2484 C CA . LEU A 1 323 ? -41.570 15.896 32.514 1.00 74.44 323 LEU A CA 1
ATOM 2485 C C . LEU A 1 323 ? -42.533 16.955 31.965 1.00 74.44 323 LEU A C 1
ATOM 2487 O O . LEU A 1 323 ? -42.238 18.148 31.988 1.00 74.44 323 LEU A O 1
ATOM 2491 N N . LEU A 1 324 ? -43.703 16.516 31.506 1.00 74.12 324 LEU A N 1
ATOM 2492 C CA . LEU A 1 324 ? -44.730 17.326 30.851 1.00 74.12 324 LEU A CA 1
ATOM 2493 C C . LEU A 1 324 ? -46.084 17.097 31.534 1.00 74.12 324 LEU A C 1
ATOM 2495 O O . LEU A 1 324 ? -46.404 15.980 31.919 1.00 74.12 324 LEU A O 1
ATOM 2499 N N . SER A 1 325 ? -46.908 18.134 31.675 1.00 74.69 325 SER A N 1
ATOM 2500 C CA . SER A 1 325 ? -48.259 18.016 32.253 1.00 74.69 325 SER A CA 1
ATOM 2501 C C . SER A 1 325 ? -49.365 17.880 31.202 1.00 74.69 325 SER A C 1
ATOM 2503 O O . SER A 1 325 ? -50.444 17.365 31.488 1.00 74.69 325 SER A O 1
ATOM 2505 N N . ARG A 1 326 ? -49.106 18.318 29.964 1.00 75.12 326 ARG A N 1
ATOM 2506 C CA . ARG A 1 326 ? -50.067 18.265 28.856 1.00 75.12 326 ARG A CA 1
ATOM 2507 C C . ARG A 1 326 ? -49.738 17.110 27.920 1.00 75.12 326 ARG A C 1
ATOM 2509 O O . ARG A 1 326 ? -48.590 16.939 27.516 1.00 75.12 326 ARG A O 1
ATOM 2516 N N . SER A 1 327 ? -50.762 16.358 27.529 1.00 77.25 327 SER A N 1
ATOM 2517 C CA . SER A 1 327 ? -50.627 15.253 26.573 1.00 77.25 327 SER A CA 1
ATOM 2518 C C . SER A 1 327 ? -50.233 15.730 25.175 1.00 77.25 327 SER A C 1
ATOM 2520 O O . SER A 1 327 ? -49.521 15.027 24.470 1.00 77.25 327 SER A O 1
ATOM 2522 N N . GLU A 1 328 ? -50.673 16.924 24.779 1.00 76.19 328 GLU A N 1
ATOM 2523 C CA . GLU A 1 328 ? -50.358 17.528 23.477 1.00 76.19 328 GLU A CA 1
ATOM 2524 C C . GLU A 1 328 ? -48.854 17.795 23.333 1.00 76.19 328 GLU A C 1
ATOM 2526 O O . GLU A 1 328 ? -48.262 17.429 22.321 1.00 76.19 328 GLU A O 1
ATOM 2531 N N . ASP A 1 329 ? -48.222 18.331 24.384 1.00 72.56 329 ASP A N 1
ATOM 2532 C CA . ASP A 1 329 ? -46.774 18.573 24.419 1.00 72.56 329 ASP A CA 1
ATOM 2533 C C . ASP A 1 329 ? -45.988 17.249 24.361 1.00 72.56 329 ASP A C 1
ATOM 2535 O O . ASP A 1 329 ? -44.931 17.172 23.741 1.00 72.56 329 ASP A O 1
ATOM 2539 N N . PHE A 1 330 ? -46.505 16.185 24.987 1.00 75.44 330 PHE A N 1
ATOM 2540 C CA . PHE A 1 330 ? -45.864 14.866 24.983 1.00 75.44 330 PHE A CA 1
ATOM 2541 C C . PHE A 1 330 ? -45.899 14.187 23.606 1.00 75.44 330 PHE A C 1
ATOM 2543 O O . PHE A 1 330 ? -44.944 13.504 23.232 1.00 75.44 330 PHE A O 1
ATOM 2550 N N . LEU A 1 331 ? -46.985 14.378 22.853 1.00 77.00 331 LEU A N 1
ATOM 2551 C CA . LEU A 1 331 ? -47.179 13.783 21.528 1.00 77.00 331 LEU A CA 1
ATOM 2552 C C . LEU A 1 331 ? -46.482 14.562 20.398 1.00 77.00 331 LEU A C 1
ATOM 2554 O O . LEU A 1 331 ? -46.435 14.067 19.272 1.00 77.00 331 LEU A O 1
ATOM 2558 N N . ALA A 1 332 ? -45.930 15.746 20.675 1.00 75.06 332 ALA A N 1
ATOM 2559 C CA . ALA A 1 332 ? -45.203 16.544 19.692 1.00 75.06 332 ALA A CA 1
ATOM 2560 C C . ALA A 1 332 ? -43.898 15.857 19.219 1.00 75.06 332 ALA A C 1
ATOM 2562 O O . ALA A 1 332 ? -43.175 15.216 20.001 1.00 75.06 332 ALA A O 1
ATOM 2563 N N . ASP A 1 333 ? -43.577 15.994 17.923 1.00 71.88 333 ASP A N 1
ATOM 2564 C CA . ASP A 1 333 ? -42.325 15.481 17.351 1.00 71.88 333 ASP A CA 1
ATOM 2565 C C . ASP A 1 333 ? -41.158 16.377 17.804 1.00 71.88 333 ASP A C 1
ATOM 2567 O O . ASP A 1 333 ? -41.106 17.552 17.446 1.00 71.88 333 ASP A O 1
ATOM 2571 N N . PRO A 1 334 ? -40.193 15.850 18.573 1.00 64.19 334 PRO A N 1
ATOM 2572 C CA . PRO A 1 334 ? -39.098 16.643 19.123 1.00 64.19 334 PRO A CA 1
ATOM 2573 C C . PRO A 1 334 ? -38.024 16.964 18.078 1.00 64.19 334 PRO A C 1
ATOM 2575 O O . PRO A 1 334 ? -37.050 17.642 18.391 1.00 64.19 334 PRO A O 1
ATOM 2578 N N . ARG A 1 335 ? -38.142 16.410 16.863 1.00 65.44 335 ARG A N 1
ATOM 2579 C CA . ARG A 1 335 ? -37.259 16.701 15.728 1.00 65.44 335 ARG A CA 1
ATOM 2580 C C . ARG A 1 335 ? -37.724 17.929 14.949 1.00 65.44 335 ARG A C 1
ATOM 2582 O O . ARG A 1 335 ? -37.013 18.360 14.043 1.00 65.44 335 ARG A O 1
ATOM 2589 N N . ASP A 1 336 ? -38.908 18.454 15.260 1.00 68.44 336 ASP A N 1
ATOM 2590 C CA . ASP A 1 336 ? -39.407 19.674 14.645 1.00 68.44 336 ASP A CA 1
ATOM 2591 C C . ASP A 1 336 ? -38.588 20.878 15.154 1.00 68.44 336 ASP A C 1
ATOM 2593 O O . ASP A 1 336 ? -38.496 21.083 16.367 1.00 68.44 336 ASP A O 1
ATOM 2597 N N . PRO A 1 337 ? -37.976 21.689 14.271 1.00 58.94 337 PRO A N 1
ATOM 2598 C CA . PRO A 1 337 ? -37.228 22.881 14.665 1.00 58.94 337 PRO A CA 1
ATOM 2599 C C . PRO A 1 337 ? -38.059 23.941 15.409 1.00 58.94 337 PRO A C 1
ATOM 2601 O O . PRO A 1 337 ? -37.464 24.851 15.984 1.00 58.94 337 PRO A O 1
ATOM 2604 N N . SER A 1 338 ? -39.397 23.852 15.434 1.00 58.66 338 SER A N 1
ATOM 2605 C CA . SER A 1 338 ? -40.235 24.701 16.298 1.00 58.66 338 SER A CA 1
ATOM 2606 C C . SER A 1 338 ? -40.249 24.273 17.773 1.00 58.66 338 SER A C 1
ATOM 2608 O O . SER A 1 338 ? -40.806 24.986 18.606 1.00 58.66 338 SER A O 1
ATOM 2610 N N . TYR A 1 339 ? -39.691 23.104 18.106 1.00 58.38 339 TYR A N 1
ATOM 2611 C CA . TYR A 1 339 ? -39.626 22.564 19.463 1.00 58.38 339 TYR A CA 1
ATOM 2612 C C . TYR A 1 339 ? -38.302 22.967 20.132 1.00 58.38 339 TYR A C 1
ATOM 2614 O O . TYR A 1 339 ? -37.306 22.243 20.089 1.00 58.38 339 TYR A O 1
ATOM 2622 N N . THR A 1 340 ? -38.254 24.148 20.754 1.00 53.88 340 THR A N 1
ATOM 2623 C CA . THR A 1 340 ? -37.067 24.586 21.500 1.00 53.88 340 THR A CA 1
ATOM 2624 C C . THR A 1 340 ? -37.062 23.992 22.907 1.00 53.88 340 THR A C 1
ATOM 2626 O O . THR A 1 340 ? -37.861 24.360 23.764 1.00 53.88 340 THR A O 1
ATOM 2629 N N . PHE A 1 341 ? -36.091 23.116 23.174 1.00 52.88 341 PHE A N 1
ATOM 2630 C CA . PHE A 1 341 ? -35.868 22.462 24.472 1.00 52.88 341 PHE A CA 1
ATOM 2631 C C . PHE A 1 341 ? -35.839 23.441 25.667 1.00 52.88 341 PHE A C 1
ATOM 2633 O O . PHE A 1 341 ? -36.288 23.125 26.764 1.00 52.88 341 PHE A O 1
ATOM 2640 N N . ARG A 1 342 ? -35.358 24.669 25.433 1.00 49.72 342 ARG A N 1
ATOM 2641 C CA . ARG A 1 342 ? -35.207 25.719 26.452 1.00 49.72 342 ARG A CA 1
ATOM 2642 C C . ARG A 1 342 ? -36.507 26.422 26.852 1.00 49.72 342 ARG A C 1
ATOM 2644 O O . ARG A 1 342 ? -36.533 26.999 27.931 1.00 49.72 342 ARG A O 1
ATOM 2651 N N . ASP A 1 343 ? -37.569 26.357 26.048 1.00 50.34 343 ASP A N 1
ATOM 2652 C CA . ASP A 1 343 ? -38.819 27.082 26.343 1.00 50.34 343 ASP A CA 1
ATOM 2653 C C . ASP A 1 343 ? -39.716 26.345 27.358 1.00 50.34 343 ASP A C 1
ATOM 2655 O O . ASP A 1 343 ? -40.657 26.920 27.906 1.00 50.34 343 ASP A O 1
ATOM 2659 N N . LEU A 1 344 ? -39.428 25.069 27.644 1.00 54.22 344 LEU A N 1
ATOM 2660 C CA . LEU A 1 344 ? -40.196 24.241 28.585 1.00 54.22 344 LEU A CA 1
ATOM 2661 C C . LEU A 1 344 ? -39.524 24.084 29.961 1.00 54.22 344 LEU A C 1
ATOM 2663 O O . LEU A 1 344 ? -40.198 23.677 30.909 1.00 54.22 344 LEU A O 1
ATOM 2667 N N . ASP A 1 345 ? -38.236 24.422 30.074 1.00 47.50 345 ASP A N 1
ATOM 2668 C CA . ASP A 1 345 ? -37.385 24.133 31.241 1.00 47.50 345 ASP A CA 1
ATOM 2669 C C . ASP A 1 345 ? -37.372 25.261 32.298 1.00 47.50 345 ASP A C 1
ATOM 2671 O O . ASP A 1 345 ? -36.831 25.128 33.399 1.00 47.50 345 ASP A O 1
ATOM 2675 N N . GLU A 1 346 ? -38.034 26.391 32.028 1.00 44.91 346 GLU A N 1
ATOM 2676 C CA . GLU A 1 346 ? -38.172 27.468 33.009 1.00 44.91 346 GLU A CA 1
ATOM 2677 C C . GLU A 1 346 ? -39.264 27.141 34.052 1.00 44.91 346 GLU A C 1
ATOM 2679 O O . GLU A 1 346 ? -40.407 27.585 33.984 1.00 44.91 346 GLU A O 1
ATOM 2684 N N . ARG A 1 347 ? -38.869 26.371 35.077 1.00 51.38 347 ARG A N 1
ATOM 2685 C CA . ARG A 1 347 ? -39.474 26.324 36.429 1.00 51.38 347 ARG A CA 1
ATOM 2686 C C . ARG A 1 347 ? -40.962 25.947 36.504 1.00 51.38 347 ARG A C 1
ATOM 2688 O O . ARG A 1 347 ? -41.783 26.723 36.998 1.00 51.38 347 ARG A O 1
ATOM 2695 N N . ARG A 1 348 ? -41.322 24.719 36.129 1.00 59.44 348 ARG A N 1
ATOM 2696 C CA . ARG A 1 348 ? -42.681 24.204 36.383 1.00 59.44 348 ARG A CA 1
ATOM 2697 C C . ARG A 1 348 ? -42.799 23.533 37.756 1.00 59.44 348 ARG A C 1
ATOM 2699 O O . ARG A 1 348 ? -41.997 22.680 38.120 1.00 59.44 348 ARG A O 1
ATOM 2706 N N . ILE A 1 349 ? -43.813 23.945 38.517 1.00 65.31 349 ILE A N 1
ATOM 2707 C CA . ILE A 1 349 ? -44.211 23.359 39.803 1.00 65.31 349 ILE A CA 1
ATOM 2708 C C . ILE A 1 349 ? -45.330 22.355 39.517 1.00 65.31 349 ILE A C 1
ATOM 2710 O O . ILE A 1 349 ? -46.345 22.735 38.941 1.00 65.31 349 ILE A O 1
ATOM 2714 N N . PHE A 1 350 ? -45.151 21.096 39.917 1.00 71.12 350 PHE A N 1
ATOM 2715 C CA . PHE A 1 350 ? -46.167 20.049 39.771 1.00 71.12 350 PHE A CA 1
ATOM 2716 C C . PHE A 1 350 ? -47.027 19.947 41.030 1.00 71.12 350 PHE A C 1
ATOM 2718 O O . PHE A 1 350 ? -46.505 19.990 42.149 1.00 71.12 350 PHE A O 1
ATOM 2725 N N . PHE A 1 351 ? -48.336 19.770 40.862 1.00 72.38 351 PHE A N 1
ATOM 2726 C CA . PHE A 1 351 ? -49.255 19.637 41.991 1.00 72.38 351 PHE A CA 1
ATOM 2727 C C . PHE A 1 351 ? -49.571 18.173 42.308 1.00 72.38 351 PHE A C 1
ATOM 2729 O O . PHE A 1 351 ? -49.611 17.294 41.447 1.00 72.38 351 PHE A O 1
ATOM 2736 N N . LYS A 1 352 ? -49.835 17.892 43.588 1.00 67.25 352 LYS A N 1
ATOM 2737 C CA . LYS A 1 352 ? -50.232 16.554 44.039 1.00 67.25 352 LYS A CA 1
ATOM 2738 C C . LYS A 1 352 ? -51.558 16.149 43.377 1.00 67.25 352 LYS A C 1
ATOM 2740 O O . LYS A 1 352 ? -52.579 16.780 43.627 1.00 67.25 352 LYS A O 1
ATOM 2745 N N . GLY A 1 353 ? -51.537 15.068 42.595 1.00 73.94 353 GLY A N 1
ATOM 2746 C CA . GLY A 1 353 ? -52.701 14.542 41.864 1.00 73.94 353 GLY A CA 1
ATOM 2747 C C . GLY A 1 353 ? -52.729 14.894 40.372 1.00 73.94 353 GLY A C 1
ATOM 2748 O O . GLY A 1 353 ? -53.608 14.415 39.658 1.00 73.94 353 GLY A O 1
ATOM 2749 N N . GLU A 1 354 ? -51.773 15.689 39.891 1.00 75.38 354 GLU A N 1
ATOM 2750 C CA . GLU A 1 354 ? -51.613 16.002 38.472 1.00 75.38 354 GLU A CA 1
ATOM 2751 C C . GLU A 1 354 ? -51.091 14.785 37.687 1.00 75.38 354 GLU A C 1
ATOM 2753 O O . GLU A 1 354 ? -50.244 14.029 38.174 1.00 75.38 354 GLU A O 1
ATOM 2758 N N . LYS A 1 355 ? -51.607 14.573 36.469 1.00 74.56 355 LYS A N 1
ATOM 2759 C CA . LYS A 1 355 ? -51.087 13.548 35.554 1.00 74.56 355 LYS A CA 1
ATOM 2760 C C . LYS A 1 355 ? -49.869 14.103 34.825 1.00 74.56 355 LYS A C 1
ATOM 2762 O O . LYS A 1 355 ? -49.962 15.146 34.188 1.00 74.56 355 LYS A O 1
ATOM 2767 N N . LEU A 1 356 ? 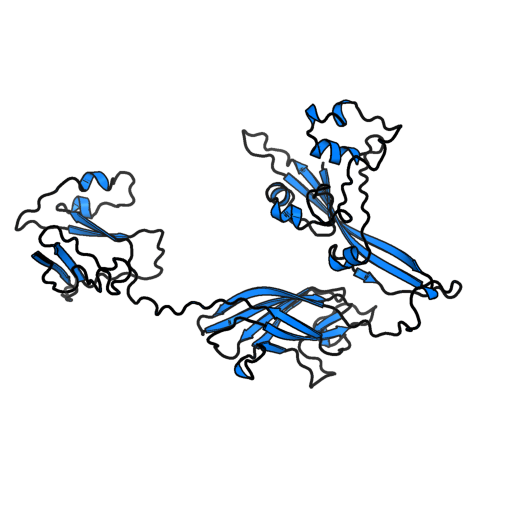-48.757 13.379 34.905 1.00 75.44 356 LEU A N 1
ATOM 2768 C CA . LEU A 1 356 ? -47.491 13.756 34.287 1.00 75.44 356 LEU A CA 1
ATOM 2769 C C . LEU A 1 356 ? -47.102 12.744 33.211 1.00 75.44 356 LEU A C 1
ATOM 2771 O O . LEU A 1 356 ? -47.304 11.540 33.364 1.00 75.44 356 LEU A O 1
ATOM 2775 N N . PHE A 1 357 ? -46.504 13.252 32.145 1.00 75.06 357 PHE A N 1
ATOM 2776 C CA . PHE A 1 357 ? -45.971 12.508 31.018 1.00 75.06 357 PHE A CA 1
ATOM 2777 C C . PHE A 1 357 ? -44.453 12.672 31.015 1.00 75.06 357 PHE A C 1
ATOM 2779 O O . PHE A 1 357 ? -43.946 13.791 31.029 1.00 75.06 357 PHE A O 1
ATOM 2786 N N . GLY A 1 358 ? -43.721 11.561 31.040 1.00 73.50 358 GLY A N 1
ATOM 2787 C CA . GLY A 1 358 ? -42.260 11.559 31.048 1.00 73.50 358 GLY A CA 1
ATOM 2788 C C . GLY A 1 358 ? -41.695 11.120 29.704 1.00 73.50 358 GLY A C 1
ATOM 2789 O O . GLY A 1 358 ? -42.177 10.147 29.127 1.00 73.50 358 GLY A O 1
ATOM 2790 N N . ARG A 1 359 ? -40.648 11.795 29.228 1.00 74.25 359 ARG A N 1
ATOM 2791 C CA . ARG A 1 359 ? -39.918 11.436 28.007 1.00 74.25 359 ARG A CA 1
ATOM 2792 C C . ARG A 1 359 ? -38.417 11.423 28.267 1.00 74.25 359 ARG A C 1
ATOM 2794 O O . ARG A 1 359 ? -37.904 12.310 28.936 1.00 74.25 359 ARG A O 1
ATOM 2801 N N . VAL A 1 360 ? -37.720 10.425 27.729 1.00 73.38 360 VAL A N 1
ATOM 2802 C CA . VAL A 1 360 ? -36.256 10.320 27.797 1.00 73.38 360 VAL A CA 1
ATOM 2803 C C . VAL A 1 360 ? -35.683 10.593 26.410 1.00 73.38 360 VAL A C 1
ATOM 2805 O O . VAL A 1 360 ? -36.062 9.932 25.442 1.00 73.38 360 VAL A O 1
ATOM 2808 N N . PHE A 1 361 ? -34.776 11.558 26.322 1.00 68.38 361 PHE A N 1
ATOM 2809 C CA . PHE A 1 361 ? -33.954 11.838 25.152 1.00 68.38 361 PHE A CA 1
ATOM 2810 C C . PHE A 1 361 ? -32.570 11.230 25.332 1.00 68.38 361 PHE A C 1
ATOM 2812 O O . PHE A 1 361 ? -32.086 11.092 26.453 1.00 68.38 361 PHE A O 1
ATOM 2819 N N . TRP A 1 362 ? -31.927 10.890 24.223 1.00 71.44 362 TRP A N 1
ATOM 2820 C CA . TRP A 1 362 ? -30.528 10.483 24.191 1.00 71.44 362 TRP A CA 1
ATOM 2821 C C . TRP A 1 362 ? -29.844 11.098 22.971 1.00 71.44 362 TRP A C 1
ATOM 2823 O O . TRP A 1 362 ? -30.506 11.448 21.990 1.00 71.44 362 TRP A O 1
ATOM 2833 N N . ASN A 1 363 ? -28.521 11.244 23.029 1.00 63.25 363 ASN A N 1
ATOM 2834 C CA . ASN A 1 363 ? -27.752 11.825 21.934 1.00 63.25 363 ASN A CA 1
ATOM 2835 C C . ASN A 1 363 ? -27.743 10.885 20.705 1.00 63.25 363 ASN A C 1
ATOM 2837 O O . ASN A 1 363 ? -27.245 9.765 20.809 1.00 63.25 363 ASN A O 1
ATOM 2841 N N . PRO A 1 364 ? -28.237 11.316 19.528 1.00 56.75 364 PRO A N 1
ATOM 2842 C CA . PRO A 1 364 ? -28.280 10.476 18.330 1.00 56.75 364 PRO A CA 1
ATOM 2843 C C . PRO A 1 364 ? -26.902 10.191 17.706 1.00 56.75 364 PRO A C 1
ATOM 2845 O O . PRO A 1 364 ? -26.804 9.293 16.876 1.00 56.75 364 PRO A O 1
ATOM 2848 N N . LEU A 1 365 ? -25.840 10.917 18.088 1.00 55.22 365 LEU A N 1
ATOM 2849 C CA . LEU A 1 365 ? -24.460 10.613 17.668 1.00 55.22 365 LEU A CA 1
ATOM 2850 C C . LEU A 1 365 ? -23.902 9.345 18.342 1.00 55.22 365 LEU A C 1
ATOM 2852 O O . LEU A 1 365 ? -22.901 8.795 17.885 1.00 55.22 365 LEU A O 1
ATOM 2856 N N . GLU A 1 366 ? -24.555 8.868 19.404 1.00 56.97 366 GLU A N 1
ATOM 2857 C CA . GLU A 1 366 ? -24.326 7.554 20.003 1.00 56.97 366 GLU A CA 1
ATOM 2858 C C . GLU A 1 366 ? -25.261 6.542 19.316 1.00 56.97 366 GLU A C 1
ATOM 2860 O O . GLU A 1 366 ? -26.312 6.176 19.844 1.00 56.97 366 GLU A O 1
ATOM 2865 N N . GLU A 1 367 ? -24.923 6.134 18.084 1.00 48.44 367 GLU A N 1
ATOM 2866 C CA . GLU A 1 367 ? -25.689 5.140 17.315 1.00 48.44 367 GLU A CA 1
ATOM 2867 C C . GLU A 1 367 ? -25.780 3.805 18.074 1.00 48.44 367 GLU A C 1
ATOM 2869 O O . GLU A 1 367 ? -24.888 2.955 18.025 1.00 48.44 367 GLU A O 1
ATOM 2874 N N . LEU A 1 368 ? -26.903 3.583 18.754 1.00 55.97 368 LEU A N 1
ATOM 2875 C CA . LEU A 1 368 ? -27.271 2.270 19.258 1.00 55.97 368 LEU A CA 1
ATOM 2876 C C . LEU A 1 368 ? -28.017 1.505 18.169 1.00 55.97 368 LEU A C 1
ATOM 2878 O O . LEU A 1 368 ? -29.160 1.803 17.835 1.00 55.97 368 LEU A O 1
ATOM 2882 N N . SER A 1 369 ? -27.398 0.441 17.668 1.00 53.66 369 SER A N 1
ATOM 2883 C CA . SER A 1 369 ? -28.040 -0.556 16.799 1.00 53.66 369 SER A CA 1
ATOM 2884 C C . SER A 1 369 ? -28.999 -1.497 17.558 1.00 53.66 369 SER A C 1
ATOM 2886 O O . SER A 1 369 ? -29.491 -2.476 16.997 1.00 53.66 369 SER A O 1
ATOM 2888 N N . ALA A 1 370 ? -29.284 -1.209 18.833 1.00 59.19 370 ALA A N 1
ATOM 2889 C CA . ALA A 1 370 ? -30.076 -2.037 19.737 1.00 59.19 370 ALA A CA 1
ATOM 2890 C C . ALA A 1 370 ? -31.425 -1.388 20.091 1.00 59.19 370 ALA A C 1
ATOM 2892 O O . ALA A 1 370 ? -31.559 -0.169 20.160 1.00 59.19 370 ALA A O 1
ATOM 2893 N N . ARG A 1 371 ? -32.438 -2.222 20.361 1.00 59.31 371 ARG A N 1
ATOM 2894 C CA . ARG A 1 371 ? -33.732 -1.773 20.898 1.00 59.31 371 ARG A CA 1
ATOM 2895 C C . ARG A 1 371 ? -33.573 -1.480 22.392 1.00 59.31 371 ARG A C 1
ATOM 2897 O O . ARG A 1 371 ? -33.183 -2.370 23.142 1.00 59.31 371 ARG A O 1
ATOM 2904 N N . LEU A 1 372 ? -33.894 -0.261 22.815 1.00 65.56 372 LEU A N 1
ATOM 2905 C CA . LEU A 1 372 ? -33.895 0.132 24.224 1.00 65.56 372 LEU A CA 1
ATOM 2906 C C . LEU A 1 372 ? -35.231 -0.236 24.881 1.00 65.56 372 LEU A C 1
ATOM 2908 O O . LEU A 1 372 ? -36.295 -0.008 24.306 1.00 65.56 372 LEU A O 1
ATOM 2912 N N . ARG A 1 373 ? -35.171 -0.781 26.099 1.00 68.19 373 ARG A N 1
ATOM 2913 C CA . ARG A 1 373 ? -36.327 -0.983 26.980 1.00 68.19 373 ARG A CA 1
ATOM 2914 C C . ARG A 1 373 ? -36.042 -0.292 28.307 1.00 68.19 373 ARG A C 1
ATOM 2916 O O . ARG A 1 373 ? -34.967 -0.472 28.873 1.00 68.19 373 ARG A O 1
ATOM 2923 N N . ILE A 1 374 ? -36.988 0.513 28.779 1.00 71.38 374 ILE A N 1
ATOM 2924 C CA . ILE A 1 374 ? -36.881 1.184 30.074 1.00 71.38 374 ILE A CA 1
ATOM 2925 C C . ILE A 1 374 ? -37.510 0.268 31.120 1.00 71.38 374 ILE A C 1
ATOM 2927 O O . ILE A 1 374 ? -38.730 0.154 31.183 1.00 71.38 374 ILE A O 1
ATOM 2931 N N . ASP A 1 375 ? -36.677 -0.380 31.932 1.00 72.94 375 ASP A N 1
ATOM 2932 C CA . ASP A 1 375 ? -37.156 -1.300 32.968 1.00 72.94 375 ASP A CA 1
ATOM 2933 C C . ASP A 1 375 ? -37.653 -0.539 34.209 1.00 72.94 375 ASP A C 1
ATOM 2935 O O . ASP A 1 375 ? -38.701 -0.869 34.771 1.00 72.94 375 ASP A O 1
ATOM 2939 N N . GLN A 1 376 ? -36.905 0.479 34.658 1.00 76.94 376 GLN A N 1
ATOM 2940 C CA . GLN A 1 376 ? -37.220 1.262 35.857 1.00 76.94 376 GLN A CA 1
ATOM 2941 C C . GLN A 1 376 ? -36.755 2.720 35.736 1.00 76.94 376 GLN A C 1
ATOM 2943 O O . GLN A 1 376 ? -35.679 2.989 35.206 1.00 76.94 376 GLN A O 1
ATOM 2948 N N . VAL A 1 377 ? -37.534 3.659 36.282 1.00 76.88 377 VAL A N 1
ATOM 2949 C CA . VAL A 1 377 ? -37.178 5.087 36.381 1.00 76.88 377 VAL A CA 1
ATOM 2950 C C . VAL A 1 377 ? -37.322 5.545 37.825 1.00 76.88 377 VAL A C 1
ATOM 2952 O O . VAL A 1 377 ? -38.413 5.484 38.395 1.00 76.88 377 VAL A O 1
ATOM 2955 N N . TYR A 1 378 ? -36.227 6.041 38.400 1.00 77.38 378 TYR A N 1
ATOM 2956 C CA . TYR A 1 378 ? -36.193 6.604 39.746 1.00 77.38 378 TYR A CA 1
ATOM 2957 C C . TYR A 1 378 ? -35.975 8.114 39.695 1.00 77.38 378 TYR A C 1
ATOM 2959 O O . TYR A 1 378 ? -35.070 8.586 39.014 1.00 77.38 378 TYR A O 1
ATOM 2967 N N . LEU A 1 379 ? -36.749 8.858 40.480 1.00 79.19 379 LEU A N 1
ATOM 2968 C CA . LEU A 1 379 ? -36.507 10.268 40.767 1.00 79.19 379 LEU A CA 1
ATOM 2969 C C . LEU A 1 379 ? -36.047 10.390 42.212 1.00 79.19 379 LEU A C 1
ATOM 2971 O O . LEU A 1 379 ? -36.710 9.881 43.115 1.00 79.19 379 LEU A O 1
ATOM 2975 N N . CYS A 1 380 ? -34.926 11.056 42.449 1.00 79.81 380 CYS A N 1
ATOM 2976 C CA . CYS A 1 380 ? -34.451 11.291 43.801 1.00 79.81 380 CYS A CA 1
ATOM 2977 C C . CYS A 1 380 ? -33.934 12.711 43.988 1.00 79.81 380 CYS A C 1
ATOM 2979 O O . CYS A 1 380 ? -33.503 13.364 43.040 1.00 79.81 380 CYS A O 1
ATOM 2981 N N . THR A 1 381 ? -33.983 13.177 45.230 1.00 82.06 381 THR A N 1
ATOM 2982 C CA . THR A 1 381 ? -33.413 14.452 45.659 1.00 82.06 381 THR A CA 1
ATOM 2983 C C . THR A 1 381 ? -32.340 14.172 46.698 1.00 82.06 381 THR A C 1
ATOM 2985 O O . THR A 1 381 ? -32.522 13.332 47.583 1.00 82.06 381 THR A O 1
ATOM 2988 N N . GLY A 1 382 ? -31.196 14.842 46.584 1.00 83.06 382 GLY A N 1
ATOM 2989 C CA . GLY A 1 382 ? -30.149 14.733 47.589 1.00 83.06 382 GLY A CA 1
ATOM 2990 C C . GLY A 1 382 ? -30.374 15.695 48.748 1.00 83.06 382 GLY A C 1
ATOM 2991 O O . GLY A 1 382 ? -30.942 16.775 48.592 1.00 83.06 382 GLY A O 1
ATOM 2992 N N . LYS A 1 383 ? -29.912 15.290 49.924 1.00 83.19 383 LYS A N 1
ATOM 2993 C CA . LYS A 1 383 ? -29.988 16.073 51.152 1.00 83.19 383 LYS A CA 1
ATOM 2994 C C . LYS A 1 383 ? -28.893 17.143 51.163 1.00 83.19 383 LYS A C 1
ATOM 2996 O O . LYS A 1 383 ? -27.772 16.891 50.730 1.00 83.19 383 LYS A O 1
ATOM 3001 N N . ALA A 1 384 ? -29.197 18.333 51.683 1.00 79.56 384 ALA A N 1
ATOM 3002 C CA . ALA A 1 384 ? -28.215 19.404 51.916 1.00 79.56 384 ALA A CA 1
ATOM 3003 C C . ALA A 1 384 ? -27.361 19.797 50.682 1.00 79.56 384 ALA A C 1
ATOM 3005 O O . ALA A 1 384 ? -26.179 20.109 50.810 1.00 79.56 384 ALA A O 1
ATOM 3006 N N . GLY A 1 385 ? -27.954 19.786 49.482 1.00 74.19 385 GLY A N 1
ATOM 3007 C CA . GLY A 1 385 ? -27.262 20.150 48.237 1.00 74.19 385 GLY A CA 1
ATOM 3008 C C . GLY A 1 385 ? -26.450 19.016 47.599 1.00 74.19 385 GLY A C 1
ATOM 3009 O O . GLY A 1 385 ? -25.753 19.245 46.609 1.00 74.19 385 GLY A O 1
ATOM 3010 N N . PHE A 1 386 ? -26.541 17.789 48.122 1.00 76.38 386 PHE A N 1
ATOM 3011 C CA . PHE A 1 386 ? -25.983 16.612 47.464 1.00 76.38 386 PHE A CA 1
ATOM 3012 C C . PHE A 1 386 ? -26.647 16.401 46.096 1.00 76.38 386 PHE A C 1
ATOM 3014 O O . PHE A 1 386 ? -27.870 16.361 45.984 1.00 76.38 386 PHE A O 1
ATOM 3021 N N . THR A 1 387 ? -25.844 16.266 45.040 1.00 78.62 387 THR A N 1
ATOM 3022 C CA . THR A 1 387 ? -26.345 15.938 43.699 1.00 78.62 387 THR A CA 1
ATOM 3023 C C . THR A 1 387 ? -26.111 14.449 43.441 1.00 78.62 387 THR A C 1
ATOM 3025 O O . THR A 1 387 ? -24.949 14.033 43.357 1.00 78.62 387 THR A O 1
ATOM 3028 N N . PRO A 1 388 ? -27.175 13.631 43.349 1.00 75.62 388 PRO A N 1
ATOM 3029 C CA . PRO A 1 388 ? -27.041 12.199 43.137 1.00 75.62 388 PRO A CA 1
ATOM 3030 C C . PRO A 1 388 ? -26.444 11.930 41.757 1.00 75.62 388 PRO A C 1
ATOM 3032 O O . PRO A 1 388 ? -26.962 12.371 40.737 1.00 75.62 388 PRO A O 1
ATOM 3035 N N . SER A 1 389 ? -25.343 11.191 41.739 1.00 73.19 389 SER A N 1
ATOM 3036 C CA . SER A 1 389 ? -24.620 10.787 40.533 1.00 73.19 389 SER A CA 1
ATOM 3037 C C . SER A 1 389 ? -24.426 9.276 40.544 1.00 73.19 389 SER A C 1
ATOM 3039 O O . SER A 1 389 ? -24.355 8.660 41.613 1.00 73.19 389 SER A O 1
ATOM 3041 N N . PHE A 1 390 ? -24.398 8.679 39.357 1.00 73.38 390 PHE A N 1
ATOM 3042 C CA . PHE A 1 390 ? -24.217 7.245 39.173 1.00 73.38 390 PHE A CA 1
ATOM 3043 C C . PHE A 1 390 ? -22.769 6.972 38.745 1.00 73.38 390 PHE A C 1
ATOM 3045 O O . PHE A 1 390 ? -22.448 7.063 37.568 1.00 73.38 390 PHE A O 1
ATOM 3052 N N . ASP A 1 391 ? -21.901 6.662 39.709 1.00 73.00 391 ASP A N 1
ATOM 3053 C CA . ASP A 1 391 ? -20.526 6.197 39.494 1.00 73.00 391 ASP A CA 1
ATOM 3054 C C . ASP A 1 391 ? -20.286 4.933 40.344 1.00 73.00 391 ASP A C 1
ATOM 3056 O O . ASP A 1 391 ? -19.714 4.997 41.437 1.00 73.00 391 ASP A O 1
ATOM 3060 N N . PRO A 1 392 ? -20.710 3.748 39.869 1.00 69.75 392 PRO A N 1
ATOM 3061 C CA . PRO A 1 392 ? -20.596 2.504 40.631 1.00 69.75 392 PRO A CA 1
ATOM 3062 C C . PRO A 1 392 ? -19.139 2.088 40.879 1.00 69.75 392 PRO A C 1
ATOM 3064 O O . PRO A 1 392 ? -18.876 1.260 41.750 1.00 69.75 392 PRO A O 1
ATOM 3067 N N . THR A 1 393 ? -18.183 2.643 40.125 1.00 70.56 393 THR A N 1
ATOM 3068 C CA . THR A 1 393 ? -16.750 2.367 40.304 1.00 70.56 393 THR A CA 1
ATOM 3069 C C . THR A 1 393 ? -16.090 3.306 41.311 1.00 70.56 393 THR A C 1
ATOM 3071 O O . THR A 1 393 ? -15.041 2.969 41.864 1.00 70.56 393 THR A O 1
ATOM 3074 N N . GLY A 1 394 ? -16.691 4.475 41.545 1.00 66.31 394 GLY A N 1
ATOM 3075 C CA . GLY A 1 394 ? -16.165 5.542 42.387 1.00 66.31 394 GLY A CA 1
ATOM 3076 C C . GLY A 1 394 ? -14.909 6.223 41.851 1.00 66.31 394 GLY A C 1
ATOM 3077 O O . GLY A 1 394 ? -14.221 6.907 42.616 1.00 66.31 394 GLY A O 1
ATOM 3078 N N . ARG A 1 395 ? -14.564 5.986 40.579 1.00 65.44 395 ARG A N 1
ATOM 3079 C CA . ARG A 1 395 ? -13.320 6.447 39.945 1.00 65.44 395 ARG A CA 1
ATOM 3080 C C . ARG A 1 395 ? -13.491 7.753 39.182 1.00 65.44 395 ARG A C 1
ATOM 3082 O O . ARG A 1 395 ? -12.516 8.488 39.071 1.00 65.44 395 ARG A O 1
ATOM 3089 N N . GLU A 1 396 ? -14.686 8.042 38.677 1.00 63.44 396 GLU A N 1
ATOM 3090 C CA . GLU A 1 396 ? -14.941 9.238 37.868 1.00 63.44 396 GLU A CA 1
ATOM 3091 C C . GLU A 1 396 ? -15.075 10.478 38.748 1.00 63.44 396 GLU A C 1
ATOM 3093 O O . GLU A 1 396 ? -14.522 11.531 38.438 1.00 63.44 396 GLU A O 1
ATOM 3098 N N . LEU A 1 397 ? -15.749 10.340 39.891 1.00 63.59 397 LEU A N 1
ATOM 3099 C CA . LEU A 1 397 ? -15.966 11.446 40.827 1.00 63.59 397 LEU A CA 1
ATOM 3100 C C . LEU A 1 397 ? -15.032 11.410 42.043 1.00 63.59 397 LEU A C 1
ATOM 3102 O O . LEU A 1 397 ? -15.102 12.308 42.880 1.00 63.59 397 LEU A O 1
ATOM 3106 N N . ALA A 1 398 ? -14.174 10.386 42.155 1.00 64.19 398 ALA A N 1
ATOM 3107 C CA . ALA A 1 398 ? -13.231 10.166 43.261 1.00 64.19 398 ALA A CA 1
ATOM 3108 C C . ALA A 1 398 ? -13.870 10.207 44.670 1.00 64.19 398 ALA A C 1
ATOM 3110 O O . ALA A 1 398 ? -13.200 10.485 45.664 1.00 64.19 398 ALA A O 1
ATOM 3111 N N . ARG A 1 399 ? -15.177 9.927 44.763 1.00 66.00 399 ARG A N 1
ATOM 3112 C CA . ARG A 1 399 ? -15.973 9.935 46.006 1.00 66.00 399 ARG A CA 1
ATOM 3113 C C . ARG A 1 399 ? -16.293 8.530 46.529 1.00 66.00 399 ARG A C 1
ATOM 3115 O O . ARG A 1 399 ? -17.063 8.394 47.473 1.00 66.00 399 ARG A O 1
ATOM 3122 N N . GLY A 1 400 ? -15.689 7.494 45.943 1.00 69.38 400 GLY A N 1
ATOM 3123 C CA . GLY A 1 400 ? -16.083 6.107 46.190 1.00 69.38 400 GLY A CA 1
ATOM 3124 C C . GLY A 1 400 ? -17.359 5.725 45.424 1.00 69.38 400 GLY A C 1
ATOM 3125 O O . GLY A 1 400 ? -17.921 6.564 44.721 1.00 69.38 400 GLY A O 1
ATOM 3126 N N . PRO A 1 401 ? -17.782 4.452 45.488 1.00 74.06 401 PRO A N 1
ATOM 3127 C CA . PRO A 1 401 ? -18.875 3.935 44.667 1.00 74.06 401 PRO A CA 1
ATOM 3128 C C . PRO A 1 401 ? -20.209 4.617 45.009 1.00 74.06 401 PRO A C 1
ATOM 3130 O O . PRO A 1 401 ? -20.667 4.558 46.151 1.00 74.06 401 PRO A O 1
ATOM 3133 N N . SER A 1 402 ? -20.845 5.237 44.013 1.00 71.56 402 SER A N 1
ATOM 3134 C CA . SER A 1 402 ? -22.150 5.892 44.114 1.00 71.56 402 SER A CA 1
ATOM 3135 C C . SER A 1 402 ? -23.135 5.321 43.089 1.00 71.56 402 SER A C 1
ATOM 3137 O O . SER A 1 402 ? -22.827 5.138 41.917 1.00 71.56 402 SER A O 1
ATOM 3139 N N . PHE A 1 403 ? -24.362 5.038 43.522 1.00 77.62 403 PHE A N 1
ATOM 3140 C CA . PHE A 1 403 ? -25.385 4.391 42.685 1.00 77.62 403 PHE A CA 1
ATOM 3141 C C . PHE A 1 403 ? -26.566 5.322 42.369 1.00 77.62 403 PHE A C 1
ATOM 3143 O O . PHE A 1 403 ? -27.655 4.858 42.026 1.00 77.62 403 PHE A O 1
ATOM 3150 N N . GLY A 1 404 ? -26.370 6.640 42.490 1.00 80.12 404 GLY A N 1
ATOM 3151 C CA . GLY A 1 404 ? -27.394 7.655 42.233 1.00 80.12 404 GLY A CA 1
ATOM 3152 C C . GLY A 1 404 ? -28.731 7.349 42.918 1.00 80.12 404 GLY A C 1
ATOM 3153 O O . GLY A 1 404 ? -28.776 6.994 44.093 1.00 80.12 404 GLY A O 1
ATOM 3154 N N . CYS A 1 405 ? -29.824 7.454 42.159 1.00 78.31 405 CYS A N 1
ATOM 3155 C CA . CYS A 1 405 ? -31.176 7.141 42.632 1.00 78.31 405 CYS A CA 1
ATOM 3156 C C . CYS A 1 405 ? -31.507 5.636 42.658 1.00 78.31 405 CYS A C 1
ATOM 3158 O O . CYS A 1 405 ? -32.585 5.255 43.126 1.00 78.31 405 CYS A O 1
ATOM 3160 N N . VAL A 1 406 ? -30.628 4.775 42.135 1.00 78.06 406 VAL A N 1
ATOM 3161 C CA . VAL A 1 406 ? -30.911 3.343 41.948 1.00 78.06 406 VAL A CA 1
ATOM 3162 C C . VAL A 1 406 ? -30.938 2.620 43.294 1.00 78.06 406 VAL A C 1
ATOM 3164 O O . VAL A 1 406 ? -31.862 1.847 43.556 1.00 78.06 406 VAL A O 1
ATOM 3167 N N . GLN A 1 407 ? -29.997 2.930 44.191 1.00 76.81 407 GLN A N 1
ATOM 3168 C CA . GLN A 1 407 ? -29.904 2.334 45.527 1.00 76.81 407 GLN A CA 1
ATOM 3169 C C . GLN A 1 407 ? -30.334 3.335 46.617 1.00 76.81 407 GLN A C 1
ATOM 3171 O O . GLN A 1 407 ? -30.036 4.523 46.502 1.00 76.81 407 GLN A O 1
ATOM 3176 N N . PRO A 1 408 ? -31.028 2.902 47.690 1.00 75.31 408 PRO A N 1
ATOM 3177 C CA . PRO A 1 408 ? -31.239 3.759 48.855 1.00 75.31 408 PRO A CA 1
ATOM 3178 C C . PRO A 1 408 ? -29.894 4.172 49.476 1.00 75.31 408 PRO A C 1
ATOM 3180 O O . PRO A 1 408 ? -29.023 3.331 49.690 1.00 75.31 408 PRO A O 1
ATOM 3183 N N . SER A 1 409 ? -29.749 5.462 49.781 1.00 77.25 409 SER A N 1
ATOM 3184 C CA . SER A 1 409 ? -28.556 6.058 50.392 1.00 77.25 409 SER A CA 1
ATOM 3185 C C . SER A 1 409 ? -28.971 7.047 51.491 1.00 77.25 409 SER A C 1
ATOM 3187 O O . SER A 1 409 ? -30.005 7.703 51.335 1.00 77.25 409 SER A O 1
ATOM 3189 N N . PRO A 1 410 ? -28.194 7.180 52.586 1.00 80.69 410 PRO A N 1
ATOM 3190 C CA . PRO A 1 410 ? -28.439 8.188 53.622 1.00 80.69 410 PRO A CA 1
ATOM 3191 C C . PRO A 1 410 ? -28.324 9.636 53.113 1.00 80.69 410 PRO A C 1
ATOM 3193 O O . PRO A 1 410 ? -28.846 10.547 53.758 1.00 80.69 410 PRO A O 1
ATOM 3196 N N . ASP A 1 411 ? -27.675 9.844 51.964 1.00 81.50 411 ASP A N 1
ATOM 3197 C CA . ASP A 1 411 ? -27.491 11.160 51.341 1.00 81.50 411 ASP A CA 1
ATOM 3198 C C . ASP A 1 411 ? -28.689 11.588 50.478 1.00 81.50 411 ASP A C 1
ATOM 3200 O O . ASP A 1 411 ? -28.730 12.714 49.977 1.00 81.50 411 ASP A O 1
ATOM 3204 N N . LEU A 1 412 ? -29.681 10.709 50.299 1.00 83.25 412 LEU A N 1
ATOM 3205 C CA . LEU A 1 412 ? -30.929 11.013 49.604 1.00 83.25 412 LEU A CA 1
ATOM 3206 C C . LEU A 1 412 ? -31.998 11.455 50.604 1.00 83.25 412 LEU A C 1
ATOM 3208 O O . LEU A 1 412 ? -32.247 10.789 51.606 1.00 83.25 412 LEU A O 1
ATOM 3212 N N . GLU A 1 413 ? -32.661 12.568 50.309 1.00 83.94 413 GLU A N 1
ATOM 3213 C CA . GLU A 1 413 ? -33.797 13.056 51.093 1.00 83.94 413 GLU A CA 1
ATOM 3214 C C . GLU A 1 413 ? -35.100 12.394 50.637 1.00 83.94 413 GLU A C 1
ATOM 3216 O O . GLU A 1 413 ? -35.873 11.882 51.452 1.00 83.94 413 GLU A O 1
ATOM 3221 N N . HIS A 1 414 ? -35.318 12.335 49.322 1.00 80.56 414 HIS A N 1
ATOM 3222 C CA . HIS A 1 414 ? -36.469 11.667 48.731 1.00 80.56 414 HIS A CA 1
ATOM 3223 C C . HIS A 1 414 ? -36.048 10.761 47.579 1.00 80.56 414 HIS A C 1
ATOM 3225 O O . HIS A 1 414 ? -35.115 11.063 46.837 1.00 80.56 414 HIS A O 1
ATOM 3231 N N . ARG A 1 415 ? -36.756 9.641 47.418 1.00 82.88 415 ARG A N 1
ATOM 3232 C CA . ARG A 1 415 ? -36.573 8.685 46.322 1.00 82.88 415 ARG A CA 1
ATOM 3233 C C . ARG A 1 415 ? -37.925 8.096 45.941 1.00 82.88 415 ARG A C 1
ATOM 3235 O O . ARG A 1 415 ? -38.586 7.471 46.766 1.00 82.88 415 ARG A O 1
ATOM 3242 N N . PHE A 1 416 ? -38.297 8.261 44.682 1.00 79.56 416 PHE A N 1
ATOM 3243 C CA . PHE A 1 416 ? -39.549 7.808 44.096 1.00 79.56 416 PHE A CA 1
ATOM 3244 C C . PHE A 1 416 ? -39.250 6.893 42.913 1.00 79.56 416 PHE A C 1
ATOM 3246 O O . PHE A 1 416 ? -38.400 7.201 42.083 1.00 79.56 416 PHE A O 1
ATOM 3253 N N . LEU A 1 417 ? -39.955 5.771 42.831 1.00 79.56 417 LEU A N 1
ATOM 3254 C CA . LEU A 1 417 ? -39.991 4.926 41.642 1.00 79.56 417 LEU A CA 1
ATOM 3255 C C . LEU A 1 417 ? -41.173 5.397 40.792 1.00 79.56 417 LEU A C 1
ATOM 3257 O O . LEU A 1 417 ? -42.315 5.270 41.227 1.00 79.56 417 LEU A O 1
ATOM 3261 N N . ILE A 1 418 ? -40.892 5.990 39.634 1.00 73.81 418 ILE A N 1
ATOM 3262 C CA . ILE A 1 418 ? -41.908 6.577 38.746 1.00 73.81 418 ILE A CA 1
ATOM 3263 C C . ILE A 1 418 ? -42.377 5.559 37.706 1.00 73.81 418 ILE A C 1
ATOM 3265 O O . ILE A 1 418 ? -43.555 5.521 37.366 1.00 73.81 418 ILE A O 1
ATOM 3269 N N . LEU A 1 419 ? -41.468 4.709 37.230 1.00 70.56 419 LEU A N 1
ATOM 3270 C CA . LEU A 1 419 ? -41.775 3.640 36.288 1.00 70.56 419 LEU A CA 1
ATOM 3271 C C . LEU A 1 419 ? -41.123 2.353 36.776 1.00 70.56 419 LEU A C 1
ATOM 3273 O O . LEU A 1 419 ? -39.947 2.364 37.127 1.00 70.56 419 LEU A O 1
ATOM 3277 N N . ALA A 1 420 ? -41.868 1.257 36.776 1.00 66.69 420 ALA A N 1
ATOM 3278 C CA . ALA A 1 420 ? -41.332 -0.084 36.929 1.00 66.69 420 ALA A CA 1
ATOM 3279 C C . ALA A 1 420 ? -42.123 -1.005 36.014 1.00 66.69 420 ALA A C 1
ATOM 3281 O O . ALA A 1 420 ? -43.352 -1.008 36.091 1.00 66.69 420 ALA A O 1
ATOM 3282 N N . ASP A 1 421 ? -41.433 -1.772 35.175 1.00 52.66 421 ASP A N 1
ATOM 3283 C CA . ASP A 1 421 ? -42.054 -2.793 34.339 1.00 52.66 421 ASP A CA 1
ATOM 3284 C C . ASP A 1 421 ? -42.611 -3.916 35.232 1.00 52.66 421 ASP A C 1
ATOM 3286 O O . ASP A 1 421 ? -41.957 -4.908 35.559 1.00 52.66 421 ASP A O 1
ATOM 3290 N N . LYS A 1 422 ? -43.834 -3.706 35.720 1.00 44.97 422 LYS A N 1
ATOM 3291 C CA . LYS A 1 422 ? -44.746 -4.773 36.098 1.00 44.97 422 LYS A CA 1
ATOM 3292 C C . LYS A 1 422 ? -45.761 -4.846 34.977 1.00 44.97 422 LYS A C 1
ATOM 3294 O O . LYS A 1 422 ? -46.689 -4.046 34.938 1.00 44.97 422 LYS A O 1
ATOM 3299 N N . SER A 1 423 ? -45.551 -5.806 34.089 1.00 34.72 423 SER A N 1
ATOM 3300 C CA . SER A 1 423 ? -46.565 -6.377 33.211 1.00 34.72 423 SER A CA 1
ATOM 3301 C C . SER A 1 423 ? -47.955 -6.358 33.862 1.00 34.72 423 SER A C 1
ATOM 3303 O O . SER A 1 423 ? -48.305 -7.225 34.661 1.00 34.72 423 SER A O 1
ATOM 3305 N N . ILE A 1 424 ? -48.762 -5.363 33.498 1.00 29.81 424 ILE A N 1
ATOM 3306 C CA . ILE A 1 424 ? -50.208 -5.511 33.439 1.00 29.81 424 ILE A CA 1
ATOM 3307 C C . ILE A 1 424 ? -50.497 -5.728 31.961 1.00 29.81 424 ILE A C 1
ATOM 3309 O O . ILE A 1 424 ? -50.467 -4.804 31.152 1.00 29.81 424 ILE A O 1
ATOM 3313 N N . LEU A 1 425 ? -50.669 -7.007 31.630 1.00 35.91 425 LEU A N 1
ATOM 3314 C CA . LEU A 1 425 ? -51.515 -7.452 30.536 1.00 35.91 425 LEU A CA 1
ATOM 3315 C C . LEU A 1 425 ? -52.838 -6.693 30.628 1.00 35.91 425 LEU A C 1
ATOM 3317 O O . LEU A 1 425 ? -53.596 -6.977 31.544 1.00 35.91 425 LEU A O 1
ATOM 3321 N N . GLU A 1 426 ? -53.119 -5.797 29.692 1.00 25.50 426 GLU A N 1
ATOM 3322 C CA . GLU A 1 426 ? -54.423 -5.766 29.035 1.00 25.50 426 GLU A CA 1
ATOM 3323 C C . GLU A 1 426 ? -54.183 -5.416 27.566 1.00 25.50 426 GLU A C 1
ATOM 3325 O O . GLU A 1 426 ? -53.540 -4.419 27.237 1.00 25.50 426 GLU A O 1
ATOM 3330 N N . GLU A 1 427 ? -54.639 -6.315 26.694 1.00 30.41 427 GLU A N 1
ATOM 3331 C CA . GLU A 1 427 ? -54.932 -5.999 25.304 1.00 30.41 427 GLU A CA 1
ATOM 3332 C C . GLU A 1 427 ? -55.805 -4.742 25.246 1.00 30.41 427 GLU A C 1
ATOM 3334 O O . GLU A 1 427 ? -56.801 -4.665 25.967 1.00 30.41 427 GLU A O 1
ATOM 3339 N N . LEU A 1 428 ? -55.443 -3.809 24.363 1.00 30.72 428 LEU A N 1
ATOM 3340 C CA . LEU A 1 428 ? -56.348 -3.047 23.496 1.00 30.72 428 LEU A CA 1
ATOM 3341 C C . LEU A 1 428 ? -55.545 -2.382 22.374 1.00 30.72 428 LEU A C 1
ATOM 3343 O O . LEU A 1 428 ? -54.596 -1.625 22.686 1.00 30.72 428 LEU A O 1
#

Radius of gyration: 34.84 Å; chains: 1; bounding box: 94×71×84 Å